Protein AF-A0A929Y9R9-F1 (afdb_monomer)

Secondary structure (DSSP, 8-state):
--TTS---SSTTS-S--HHHHHHHHHHHHHHHS--SS-PPPSSS----THHHHHHHHHHHHHHHHHHS-HHHHHHHHTTTHHHHHHHSTT--HHHHHHHHHHHHHHT-TT--PPTTTTTSEEE--BPPP-----S---PPPPPB--TTSEEE---EEEEEEEEETTS-S-SB-TT-EEEEEEEETTS-EEEEEEE--TTS-EEEEE-SEEEEEEEEEPPTTBPPP---EEEEEEEETTEEEEEETTT--EESEEEEEEPBPPEEEEEEEETTT--B-S--EEEEEEEETTSPBPPPEEEE-BTTB-EEEE--SEEEEEEEEEPPTTBPPPPPEEEEEEE-SSTT-EEEEEEPTTS-EEE-SSSEEEEEE-B-SSPPPP----------PPPPS--PPPP-----

Nearest PDB structures (foldseek):
  5hdl-assembly3_C  TM=4.959E-01  e=1.726E-08  Lacticaseibacillus rhamnosus GG
  5hts-assembly2_B  TM=5.046E-01  e=2.279E-08  Lacticaseibacillus rhamnosus GG
  2xid-assembly2_B  TM=3.913E-01  e=1.479E-06  Streptococcus pyogenes
  7rlk-assembly2_E  TM=5.314E-01  e=1.189E-01  Notamacropus eugenii
  7rlk-assembly1_B  TM=5.279E-01  e=2.075E-01  Notamacropus eugenii

Radius of gyration: 39.23 Å; Cα contacts (8 Å, |Δi|>4): 741; chains: 1; bounding box: 109×76×105 Å

pLDDT: mean 80.96, std 19.23, range [31.11, 98.62]

Solvent-accessible surface area (backbone atoms only — not comparable to full-atom values): 23591 Å² total; per-residue (Å²): 132,82,85,57,50,55,56,70,91,57,95,80,35,48,92,37,52,52,71,59,34,52,52,53,45,51,31,32,48,41,36,41,39,87,56,100,74,84,38,52,61,82,62,101,66,88,68,59,74,72,56,38,55,39,42,46,52,21,33,53,51,36,40,40,47,52,68,44,8,57,80,82,46,45,78,52,56,73,50,43,29,60,40,45,39,77,75,36,83,93,54,52,70,70,62,18,39,50,30,38,52,52,22,52,56,55,62,33,89,85,63,75,61,67,88,68,65,71,76,53,44,37,73,53,58,47,75,65,81,89,76,92,69,84,94,66,99,67,78,87,74,71,64,48,76,54,87,80,23,57,39,76,46,78,60,48,72,35,37,41,36,38,24,42,64,86,49,93,68,76,58,46,39,45,57,24,32,36,34,40,39,37,33,33,80,80,69,50,77,44,80,48,72,51,68,39,40,69,91,50,58,51,72,53,74,46,50,43,24,46,39,36,36,41,57,83,40,48,25,90,65,33,38,69,53,88,70,66,51,47,33,31,35,40,79,53,98,91,41,82,35,36,30,35,69,87,78,65,50,77,38,72,57,51,76,48,63,30,48,73,31,54,71,40,33,39,36,45,22,35,63,87,78,63,45,40,40,47,60,29,28,37,36,39,43,43,32,28,77,85,72,48,69,55,78,75,45,73,51,67,41,40,63,80,47,68,48,78,44,70,42,57,51,23,45,35,36,44,34,64,81,35,68,26,90,57,42,42,77,47,81,66,47,46,33,31,36,40,80,33,100,47,92,97,43,66,42,34,26,42,56,44,97,90,69,48,73,44,79,46,96,54,64,58,51,76,46,58,28,49,70,37,93,74,58,75,74,81,73,83,82,67,79,77,79,70,80,81,75,81,83,76,95,82,76,86,89,83,86,87,84,87,89,131

Sequence (404 aa):
MLDKYAGSPSNLTANWLGADLYQKVMTVLYYGYKGDGSAQILGNQSLSGQREELYRIATQFAIWHYTDGKTAFSDKISQKGAFFKDVVDNLKDEDANWAYDMYSALVRDGLTLPNGFYQNHELTIYVAPERKTGAAKYKPWQNMISVRSIRDRKGKEFDFSKVDVNGSGSKELPGAQLSVRGTDDRGNKVEESWTSESKGPHKFKLYPGSYTMTETQSPTGFQKTTETVDFVVKEVNGDLKIELKKDGSQVDKVVMKNQPSPMVVVSKQDLDSHAEIAGAQLQITGRSDNDEEIQTISWTSEAGKSHQVNLYFGVYTLTETGVPDGYLKADPITFKVVKGDKDGTFKIQIKQSDGSYKDLNDSKVVMLDKKNPNPTPPNSNSSSSKPNTPPNPNTPPNPNTPPT

Structure (mmCIF, N/CA/C/O backbone):
data_AF-A0A929Y9R9-F1
#
_entry.id   AF-A0A929Y9R9-F1
#
loop_
_atom_site.group_PDB
_atom_site.id
_atom_site.type_symbol
_atom_site.label_atom_id
_atom_site.label_alt_id
_atom_site.label_comp_id
_atom_site.label_asym_id
_atom_site.label_entity_id
_atom_site.label_seq_id
_atom_site.pdbx_PDB_ins_code
_atom_site.Cartn_x
_atom_site.Cartn_y
_atom_site.Cartn_z
_atom_site.occupancy
_atom_site.B_iso_or_equiv
_atom_site.auth_seq_id
_atom_site.auth_comp_id
_atom_site.auth_asym_id
_atom_site.auth_atom_id
_atom_site.pdbx_PDB_model_num
ATOM 1 N N . MET A 1 1 ? 18.398 -10.316 -13.142 1.00 34.12 1 MET A N 1
ATOM 2 C CA . MET A 1 1 ? 18.841 -10.307 -14.555 1.00 34.12 1 MET A CA 1
ATOM 3 C C . MET A 1 1 ? 19.320 -8.906 -14.955 1.00 34.12 1 MET A C 1
ATOM 5 O O . MET A 1 1 ? 18.869 -8.368 -15.955 1.00 34.12 1 MET A O 1
ATOM 9 N N . LEU A 1 2 ? 20.222 -8.310 -14.163 1.00 33.16 2 LEU A N 1
ATOM 10 C CA . LEU A 1 2 ? 20.687 -6.921 -14.327 1.00 33.16 2 LEU A CA 1
ATOM 11 C C . LEU A 1 2 ? 22.063 -6.814 -15.017 1.00 33.16 2 LEU A C 1
ATOM 13 O O . LEU A 1 2 ? 22.422 -5.734 -15.459 1.00 33.16 2 LEU A O 1
ATOM 17 N N . ASP A 1 3 ? 22.746 -7.941 -15.257 1.00 37.19 3 ASP A N 1
ATOM 18 C CA . ASP A 1 3 ? 23.947 -8.039 -16.113 1.00 37.19 3 ASP A CA 1
ATOM 19 C C . ASP A 1 3 ? 23.631 -8.006 -17.626 1.00 37.19 3 ASP A C 1
ATOM 21 O O . ASP A 1 3 ? 24.509 -8.189 -18.464 1.00 37.19 3 ASP A O 1
ATOM 25 N N . LYS A 1 4 ? 22.355 -7.842 -18.008 1.00 43.81 4 LYS A N 1
ATOM 26 C CA . LYS A 1 4 ? 21.863 -8.143 -19.366 1.00 43.81 4 LYS A CA 1
ATOM 27 C C . LYS A 1 4 ? 21.810 -6.953 -20.327 1.00 43.81 4 LYS A C 1
ATOM 29 O O . LYS A 1 4 ? 21.588 -7.158 -21.517 1.00 43.81 4 LYS A O 1
ATOM 34 N N . TYR A 1 5 ? 22.028 -5.733 -19.847 1.00 47.12 5 TYR A N 1
ATOM 35 C CA . TYR A 1 5 ? 22.090 -4.538 -20.693 1.00 47.12 5 TYR A CA 1
ATOM 36 C C . TYR A 1 5 ? 23.554 -4.174 -20.942 1.00 47.12 5 TYR A C 1
ATOM 38 O O . TYR A 1 5 ? 24.089 -3.254 -20.334 1.00 47.12 5 TYR A O 1
ATOM 46 N N . ALA A 1 6 ? 24.177 -5.008 -21.779 1.00 41.97 6 ALA A N 1
ATOM 47 C CA . ALA A 1 6 ? 25.507 -4.916 -22.379 1.00 41.97 6 ALA A CA 1
ATOM 48 C C . ALA A 1 6 ? 26.476 -3.869 -21.795 1.00 41.97 6 ALA A C 1
ATOM 50 O O . ALA A 1 6 ? 26.451 -2.700 -22.136 1.00 41.97 6 ALA A O 1
ATOM 51 N N . GLY A 1 7 ? 27.453 -4.341 -21.041 1.00 40.88 7 GLY A N 1
ATOM 52 C CA . GLY A 1 7 ? 28.845 -4.002 -21.298 1.00 40.88 7 GLY A CA 1
ATOM 53 C C . GLY A 1 7 ? 29.558 -5.338 -21.376 1.00 40.88 7 GLY A C 1
ATOM 54 O O . GLY A 1 7 ? 29.250 -6.227 -20.579 1.00 40.88 7 GLY A O 1
ATOM 55 N N . SER A 1 8 ? 30.455 -5.538 -22.338 1.00 40.69 8 SER A N 1
ATOM 56 C CA . SER A 1 8 ? 31.378 -6.660 -22.192 1.00 40.69 8 SER A CA 1
ATOM 57 C C . SER A 1 8 ? 32.063 -6.513 -20.822 1.00 40.69 8 SER A C 1
ATOM 59 O O . SER A 1 8 ? 32.504 -5.407 -20.504 1.00 40.69 8 SER A O 1
ATOM 61 N N . PRO A 1 9 ? 32.163 -7.564 -19.986 1.00 39.56 9 PRO A N 1
ATOM 62 C CA . PRO A 1 9 ? 32.925 -7.490 -18.739 1.00 39.56 9 PRO A CA 1
ATOM 63 C C . PRO A 1 9 ? 34.408 -7.162 -18.985 1.00 39.56 9 PRO A C 1
ATOM 65 O O . PRO A 1 9 ? 35.131 -6.841 -18.041 1.00 39.56 9 PRO A O 1
ATOM 68 N N . SER A 1 10 ? 34.869 -7.185 -20.243 1.00 44.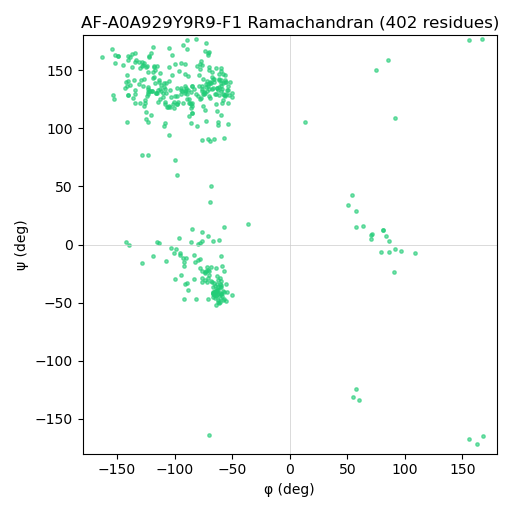25 10 SER A N 1
ATOM 69 C CA . SER A 1 10 ? 36.109 -6.529 -20.622 1.00 44.25 10 SER A CA 1
ATOM 70 C C . SER A 1 10 ? 35.945 -5.006 -20.630 1.00 44.25 10 SER A C 1
ATOM 72 O O . SER A 1 10 ? 35.396 -4.391 -21.542 1.00 44.25 10 SER A O 1
ATOM 74 N N . ASN A 1 11 ? 36.532 -4.409 -19.600 1.00 42.22 11 ASN A N 1
ATOM 75 C CA . ASN A 1 11 ? 37.075 -3.056 -19.428 1.00 42.22 11 ASN A CA 1
ATOM 76 C C . ASN A 1 11 ? 37.787 -2.394 -20.642 1.00 42.22 11 ASN A C 1
ATOM 78 O O . ASN A 1 11 ? 38.529 -1.431 -20.464 1.00 42.22 11 ASN A O 1
ATOM 82 N N . LEU A 1 12 ? 37.596 -2.883 -21.868 1.00 41.81 12 LEU A N 1
ATOM 83 C CA . LEU A 1 12 ? 38.307 -2.476 -23.076 1.00 41.81 12 LEU A CA 1
ATOM 84 C C . LEU A 1 12 ? 37.401 -1.878 -24.165 1.00 41.81 12 LEU A C 1
ATOM 86 O O . LEU A 1 12 ? 37.940 -1.362 -25.141 1.00 41.81 12 LEU A O 1
ATOM 90 N N . THR A 1 13 ? 36.064 -1.945 -24.049 1.00 47.94 13 THR A N 1
ATOM 91 C CA . THR A 1 13 ? 35.194 -1.694 -25.220 1.00 47.94 13 THR A CA 1
ATOM 92 C C . THR A 1 13 ? 33.885 -0.927 -24.995 1.00 47.94 13 THR A C 1
ATOM 94 O O . THR A 1 13 ? 33.196 -0.706 -25.968 1.00 47.94 13 THR A O 1
ATOM 97 N N . ALA A 1 14 ? 33.503 -0.432 -23.813 1.00 50.69 14 ALA A N 1
ATOM 98 C CA . ALA A 1 14 ? 32.368 0.509 -23.721 1.00 50.69 14 ALA A CA 1
ATOM 99 C C . ALA A 1 14 ? 32.485 1.428 -22.497 1.00 50.69 14 ALA A C 1
ATOM 101 O O . ALA A 1 14 ? 32.675 0.954 -21.382 1.00 50.69 14 ALA A O 1
ATOM 102 N N . ASN A 1 15 ? 32.358 2.746 -22.701 1.00 58.53 15 ASN A N 1
ATOM 103 C CA . ASN A 1 15 ? 32.352 3.737 -21.610 1.00 58.53 15 ASN A CA 1
ATOM 104 C C . ASN A 1 15 ? 30.972 3.883 -20.948 1.00 58.53 15 ASN A C 1
ATOM 106 O O . ASN A 1 15 ? 30.864 4.474 -19.878 1.00 58.53 15 ASN A O 1
ATOM 110 N N . TRP A 1 16 ? 29.924 3.380 -21.602 1.00 63.38 16 TRP A N 1
ATOM 111 C CA . TRP A 1 16 ? 28.536 3.502 -21.174 1.00 63.38 16 TRP A CA 1
ATOM 112 C C . TRP A 1 16 ? 28.030 2.155 -20.681 1.00 63.38 16 TRP A C 1
ATOM 114 O O . TRP A 1 16 ? 28.233 1.141 -21.343 1.00 63.38 16 TRP A O 1
ATOM 124 N N . LEU A 1 17 ? 27.352 2.152 -19.535 1.00 64.38 17 LEU A N 1
ATOM 125 C CA . LEU A 1 17 ? 26.815 0.946 -18.909 1.00 64.38 17 LEU A CA 1
ATOM 126 C C . LEU A 1 17 ? 25.401 1.205 -18.384 1.00 64.38 17 LEU A C 1
ATOM 128 O O . LEU A 1 17 ? 25.043 2.334 -18.037 1.00 64.38 17 LEU A O 1
ATOM 132 N N . GLY A 1 18 ? 24.597 0.145 -18.304 1.00 67.50 18 GLY A N 1
ATOM 133 C CA . GLY A 1 18 ? 23.284 0.181 -17.663 1.00 67.50 18 GLY A CA 1
ATOM 134 C C . GLY A 1 18 ? 22.338 1.224 -18.270 1.00 67.50 18 GLY A C 1
ATOM 135 O O . GLY A 1 18 ? 22.060 1.207 -19.469 1.00 67.50 18 GLY A O 1
ATOM 136 N N . ALA A 1 19 ? 21.818 2.122 -17.428 1.00 68.44 19 ALA A N 1
ATOM 137 C CA . ALA A 1 19 ? 20.785 3.085 -17.813 1.00 68.44 19 ALA A CA 1
ATOM 138 C C . ALA A 1 19 ? 21.249 4.104 -18.869 1.00 68.44 19 ALA A C 1
ATOM 140 O O . ALA A 1 19 ? 20.460 4.468 -19.740 1.00 68.44 19 ALA A O 1
ATOM 141 N N . ASP A 1 20 ? 22.511 4.536 -18.819 1.00 76.25 20 ASP A N 1
ATOM 142 C CA . ASP A 1 20 ? 23.042 5.548 -19.740 1.00 76.25 20 ASP A CA 1
ATOM 143 C C . ASP A 1 20 ? 23.202 4.971 -21.155 1.00 76.25 20 ASP A C 1
ATOM 145 O O . ASP A 1 20 ? 22.685 5.530 -22.122 1.00 76.25 20 ASP A O 1
ATOM 149 N N . LEU A 1 21 ? 23.785 3.769 -21.276 1.00 77.69 21 LEU A N 1
ATOM 150 C CA . LEU A 1 21 ? 23.862 3.063 -22.560 1.00 77.69 21 LEU A CA 1
ATOM 151 C C . LEU A 1 21 ? 22.471 2.839 -23.165 1.00 77.69 21 LEU A C 1
ATOM 153 O O . LEU A 1 21 ? 22.255 3.105 -24.348 1.00 77.69 21 LEU A O 1
ATOM 157 N N . TYR A 1 22 ? 21.524 2.368 -22.352 1.00 77.50 22 TYR A N 1
ATOM 158 C CA . TYR A 1 22 ? 20.154 2.127 -22.793 1.00 77.50 22 TYR A CA 1
ATOM 159 C C . TYR A 1 22 ? 19.503 3.401 -23.349 1.00 77.50 22 TYR A C 1
ATOM 161 O O . TYR A 1 22 ? 18.951 3.373 -24.449 1.00 77.50 22 TYR A O 1
ATOM 169 N N . GLN A 1 23 ? 19.610 4.530 -22.641 1.00 80.31 23 GLN A N 1
ATOM 170 C CA . GLN A 1 23 ? 19.059 5.807 -23.105 1.00 80.31 23 GLN A CA 1
ATOM 171 C C . GLN A 1 23 ? 19.715 6.283 -24.404 1.00 80.31 23 GLN A C 1
ATOM 173 O O . GLN A 1 23 ? 19.005 6.693 -25.326 1.00 80.31 23 GLN A O 1
ATOM 178 N N . LYS A 1 24 ? 21.045 6.191 -24.522 1.00 84.12 24 LYS A N 1
ATOM 179 C CA . LYS A 1 24 ? 21.773 6.592 -25.737 1.00 84.12 24 LYS A CA 1
ATOM 180 C C . LYS A 1 24 ? 21.370 5.752 -26.947 1.00 84.12 24 LYS A C 1
ATOM 182 O O . LYS A 1 24 ? 21.006 6.305 -27.983 1.00 84.12 24 LYS A O 1
ATOM 187 N N . VAL A 1 25 ? 21.332 4.429 -26.802 1.00 84.62 25 VAL A N 1
ATOM 188 C CA . VAL A 1 25 ? 20.942 3.530 -27.896 1.00 84.62 25 VAL A CA 1
ATOM 189 C C . VAL A 1 25 ? 19.467 3.707 -28.268 1.00 84.62 25 VAL A C 1
ATOM 191 O O . VAL A 1 25 ? 19.151 3.791 -29.452 1.00 84.62 25 VAL A O 1
ATOM 194 N N . MET A 1 26 ? 18.561 3.853 -27.295 1.00 82.69 26 MET A N 1
ATOM 195 C CA . MET A 1 26 ? 17.146 4.140 -27.577 1.00 82.69 26 MET A CA 1
ATOM 196 C C . MET A 1 26 ? 16.948 5.490 -28.277 1.00 82.69 26 MET A C 1
ATOM 198 O O . MET A 1 26 ? 16.079 5.599 -29.138 1.00 82.69 26 MET A O 1
ATOM 202 N N . THR A 1 27 ? 17.770 6.496 -27.960 1.00 86.62 27 THR A N 1
ATOM 203 C CA . THR A 1 27 ? 17.779 7.789 -28.665 1.00 86.62 27 THR A CA 1
ATOM 204 C C . THR A 1 27 ? 18.139 7.593 -30.137 1.00 86.62 27 THR A C 1
ATOM 206 O O . THR A 1 27 ? 17.397 8.034 -31.013 1.00 86.62 27 THR A O 1
ATOM 209 N N . VAL A 1 28 ? 19.225 6.868 -30.423 1.00 88.12 28 VAL A N 1
ATOM 210 C CA . VAL A 1 28 ? 19.633 6.556 -31.804 1.00 88.12 28 VAL A CA 1
ATOM 211 C C . VAL A 1 28 ? 18.547 5.776 -32.540 1.00 88.12 28 VAL A C 1
ATOM 213 O O . VAL A 1 28 ? 18.260 6.081 -33.691 1.00 88.12 28 VAL A O 1
ATOM 216 N N . LEU A 1 29 ? 17.913 4.798 -31.889 1.00 83.44 29 LEU A N 1
ATOM 217 C CA . LEU A 1 29 ? 16.856 3.989 -32.501 1.00 83.44 29 LEU A CA 1
ATOM 218 C C . LEU A 1 29 ? 15.606 4.815 -32.827 1.00 83.44 29 LEU A C 1
ATOM 220 O O . LEU A 1 29 ? 15.048 4.656 -33.910 1.00 83.44 29 LEU A O 1
ATOM 224 N N . TYR A 1 30 ? 15.202 5.716 -31.929 1.00 82.38 30 TYR A N 1
ATOM 225 C CA . TYR A 1 30 ? 14.048 6.597 -32.127 1.00 82.38 30 TYR A CA 1
ATOM 226 C C . TYR A 1 30 ? 14.224 7.550 -33.311 1.00 82.38 30 TYR A C 1
ATOM 228 O O . TYR A 1 30 ? 13.269 7.790 -34.046 1.00 82.38 30 TYR A O 1
ATOM 236 N N . TYR A 1 31 ? 15.431 8.091 -33.491 1.00 85.56 31 TYR A N 1
ATOM 237 C CA . TYR A 1 31 ? 15.699 9.038 -34.570 1.00 85.56 31 TYR A CA 1
ATOM 238 C C . TYR A 1 31 ? 16.154 8.369 -35.874 1.00 85.56 31 TYR A C 1
ATOM 240 O O . TYR A 1 31 ? 15.869 8.861 -36.960 1.00 85.56 31 TYR A O 1
ATOM 248 N N . GLY A 1 32 ? 16.875 7.253 -35.774 1.00 81.00 32 GLY A N 1
ATOM 249 C CA . GLY A 1 32 ? 17.585 6.624 -36.886 1.00 81.00 32 GLY A CA 1
ATOM 250 C C . GLY A 1 32 ? 16.805 5.549 -37.649 1.00 81.00 32 GLY A C 1
ATOM 251 O O . GLY A 1 32 ? 17.151 5.227 -38.787 1.00 81.00 32 GLY A O 1
ATOM 252 N N . TYR A 1 33 ? 15.733 4.998 -37.073 1.00 76.44 33 TYR A N 1
ATOM 253 C CA . TYR A 1 33 ? 14.873 4.032 -37.761 1.00 76.44 33 TYR A CA 1
ATOM 254 C C . TYR A 1 33 ? 13.491 4.611 -38.039 1.00 76.44 33 TYR A C 1
ATOM 256 O O . TYR A 1 33 ? 12.825 5.111 -37.143 1.00 76.44 33 TYR A O 1
ATOM 264 N N . LYS A 1 34 ? 13.007 4.452 -39.276 1.00 62.09 34 LYS A N 1
ATOM 265 C CA . LYS A 1 34 ? 11.583 4.603 -39.602 1.00 62.09 34 LYS A CA 1
ATOM 266 C C . LYS A 1 34 ? 10.824 3.415 -38.994 1.00 62.09 34 LYS A C 1
ATOM 268 O O . LYS A 1 34 ? 10.755 2.350 -39.602 1.00 62.09 34 LYS A O 1
ATOM 273 N N . GLY A 1 35 ? 10.347 3.565 -37.760 1.00 53.91 35 GLY A N 1
ATOM 274 C CA . GLY A 1 35 ? 9.450 2.605 -37.111 1.00 53.91 35 GLY A CA 1
ATOM 275 C C . GLY A 1 35 ? 8.043 2.592 -37.724 1.00 53.91 35 GLY A C 1
ATOM 276 O O . GLY A 1 35 ? 7.808 3.150 -38.793 1.00 53.91 35 GLY A O 1
ATOM 277 N N . ASP A 1 36 ? 7.097 2.001 -36.998 1.00 50.31 36 ASP A N 1
ATOM 278 C CA . ASP A 1 36 ? 5.642 1.899 -37.245 1.00 50.31 36 ASP A CA 1
ATOM 279 C C . ASP A 1 36 ? 4.869 3.235 -37.406 1.00 50.31 36 ASP A C 1
ATOM 281 O O . ASP A 1 36 ? 3.641 3.256 -37.358 1.00 50.31 36 ASP A O 1
ATOM 285 N N . GLY A 1 37 ? 5.569 4.351 -37.627 1.00 48.00 37 GLY A N 1
ATOM 286 C CA . GLY A 1 37 ? 5.000 5.684 -37.823 1.00 48.00 37 GLY A CA 1
ATOM 287 C C . GLY A 1 37 ? 5.214 6.660 -36.664 1.00 48.00 37 GLY A C 1
ATOM 288 O O . GLY A 1 37 ? 4.925 7.841 -36.839 1.00 48.00 37 GLY A O 1
ATOM 289 N N . SER A 1 38 ? 5.755 6.232 -35.514 1.00 52.59 38 SER A N 1
ATOM 290 C CA . SER A 1 38 ? 6.028 7.134 -34.376 1.00 52.59 38 SER A CA 1
ATOM 291 C C . SER A 1 38 ? 7.448 7.723 -34.342 1.00 52.59 38 SER A C 1
ATOM 293 O O . SER A 1 38 ? 7.726 8.609 -33.536 1.00 52.59 38 SER A O 1
ATOM 295 N N . ALA A 1 39 ? 8.367 7.208 -35.160 1.00 57.88 39 ALA A N 1
ATOM 296 C CA . ALA A 1 39 ? 9.771 7.613 -35.174 1.00 57.88 39 ALA A CA 1
ATOM 297 C C . ALA A 1 39 ? 9.991 8.879 -36.019 1.00 57.88 39 ALA A C 1
ATOM 299 O O . ALA A 1 39 ? 9.495 8.981 -37.143 1.00 57.88 39 ALA A O 1
ATOM 300 N N . GLN A 1 40 ? 10.751 9.843 -35.493 1.00 64.06 40 GLN A N 1
ATOM 301 C CA . GLN A 1 40 ? 11.081 11.080 -36.203 1.00 64.06 40 GLN A CA 1
ATOM 302 C C . GLN A 1 40 ? 12.454 10.966 -36.852 1.00 64.06 40 GLN A C 1
ATOM 304 O O . GLN A 1 40 ? 13.447 10.799 -36.159 1.00 64.06 40 GLN A O 1
ATOM 309 N N . ILE A 1 41 ? 12.535 11.141 -38.168 1.00 68.31 41 ILE A N 1
ATOM 310 C CA . ILE A 1 41 ? 13.830 11.298 -38.837 1.00 68.31 41 ILE A CA 1
ATOM 311 C C . ILE A 1 41 ? 14.425 12.647 -38.425 1.00 68.31 41 ILE A C 1
ATOM 313 O O . ILE A 1 41 ? 13.719 13.655 -38.344 1.00 68.31 41 ILE A O 1
ATOM 317 N N . LEU A 1 42 ? 15.732 12.675 -38.166 1.00 72.31 42 LEU A N 1
ATOM 318 C CA . LEU A 1 42 ? 16.436 13.924 -37.882 1.00 72.31 42 LEU A CA 1
ATOM 319 C C . LEU A 1 42 ? 16.408 14.869 -39.091 1.00 72.31 42 LEU A C 1
ATOM 321 O O . LEU A 1 42 ? 16.931 14.561 -40.161 1.00 72.31 42 LEU A O 1
ATOM 325 N N . GLY A 1 43 ? 15.835 16.057 -38.873 1.00 60.31 43 GLY A N 1
ATOM 326 C CA . GLY A 1 43 ? 15.559 17.038 -39.921 1.00 60.31 43 GLY A CA 1
ATOM 327 C C . GLY A 1 43 ? 14.352 16.623 -40.768 1.00 60.31 43 GLY A C 1
ATOM 328 O O . GLY A 1 43 ? 14.097 15.440 -40.947 1.00 60.31 43 GLY A O 1
ATOM 329 N N . ASN A 1 44 ? 13.603 17.588 -41.313 1.00 59.41 44 ASN A N 1
ATOM 330 C CA . ASN A 1 44 ? 12.467 17.352 -42.226 1.00 59.41 44 ASN A CA 1
ATOM 331 C C . ASN A 1 44 ? 12.924 16.781 -43.592 1.00 59.41 44 ASN A C 1
ATOM 333 O O . ASN A 1 44 ? 12.603 17.317 -44.652 1.00 59.41 44 ASN A O 1
ATOM 337 N N . GLN A 1 45 ? 13.740 15.731 -43.579 1.00 64.62 45 GLN A N 1
ATOM 338 C CA . GLN A 1 45 ? 14.364 15.118 -44.737 1.00 64.62 45 GLN A CA 1
ATOM 339 C C . GLN A 1 45 ? 13.419 14.070 -45.323 1.00 64.62 45 GLN A C 1
ATOM 341 O O . GLN A 1 45 ? 13.001 13.133 -44.642 1.00 64.62 45 GLN A O 1
ATOM 346 N N . SER A 1 46 ? 13.115 14.195 -46.614 1.00 66.19 46 SER A N 1
ATOM 347 C CA . SER A 1 46 ? 12.468 13.116 -47.356 1.00 66.19 46 SER A CA 1
ATOM 348 C C . SER A 1 46 ? 13.528 12.090 -47.754 1.00 66.19 46 SER A C 1
ATOM 350 O O . SER A 1 46 ? 14.328 12.321 -48.661 1.00 66.19 46 SER A O 1
ATOM 352 N N . LEU A 1 47 ? 13.581 10.973 -47.026 1.00 73.56 47 LEU A N 1
ATOM 353 C CA . LEU A 1 47 ? 14.503 9.873 -47.309 1.00 73.56 47 LEU A CA 1
ATOM 354 C C . LEU A 1 47 ? 13.892 8.932 -48.351 1.00 73.56 47 LEU A C 1
ATOM 356 O O . LEU A 1 47 ? 12.870 8.301 -48.071 1.00 73.56 47 LEU A O 1
ATOM 360 N N . SER A 1 48 ? 14.546 8.820 -49.509 1.00 75.06 48 SER A N 1
ATOM 361 C CA . SER A 1 48 ? 14.246 7.835 -50.553 1.00 75.06 48 SER A CA 1
ATOM 362 C C . SER A 1 48 ? 15.529 7.360 -51.248 1.00 75.06 48 SER A C 1
ATOM 364 O O . SER A 1 48 ? 16.544 8.066 -51.261 1.00 75.06 48 SER A O 1
ATOM 366 N N . GLY A 1 49 ? 15.496 6.152 -51.817 1.00 83.19 49 GLY A N 1
ATOM 367 C CA . GLY A 1 49 ? 16.605 5.595 -52.598 1.00 83.19 49 GLY A CA 1
ATOM 368 C C . GLY A 1 49 ? 17.906 5.463 -51.795 1.00 83.19 49 GLY A C 1
ATOM 369 O O . GLY A 1 49 ? 17.905 4.995 -50.660 1.00 83.19 49 GLY A O 1
ATOM 370 N N . GLN A 1 50 ? 19.032 5.890 -52.374 1.00 85.12 50 GLN A N 1
ATOM 371 C CA . GLN A 1 50 ? 20.368 5.725 -51.781 1.00 85.12 50 GLN A CA 1
ATOM 372 C C . GLN A 1 50 ? 20.525 6.416 -50.414 1.00 85.12 50 GLN A C 1
ATOM 374 O O . GLN A 1 50 ? 21.209 5.890 -49.539 1.00 85.12 50 GLN A O 1
ATOM 379 N N . ARG A 1 51 ? 19.865 7.562 -50.191 1.00 86.88 51 ARG A N 1
ATOM 380 C CA . ARG A 1 51 ? 19.951 8.289 -48.910 1.00 86.88 51 ARG A CA 1
ATOM 381 C C . ARG A 1 51 ? 19.240 7.581 -47.767 1.00 86.88 51 ARG A C 1
ATOM 383 O O . ARG A 1 51 ? 19.660 7.712 -46.624 1.00 86.88 51 ARG A O 1
ATOM 390 N N . GLU A 1 52 ? 18.194 6.814 -48.059 1.00 85.19 52 GLU A N 1
ATOM 391 C CA . GLU A 1 52 ? 17.547 5.979 -47.048 1.00 85.19 52 GLU A CA 1
ATOM 392 C C . GLU A 1 52 ? 18.491 4.876 -46.560 1.00 85.19 52 GLU A C 1
ATOM 394 O O . GLU A 1 52 ? 18.639 4.685 -45.354 1.00 85.19 52 GLU A O 1
ATOM 399 N N . GLU A 1 53 ? 19.206 4.220 -47.476 1.00 84.81 53 GLU A N 1
ATOM 400 C CA . GLU A 1 53 ? 20.187 3.198 -47.108 1.00 84.81 53 GLU A CA 1
ATOM 401 C C . GLU A 1 53 ? 21.383 3.794 -46.354 1.00 84.81 53 GLU A C 1
ATOM 403 O O . GLU A 1 53 ? 21.783 3.275 -45.313 1.00 84.81 53 GLU A O 1
ATOM 408 N N . LEU A 1 54 ? 21.896 4.945 -46.795 1.00 87.88 54 LEU A N 1
ATOM 409 C CA . LEU A 1 54 ? 22.954 5.665 -46.080 1.00 87.88 54 LEU A CA 1
ATOM 410 C C . LEU A 1 54 ? 22.529 6.085 -44.668 1.00 87.88 54 LEU A C 1
ATOM 412 O O . LEU A 1 54 ? 23.342 6.022 -43.747 1.00 87.88 54 LEU A O 1
ATOM 416 N N . TYR A 1 55 ? 21.262 6.463 -44.469 1.00 87.62 55 TYR A N 1
ATOM 417 C CA . TYR A 1 55 ? 20.739 6.787 -43.142 1.00 87.62 55 TYR A CA 1
ATOM 418 C C . TYR A 1 55 ? 20.685 5.562 -42.224 1.00 87.62 55 TYR A C 1
ATOM 420 O O . TYR A 1 55 ? 21.062 5.645 -41.053 1.00 87.62 55 TYR A O 1
ATOM 428 N N . ARG A 1 56 ? 20.279 4.400 -42.756 1.00 84.38 56 ARG A N 1
ATOM 429 C CA . ARG A 1 56 ? 20.304 3.124 -42.019 1.00 84.38 56 ARG A CA 1
ATOM 430 C C . ARG A 1 56 ? 21.729 2.736 -41.629 1.00 84.38 56 ARG A C 1
ATOM 432 O O . ARG A 1 56 ? 21.965 2.354 -40.484 1.00 84.38 56 ARG A O 1
ATOM 439 N N . ILE A 1 57 ? 22.683 2.899 -42.546 1.00 85.75 57 ILE A N 1
ATOM 440 C CA . ILE A 1 57 ? 24.109 2.655 -42.298 1.00 85.75 57 ILE A CA 1
ATOM 441 C C . ILE A 1 57 ? 24.636 3.604 -41.210 1.00 85.75 57 ILE A C 1
ATOM 443 O O . ILE A 1 57 ? 25.223 3.149 -40.229 1.00 85.75 57 ILE A O 1
ATOM 447 N N . ALA A 1 58 ? 24.375 4.911 -41.326 1.00 88.56 58 ALA A N 1
ATOM 448 C CA . ALA A 1 58 ? 24.764 5.908 -40.326 1.00 88.56 58 ALA A CA 1
ATOM 449 C C . ALA A 1 58 ? 24.171 5.604 -38.938 1.00 88.56 58 ALA A C 1
ATOM 451 O O . ALA A 1 58 ? 24.865 5.710 -37.926 1.00 88.56 58 ALA A O 1
ATOM 452 N N . THR A 1 59 ? 22.916 5.153 -38.894 1.00 88.00 59 THR A N 1
ATOM 453 C CA . THR A 1 59 ? 22.234 4.728 -37.665 1.00 88.00 59 THR A CA 1
ATOM 454 C C . THR A 1 59 ? 22.893 3.511 -37.032 1.00 88.00 59 THR A C 1
ATOM 456 O O . THR A 1 59 ? 23.124 3.496 -35.822 1.00 88.00 59 THR A O 1
ATOM 459 N N . GLN A 1 60 ? 23.258 2.506 -37.828 1.00 84.50 60 GLN A N 1
ATOM 460 C CA . GLN A 1 60 ? 23.970 1.335 -37.321 1.00 84.50 60 GLN A CA 1
ATOM 461 C C . GLN A 1 60 ? 25.339 1.712 -36.731 1.00 84.50 60 GLN A C 1
ATOM 463 O O . GLN A 1 60 ? 25.714 1.208 -35.671 1.00 84.50 60 GLN A O 1
ATOM 468 N N . PHE A 1 61 ? 26.057 2.649 -37.356 1.00 84.00 61 PHE A N 1
ATOM 469 C CA . PHE A 1 61 ? 27.307 3.175 -36.801 1.00 84.00 61 PHE A CA 1
ATOM 470 C C . PHE A 1 61 ? 27.103 3.973 -35.513 1.00 84.00 61 PHE A C 1
ATOM 472 O O . PHE A 1 61 ? 27.920 3.867 -34.599 1.00 84.00 61 PHE A O 1
ATOM 479 N N . ALA A 1 62 ? 26.011 4.728 -35.403 1.00 87.12 62 ALA A N 1
ATOM 480 C CA . ALA A 1 62 ? 25.661 5.432 -34.173 1.00 87.12 62 ALA A CA 1
ATOM 481 C C . ALA A 1 62 ? 25.315 4.462 -33.027 1.00 87.12 62 ALA A C 1
ATOM 483 O O . ALA A 1 62 ? 25.644 4.735 -31.877 1.00 87.12 62 ALA A O 1
ATOM 484 N N . ILE A 1 63 ? 24.728 3.298 -33.321 1.00 84.06 63 ILE A N 1
ATOM 485 C CA . ILE A 1 63 ? 24.548 2.225 -32.330 1.00 84.06 63 ILE A CA 1
ATOM 486 C C . ILE A 1 63 ? 25.910 1.704 -31.860 1.00 84.06 63 ILE A C 1
ATOM 488 O O . ILE A 1 63 ? 26.173 1.687 -30.657 1.00 84.06 63 ILE A O 1
ATOM 492 N N . TRP A 1 64 ? 26.791 1.340 -32.799 1.00 80.88 64 TRP A N 1
ATOM 493 C CA . TRP A 1 64 ? 28.120 0.807 -32.479 1.00 80.88 64 TRP A CA 1
ATOM 494 C C . TRP A 1 64 ? 29.001 1.794 -31.726 1.00 80.88 64 TRP A C 1
ATOM 496 O O . TRP A 1 64 ? 29.781 1.376 -30.874 1.00 80.88 64 TRP A O 1
ATOM 506 N N . HIS A 1 65 ? 28.832 3.097 -31.962 1.00 82.12 65 HIS A N 1
ATOM 507 C CA . HIS A 1 65 ? 29.484 4.134 -31.168 1.00 82.12 65 HIS A CA 1
ATOM 508 C C . HIS A 1 65 ? 29.280 3.916 -29.664 1.00 82.12 65 HIS A C 1
ATOM 510 O O . HIS A 1 65 ? 30.229 4.044 -28.891 1.00 82.12 65 HIS A O 1
ATOM 516 N N . TYR A 1 66 ? 28.054 3.577 -29.256 1.00 80.44 66 TYR A N 1
ATOM 517 C CA . TYR A 1 66 ? 27.703 3.389 -27.854 1.00 80.44 66 TYR A CA 1
ATOM 518 C C . TYR A 1 66 ? 27.951 1.960 -27.362 1.00 80.44 66 TYR A C 1
ATOM 520 O O . TYR A 1 66 ? 28.416 1.788 -26.237 1.00 80.44 66 TYR A O 1
ATOM 528 N N . THR A 1 67 ? 27.672 0.940 -28.181 1.00 76.12 67 THR A N 1
ATOM 529 C CA . THR A 1 67 ? 27.755 -0.467 -27.753 1.00 76.12 67 THR A CA 1
ATOM 530 C C . THR A 1 67 ? 29.162 -1.058 -27.820 1.00 76.12 67 THR A C 1
ATOM 532 O O . THR A 1 67 ? 29.473 -1.944 -27.030 1.00 76.12 67 THR A O 1
ATOM 535 N N . ASP A 1 68 ? 30.007 -0.589 -28.742 1.00 71.31 68 ASP A N 1
ATOM 536 C CA . ASP A 1 68 ? 31.320 -1.189 -29.056 1.00 71.31 68 ASP A CA 1
ATOM 537 C C . ASP A 1 68 ? 32.485 -0.256 -28.665 1.00 71.31 68 ASP A C 1
ATOM 539 O O . ASP A 1 68 ? 33.661 -0.591 -28.842 1.00 71.31 68 ASP A O 1
ATOM 543 N N . GLY A 1 69 ? 32.142 0.908 -28.097 1.00 63.72 69 GLY A N 1
ATOM 544 C CA . GLY A 1 69 ? 33.055 1.846 -27.453 1.00 63.72 69 GLY A CA 1
ATOM 545 C C . GLY A 1 69 ? 33.725 2.823 -28.403 1.00 63.72 69 GLY A C 1
ATOM 546 O O . GLY A 1 69 ? 33.860 2.598 -29.605 1.00 63.72 69 GLY A O 1
ATOM 547 N N . LYS A 1 70 ? 34.204 3.938 -27.833 1.00 55.22 70 LYS A N 1
ATOM 548 C CA . LYS A 1 70 ? 34.840 5.004 -28.617 1.00 55.22 70 LYS A CA 1
ATOM 549 C C . LYS A 1 70 ? 36.083 4.511 -29.361 1.00 55.22 70 LYS A C 1
ATOM 551 O O . LYS A 1 70 ? 36.230 4.856 -30.518 1.00 55.22 70 LYS A O 1
ATOM 556 N N . THR A 1 71 ? 36.949 3.700 -28.757 1.00 54.50 71 THR A N 1
ATOM 557 C CA . THR A 1 71 ? 38.293 3.397 -29.293 1.00 54.50 71 THR A CA 1
ATOM 558 C C . THR A 1 71 ? 38.318 2.409 -30.459 1.00 54.50 71 THR A C 1
ATOM 560 O O . THR A 1 71 ? 39.163 2.537 -31.338 1.00 54.50 71 THR A O 1
ATOM 563 N N . ALA A 1 72 ? 37.399 1.440 -30.518 1.00 59.81 72 ALA A N 1
ATOM 564 C CA . ALA A 1 72 ? 37.365 0.469 -31.616 1.00 59.81 72 ALA A CA 1
ATOM 565 C C . ALA A 1 72 ? 36.909 1.102 -32.945 1.00 59.81 72 ALA A C 1
ATOM 567 O O . ALA A 1 72 ? 37.203 0.573 -34.021 1.00 59.81 72 ALA A O 1
ATOM 568 N N . PHE A 1 73 ? 36.193 2.231 -32.869 1.00 63.34 73 PHE A N 1
ATOM 569 C CA . PHE A 1 73 ? 35.490 2.819 -34.007 1.00 63.34 73 PHE A CA 1
ATOM 570 C C . PHE A 1 73 ? 35.781 4.313 -34.255 1.00 63.34 73 PHE A C 1
ATOM 572 O O . PHE A 1 73 ? 35.547 4.802 -35.365 1.00 63.34 73 PHE A O 1
ATOM 579 N N . SER A 1 74 ? 36.354 5.038 -33.285 1.00 61.00 74 SER A N 1
ATOM 580 C CA . SER A 1 74 ? 36.696 6.467 -33.409 1.00 61.00 74 SER A CA 1
ATOM 581 C C . SER A 1 74 ? 37.624 6.751 -34.577 1.00 61.00 74 SER A C 1
ATOM 583 O O . SER A 1 74 ? 37.418 7.723 -35.298 1.00 61.00 74 SER A O 1
ATOM 585 N N . ASP A 1 75 ? 38.617 5.888 -34.784 1.00 67.00 75 ASP A N 1
ATOM 586 C CA . ASP A 1 75 ? 39.685 6.102 -35.766 1.00 67.00 75 ASP A CA 1
ATOM 587 C C . ASP A 1 75 ? 39.194 5.934 -37.206 1.00 67.00 75 ASP A C 1
ATOM 589 O O . ASP A 1 75 ? 39.781 6.462 -38.150 1.00 67.00 75 ASP A O 1
ATOM 593 N N . LYS A 1 76 ? 38.099 5.190 -37.384 1.00 68.94 76 LYS A N 1
ATOM 594 C CA . LYS A 1 76 ? 37.431 5.037 -38.677 1.00 68.94 76 LYS A CA 1
ATOM 595 C C . LYS A 1 76 ? 36.534 6.232 -38.955 1.00 68.94 76 LYS A C 1
ATOM 597 O O . LYS A 1 76 ? 36.611 6.825 -40.020 1.00 68.94 76 LYS A O 1
ATOM 602 N N . ILE A 1 77 ? 35.729 6.629 -37.977 1.00 72.19 77 ILE A N 1
ATOM 603 C CA . ILE A 1 77 ? 34.761 7.716 -38.141 1.00 72.19 77 ILE A CA 1
ATOM 604 C C . ILE A 1 77 ? 35.421 9.100 -38.183 1.00 72.19 77 ILE A C 1
ATOM 606 O O . ILE A 1 77 ? 34.886 10.009 -38.817 1.00 72.19 77 ILE A O 1
ATOM 610 N N . SER A 1 78 ? 36.612 9.272 -37.602 1.00 78.25 78 SER A N 1
ATOM 611 C CA . SER A 1 78 ? 37.402 10.508 -37.733 1.00 78.25 78 SER A CA 1
ATOM 612 C C . SER A 1 78 ? 37.741 10.859 -39.191 1.00 78.25 78 SER A C 1
ATOM 614 O O . SER A 1 78 ? 38.008 12.023 -39.492 1.00 78.25 78 SER A O 1
ATOM 616 N N . GLN A 1 79 ? 37.652 9.886 -40.107 1.00 83.94 79 GLN A N 1
ATOM 617 C CA . GLN A 1 79 ? 37.854 10.051 -41.551 1.00 83.94 79 GLN A CA 1
ATOM 618 C C . GLN A 1 79 ? 36.644 10.687 -42.267 1.00 83.94 79 GLN A C 1
ATOM 620 O O . GLN A 1 79 ? 36.682 10.907 -43.479 1.00 83.94 79 GLN A O 1
ATOM 625 N N . LYS A 1 80 ? 35.578 11.036 -41.533 1.00 89.44 80 LYS A N 1
ATOM 626 C CA . LYS A 1 80 ? 34.387 11.743 -42.032 1.00 89.44 80 LYS A CA 1
ATOM 627 C C . LYS A 1 80 ? 33.733 11.036 -43.227 1.00 89.44 80 LYS A C 1
ATOM 629 O O . LYS A 1 80 ? 33.504 9.833 -43.170 1.00 89.44 80 LYS A O 1
ATOM 634 N N . GLY A 1 81 ? 33.432 11.752 -44.315 1.00 87.19 81 GLY A N 1
ATOM 635 C CA . GLY A 1 81 ? 32.836 11.166 -45.516 1.00 87.19 81 GLY A CA 1
ATOM 636 C C . GLY A 1 81 ? 33.700 10.082 -46.173 1.00 87.19 81 GLY A C 1
ATOM 637 O O . GLY A 1 81 ? 33.151 9.141 -46.738 1.00 87.19 81 GLY A O 1
ATOM 638 N N . ALA A 1 82 ? 35.034 10.133 -46.046 1.00 87.12 82 ALA A N 1
ATOM 639 C CA . ALA A 1 82 ? 35.910 9.108 -46.628 1.00 87.12 82 ALA A CA 1
ATOM 640 C C . ALA A 1 82 ? 35.600 7.709 -46.073 1.00 87.12 82 ALA A C 1
ATOM 642 O O . ALA A 1 82 ? 35.576 6.738 -46.820 1.00 87.12 82 ALA A O 1
ATOM 643 N N . PHE A 1 83 ? 35.227 7.626 -44.795 1.00 85.81 83 PHE A N 1
ATOM 644 C CA . PHE A 1 83 ? 34.794 6.375 -44.186 1.00 85.81 83 PHE A CA 1
ATOM 645 C C . PHE A 1 83 ? 33.560 5.769 -44.872 1.00 85.81 83 PHE A C 1
ATOM 647 O O . PHE A 1 83 ? 33.513 4.568 -45.118 1.00 85.81 83 PHE A O 1
ATOM 654 N N . PHE A 1 84 ? 32.557 6.580 -45.213 1.00 86.56 84 PHE A N 1
ATOM 655 C CA . PHE A 1 84 ? 31.345 6.072 -45.864 1.00 86.56 84 PHE A CA 1
ATOM 656 C C . PHE A 1 84 ? 31.603 5.616 -47.303 1.00 86.56 84 PHE A C 1
ATOM 658 O O . PHE A 1 84 ? 30.917 4.712 -47.775 1.00 86.56 84 PHE A O 1
ATOM 665 N N . LYS A 1 85 ? 32.622 6.171 -47.970 1.00 87.94 85 LYS A N 1
ATOM 666 C CA . LYS A 1 85 ? 33.100 5.674 -49.269 1.00 87.94 85 LYS A CA 1
ATOM 667 C C . LYS A 1 85 ? 33.769 4.300 -49.170 1.00 87.94 85 LYS A C 1
ATOM 669 O O . LYS A 1 85 ? 33.654 3.520 -50.105 1.00 87.94 85 LYS A O 1
ATOM 674 N N . ASP A 1 86 ? 34.412 3.988 -48.044 1.00 84.06 86 ASP A N 1
ATOM 675 C CA . ASP A 1 86 ? 34.983 2.654 -47.793 1.00 84.06 86 ASP A CA 1
ATOM 676 C C . ASP A 1 86 ? 33.908 1.600 -47.483 1.00 84.06 86 ASP A C 1
ATOM 678 O O . ASP A 1 86 ? 34.146 0.398 -47.612 1.00 84.06 86 ASP A O 1
ATOM 682 N N . VAL A 1 87 ? 32.737 2.040 -47.012 1.00 82.50 87 VAL A N 1
ATOM 683 C CA . VAL A 1 87 ? 31.608 1.166 -46.658 1.00 82.50 87 VAL A CA 1
ATOM 684 C C . VAL A 1 87 ? 30.662 0.957 -47.842 1.00 82.50 87 VAL A C 1
ATOM 686 O O . VAL A 1 87 ? 30.078 -0.120 -47.964 1.00 82.50 87 VAL A O 1
ATOM 689 N N . VAL A 1 88 ? 30.495 1.968 -48.699 1.00 85.25 88 VAL A N 1
ATOM 690 C CA . VAL A 1 88 ? 29.569 1.950 -49.837 1.00 85.25 88 VAL A CA 1
ATOM 691 C C . VAL A 1 88 ? 30.322 2.255 -51.126 1.00 85.25 88 VAL A C 1
ATOM 693 O O . VAL A 1 88 ? 30.783 3.377 -51.346 1.00 85.25 88 VAL A O 1
ATOM 696 N N . ASP A 1 89 ? 30.383 1.260 -52.008 1.00 85.62 89 ASP A N 1
ATOM 697 C CA . ASP A 1 89 ? 31.068 1.373 -53.293 1.00 85.62 89 ASP A CA 1
ATOM 698 C C . ASP A 1 89 ? 30.481 2.496 -54.166 1.00 85.62 89 ASP A C 1
ATOM 700 O O . ASP A 1 89 ? 29.265 2.683 -54.256 1.00 85.62 89 ASP A O 1
ATOM 704 N N . ASN A 1 90 ? 31.360 3.214 -54.876 1.00 88.19 90 ASN A N 1
ATOM 705 C CA . ASN A 1 90 ? 31.013 4.280 -55.828 1.00 88.19 90 ASN A CA 1
ATOM 706 C C . ASN A 1 90 ? 30.182 5.442 -55.233 1.00 88.19 90 ASN A C 1
ATOM 708 O O . ASN A 1 90 ? 29.414 6.092 -55.948 1.00 88.19 90 ASN A O 1
ATOM 712 N N . LEU A 1 91 ? 30.335 5.729 -53.935 1.00 91.38 91 LEU A N 1
ATOM 713 C CA . LEU A 1 91 ? 29.622 6.818 -53.265 1.00 91.38 91 LEU A CA 1
ATOM 714 C C . LEU A 1 91 ? 30.210 8.206 -53.598 1.00 91.38 91 LEU A C 1
ATOM 716 O O . LEU A 1 91 ? 31.420 8.429 -53.512 1.00 91.38 91 LEU A O 1
ATOM 720 N N . LYS A 1 92 ? 29.345 9.169 -53.946 1.00 93.75 92 LYS A N 1
ATOM 721 C CA . LYS A 1 92 ? 29.727 10.571 -54.203 1.00 93.75 92 LYS A CA 1
ATOM 722 C C . LYS A 1 92 ? 30.136 11.283 -52.910 1.00 93.75 92 LYS A C 1
ATOM 724 O O . LYS A 1 92 ? 29.587 10.998 -51.851 1.00 93.75 92 LYS A O 1
ATOM 729 N N . ASP A 1 93 ? 31.042 12.262 -53.000 1.00 93.06 93 ASP A N 1
ATOM 730 C CA . ASP A 1 93 ? 31.486 13.065 -51.844 1.00 93.06 93 ASP A CA 1
ATOM 731 C C . ASP A 1 93 ? 30.333 13.730 -51.087 1.00 93.06 93 ASP A C 1
ATOM 733 O O . ASP A 1 93 ? 30.322 13.735 -49.859 1.00 93.06 93 ASP A O 1
ATOM 737 N N . GLU A 1 94 ? 29.348 14.259 -51.810 1.00 92.38 94 GLU A N 1
ATOM 738 C CA . GLU A 1 94 ? 28.183 14.925 -51.222 1.00 92.38 94 GLU A CA 1
ATOM 739 C C . GLU A 1 94 ? 27.378 13.979 -50.322 1.00 92.38 94 GLU A C 1
ATOM 741 O O . GLU A 1 94 ? 27.103 14.307 -49.169 1.00 92.38 94 GLU A O 1
ATOM 746 N N . ASP A 1 95 ? 27.049 12.784 -50.817 1.00 92.19 95 ASP A N 1
ATOM 747 C CA . ASP A 1 95 ? 26.261 11.802 -50.068 1.00 92.19 95 ASP A CA 1
ATOM 748 C C . ASP A 1 95 ? 27.082 11.134 -48.952 1.00 92.19 95 ASP A C 1
ATOM 750 O O . ASP A 1 95 ? 26.543 10.801 -47.896 1.00 92.19 95 ASP A O 1
ATOM 754 N N . ALA A 1 96 ? 28.398 10.997 -49.143 1.00 91.88 96 ALA A N 1
ATOM 755 C CA . ALA A 1 96 ? 29.313 10.500 -48.121 1.00 91.88 96 ALA A CA 1
ATOM 756 C C . ALA A 1 96 ? 29.441 11.465 -46.931 1.00 91.88 96 ALA A C 1
ATOM 758 O O . ALA A 1 96 ? 29.357 11.047 -45.773 1.00 91.88 96 ALA A O 1
ATOM 759 N N . ASN A 1 97 ? 29.600 12.763 -47.204 1.00 92.12 97 ASN A N 1
ATOM 760 C CA . ASN A 1 97 ? 29.610 13.796 -46.167 1.00 92.12 97 ASN A CA 1
ATOM 761 C C . ASN A 1 97 ? 28.243 13.908 -45.484 1.00 92.12 97 ASN A C 1
ATOM 763 O O . ASN A 1 97 ? 28.178 13.973 -44.259 1.00 92.12 97 ASN A O 1
ATOM 767 N N . TRP A 1 98 ? 27.153 13.824 -46.252 1.00 91.50 98 TRP A N 1
ATOM 768 C CA . TRP A 1 98 ? 25.798 13.809 -45.704 1.00 91.50 98 TRP A CA 1
ATOM 769 C C . TRP A 1 98 ? 25.569 12.640 -44.731 1.00 91.50 98 TRP A C 1
ATOM 771 O O . TRP A 1 98 ? 25.032 12.839 -43.642 1.00 91.50 98 TRP A O 1
ATOM 781 N N . ALA A 1 99 ? 26.014 11.426 -45.073 1.00 89.94 99 ALA A N 1
ATOM 782 C CA . ALA A 1 99 ? 25.891 10.262 -44.192 1.00 89.94 99 ALA A CA 1
ATOM 783 C C . ALA A 1 99 ? 26.680 10.444 -42.881 1.00 89.94 99 ALA A C 1
ATOM 785 O O . ALA A 1 99 ? 26.192 10.095 -41.801 1.00 89.94 99 ALA A O 1
ATOM 786 N N . TYR A 1 100 ? 27.866 11.058 -42.960 1.00 91.56 100 TYR A N 1
ATOM 787 C CA . TYR A 1 100 ? 28.653 11.420 -41.782 1.00 91.56 100 TYR A CA 1
ATOM 788 C C . TYR A 1 100 ? 27.960 12.469 -40.901 1.00 91.56 100 TYR A C 1
ATOM 790 O O . TYR A 1 100 ? 27.982 12.341 -39.673 1.00 91.56 100 TYR A O 1
ATOM 798 N N . ASP A 1 101 ? 27.312 13.472 -41.494 1.00 90.94 101 ASP A N 1
ATOM 799 C CA . ASP A 1 101 ? 26.550 14.480 -40.749 1.00 90.94 101 ASP A CA 1
ATOM 800 C C . ASP A 1 101 ? 25.359 13.851 -40.013 1.00 90.94 101 ASP A C 1
ATOM 802 O O . ASP A 1 101 ? 25.106 14.175 -38.851 1.00 90.94 101 ASP A O 1
ATOM 806 N N . MET A 1 102 ? 24.667 12.895 -40.645 1.00 90.62 102 MET A N 1
ATOM 807 C CA . MET A 1 102 ? 23.571 12.145 -40.016 1.00 90.62 102 MET A CA 1
ATOM 808 C C . MET A 1 102 ? 24.056 11.290 -38.845 1.00 90.62 102 MET A C 1
ATOM 810 O O . MET A 1 102 ? 23.472 11.351 -37.762 1.00 90.62 102 MET A O 1
ATOM 814 N N . TYR A 1 103 ? 25.155 10.552 -39.024 1.00 90.31 103 TYR A N 1
ATOM 815 C CA . TYR A 1 103 ? 25.807 9.837 -37.924 1.00 90.31 103 TYR A CA 1
ATOM 816 C C . TYR A 1 103 ? 26.169 10.800 -36.779 1.00 90.31 103 TYR A C 1
ATOM 818 O O . TYR A 1 103 ? 25.824 10.550 -35.625 1.00 90.31 103 TYR A O 1
ATOM 826 N N . SER A 1 104 ? 26.811 11.929 -37.099 1.00 89.75 104 SER A N 1
ATOM 827 C CA . SER A 1 104 ? 27.268 12.921 -36.116 1.00 89.75 104 SER A CA 1
ATOM 828 C C . SER A 1 104 ? 26.102 13.536 -35.342 1.00 89.75 104 SER A C 1
ATOM 830 O O . SER A 1 104 ? 26.218 13.791 -34.144 1.00 89.75 104 SER A O 1
ATOM 832 N N . ALA A 1 105 ? 24.964 13.745 -36.008 1.00 90.88 105 ALA A N 1
ATOM 833 C CA . ALA A 1 105 ? 23.739 14.216 -35.377 1.00 90.88 105 ALA A CA 1
ATOM 834 C C . ALA A 1 105 ? 23.164 13.182 -34.395 1.00 90.88 105 ALA A C 1
ATOM 836 O O . ALA A 1 105 ? 22.763 13.570 -33.298 1.00 90.88 105 ALA A O 1
ATOM 837 N N . LEU A 1 106 ? 23.167 11.893 -34.757 1.00 89.19 106 LEU A N 1
ATOM 838 C CA . LEU A 1 106 ? 22.655 10.792 -33.928 1.00 89.19 106 LEU A CA 1
ATOM 839 C C . LEU A 1 106 ? 23.488 10.547 -32.663 1.00 89.19 106 LEU A C 1
ATOM 841 O O . LEU A 1 106 ? 22.925 10.167 -31.639 1.00 89.19 106 LEU A O 1
ATOM 845 N N . VAL A 1 107 ? 24.804 10.778 -32.715 1.00 88.12 107 VAL A N 1
ATOM 846 C CA . VAL A 1 107 ? 25.701 10.598 -31.554 1.00 88.12 107 VAL A CA 1
ATOM 847 C C . VAL A 1 107 ? 25.980 11.889 -30.781 1.00 88.12 107 VAL A C 1
ATOM 849 O O . VAL A 1 107 ? 26.807 11.908 -29.868 1.00 88.12 107 VAL A O 1
ATOM 852 N N . ARG A 1 108 ? 25.323 12.994 -31.146 1.00 89.00 108 ARG A N 1
ATOM 853 C CA . ARG A 1 108 ? 25.524 14.297 -30.508 1.00 89.00 108 ARG A CA 1
ATOM 854 C C . ARG A 1 108 ? 25.088 14.244 -29.045 1.00 89.00 108 ARG A C 1
ATOM 856 O O . ARG A 1 108 ? 23.948 13.898 -28.755 1.00 89.00 108 ARG A O 1
ATOM 863 N N . ASP A 1 109 ? 25.947 14.702 -28.134 1.00 82.75 109 ASP A N 1
ATOM 864 C CA . ASP A 1 109 ? 25.705 14.607 -26.685 1.00 82.75 109 ASP A CA 1
ATOM 865 C C . ASP A 1 109 ? 24.382 15.240 -26.220 1.00 82.75 109 ASP A C 1
ATOM 867 O O . ASP A 1 109 ? 23.748 14.725 -25.301 1.00 82.75 109 ASP A O 1
ATOM 871 N N . GLY A 1 110 ? 23.952 16.326 -26.874 1.00 84.06 110 GLY A N 1
ATOM 872 C CA . GLY A 1 110 ? 22.697 17.026 -26.585 1.00 84.06 110 GLY A CA 1
ATOM 873 C C . GLY A 1 110 ? 21.454 16.470 -27.287 1.00 84.06 110 GLY A C 1
ATOM 874 O O . GLY A 1 110 ? 20.386 17.063 -27.155 1.00 84.06 110 GLY A O 1
ATOM 875 N N . LEU A 1 111 ? 21.562 15.390 -28.069 1.00 86.75 111 LEU A N 1
ATOM 876 C CA . LEU A 1 111 ? 20.388 14.723 -28.626 1.00 86.75 111 LEU A CA 1
ATOM 877 C C . LEU A 1 111 ? 19.707 13.918 -27.517 1.00 86.75 111 LEU A C 1
ATOM 879 O O . LEU A 1 111 ? 20.304 13.012 -26.937 1.00 86.75 111 LEU A O 1
ATOM 883 N N . THR A 1 112 ? 18.456 14.259 -27.224 1.00 81.88 112 THR A N 1
ATOM 884 C CA . THR A 1 112 ? 17.672 13.609 -26.177 1.00 81.88 112 THR A CA 1
ATOM 885 C C . THR A 1 112 ? 16.448 12.924 -26.761 1.00 81.88 112 THR A C 1
ATOM 887 O O . THR A 1 112 ? 15.824 13.380 -27.725 1.00 81.88 112 THR A O 1
ATOM 890 N N . LEU A 1 113 ? 16.119 11.784 -26.169 1.00 78.88 113 LEU A N 1
ATOM 891 C CA . LEU A 1 113 ? 14.911 11.045 -26.474 1.00 78.88 113 LEU A CA 1
ATOM 892 C C . LEU A 1 113 ? 13.693 11.745 -25.849 1.00 78.88 113 LEU A C 1
ATOM 894 O O . LEU A 1 113 ? 13.806 12.240 -24.723 1.00 78.88 113 LEU A O 1
ATOM 898 N N . PRO A 1 114 ? 12.523 11.769 -26.514 1.00 75.94 114 PRO A N 1
ATOM 899 C CA . PRO A 1 114 ? 11.312 12.290 -25.899 1.00 75.94 114 PRO A CA 1
ATOM 900 C C . PRO A 1 114 ? 10.992 11.578 -24.585 1.00 75.94 114 PRO A C 1
ATOM 902 O O . PRO A 1 114 ? 11.141 10.356 -24.456 1.00 75.94 114 PRO A O 1
ATOM 905 N N . ASN A 1 115 ? 10.516 12.354 -23.612 1.00 71.44 115 ASN A N 1
ATOM 906 C CA . ASN A 1 115 ? 10.107 11.827 -22.316 1.00 71.44 115 ASN A CA 1
ATOM 907 C C . ASN A 1 115 ? 9.078 10.700 -22.495 1.00 71.44 115 ASN A C 1
ATOM 909 O O . ASN A 1 115 ? 8.116 10.836 -23.246 1.00 71.44 115 ASN A O 1
ATOM 913 N N . GLY A 1 116 ? 9.287 9.582 -21.798 1.00 67.31 116 GLY A N 1
ATOM 914 C CA . GLY A 1 116 ? 8.374 8.437 -21.803 1.00 67.31 116 GLY A CA 1
ATOM 915 C C . GLY A 1 116 ? 8.651 7.368 -22.866 1.00 67.31 116 GLY A C 1
ATOM 916 O O . GLY A 1 116 ? 8.324 6.210 -22.616 1.00 67.31 116 GLY A O 1
ATOM 917 N N . PHE A 1 117 ? 9.322 7.676 -23.990 1.00 71.69 117 PHE A N 1
ATOM 918 C CA . PHE A 1 117 ? 9.527 6.679 -25.060 1.00 71.69 117 PHE A CA 1
ATOM 919 C C . PHE A 1 117 ? 10.314 5.454 -24.571 1.00 71.69 117 PHE A C 1
ATOM 921 O O . PHE A 1 117 ? 9.913 4.318 -24.786 1.00 71.69 117 PHE A O 1
ATOM 928 N N . TYR A 1 118 ? 11.407 5.647 -23.834 1.00 71.88 118 TYR A N 1
ATOM 929 C CA . TYR A 1 118 ? 12.239 4.533 -23.365 1.00 71.88 118 TYR A CA 1
ATOM 930 C C . TYR A 1 118 ? 11.665 3.780 -22.157 1.00 71.88 118 TYR A C 1
ATOM 932 O O . TYR A 1 118 ? 12.182 2.714 -21.821 1.00 71.88 118 TYR A O 1
ATOM 940 N N . GLN A 1 119 ? 10.641 4.302 -21.477 1.00 70.50 119 GLN A N 1
ATOM 941 C CA . GLN A 1 119 ? 10.183 3.745 -20.196 1.00 70.50 119 GLN A CA 1
ATOM 942 C C . GLN A 1 119 ? 9.464 2.398 -20.373 1.00 70.50 119 GLN A C 1
ATOM 944 O O . GLN A 1 119 ? 9.623 1.504 -19.538 1.00 70.50 119 GLN A O 1
ATOM 949 N N . ASN A 1 120 ? 8.773 2.223 -21.504 1.00 72.69 120 ASN A N 1
ATOM 950 C CA . ASN A 1 120 ? 7.919 1.064 -21.776 1.00 72.69 120 ASN A CA 1
ATOM 951 C C . ASN A 1 120 ? 8.529 0.020 -22.716 1.00 72.69 120 ASN A C 1
ATOM 953 O O . ASN A 1 120 ? 7.908 -1.012 -22.922 1.00 72.69 120 ASN A O 1
ATOM 957 N N . HIS A 1 121 ? 9.727 0.242 -23.254 1.00 76.00 121 HIS A N 1
ATOM 958 C CA . HIS A 1 121 ? 10.371 -0.695 -24.182 1.00 76.00 121 HIS A CA 1
ATOM 959 C C . HIS A 1 121 ? 11.490 -1.472 -23.500 1.00 76.00 121 HIS A C 1
ATOM 961 O O . HIS A 1 121 ? 12.091 -0.966 -22.579 1.00 76.00 121 HIS A O 1
ATOM 967 N N . GLU A 1 122 ? 11.835 -2.675 -23.914 1.00 75.38 122 GLU A N 1
ATOM 968 C CA . GLU A 1 122 ? 13.022 -3.418 -23.504 1.00 75.38 122 GLU A CA 1
ATOM 969 C C . GLU A 1 122 ? 13.955 -3.539 -24.701 1.00 75.38 122 GLU A C 1
ATOM 971 O O . GLU A 1 122 ? 13.504 -3.870 -25.794 1.00 75.38 122 GLU A O 1
ATOM 976 N N . LEU A 1 123 ? 15.245 -3.279 -24.480 1.00 77.06 123 LEU A N 1
ATOM 977 C CA . LEU A 1 123 ? 16.277 -3.419 -25.496 1.00 77.06 123 LEU A CA 1
ATOM 978 C C . LEU A 1 123 ? 17.155 -4.630 -25.187 1.00 77.06 123 LEU A C 1
ATOM 980 O O . LEU A 1 123 ? 17.814 -4.672 -24.151 1.00 77.06 123 LEU A O 1
ATOM 984 N N . THR A 1 124 ? 17.213 -5.582 -26.113 1.00 73.50 124 THR A N 1
ATOM 985 C CA . THR A 1 124 ? 18.184 -6.683 -26.067 1.00 73.50 124 THR A CA 1
ATOM 986 C C . THR A 1 124 ? 19.349 -6.396 -27.008 1.00 73.50 124 THR A C 1
ATOM 988 O O . THR A 1 124 ? 19.167 -6.334 -28.226 1.00 73.50 124 THR A O 1
ATOM 991 N N . ILE A 1 125 ? 20.551 -6.267 -26.443 1.00 73.06 125 ILE A N 1
ATOM 992 C CA . ILE A 1 125 ? 21.804 -6.133 -27.194 1.00 73.06 125 ILE A CA 1
ATOM 993 C C . ILE A 1 125 ? 22.492 -7.496 -27.211 1.00 73.06 125 ILE A C 1
ATOM 995 O O . ILE A 1 125 ? 22.769 -8.075 -26.158 1.00 73.06 125 ILE A O 1
ATOM 999 N N . TYR A 1 126 ? 22.763 -8.015 -28.406 1.00 69.25 126 TYR A N 1
ATOM 1000 C CA . TYR A 1 126 ? 23.500 -9.263 -28.562 1.00 69.25 126 TYR A CA 1
ATOM 1001 C C . TYR A 1 126 ? 24.995 -8.966 -28.591 1.00 69.25 126 TYR A C 1
ATOM 1003 O O . TYR A 1 126 ? 25.491 -8.382 -29.556 1.00 69.25 126 TYR A O 1
ATOM 1011 N N . VAL A 1 127 ? 25.688 -9.382 -27.529 1.00 64.38 127 VAL A N 1
ATOM 1012 C CA . VAL A 1 127 ? 27.144 -9.261 -27.413 1.00 64.38 127 VAL A CA 1
ATOM 1013 C C . VAL A 1 127 ? 27.815 -10.463 -28.069 1.00 64.38 127 VAL A C 1
ATOM 1015 O O . VAL A 1 127 ? 27.434 -11.611 -27.820 1.00 64.38 127 VAL A O 1
ATOM 1018 N N . ALA A 1 128 ? 28.808 -10.209 -28.919 1.00 58.03 128 ALA A N 1
ATOM 1019 C CA . ALA A 1 128 ? 29.577 -11.273 -29.553 1.00 58.03 128 ALA A CA 1
ATOM 1020 C C . ALA A 1 128 ? 30.458 -12.012 -28.517 1.00 58.03 128 ALA A C 1
ATOM 1022 O O . ALA A 1 128 ? 3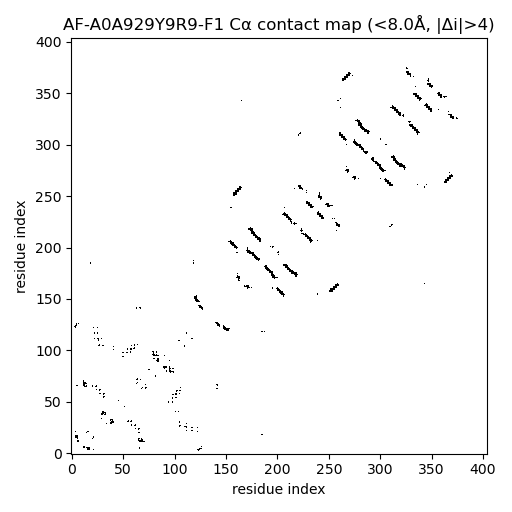1.045 -11.374 -27.644 1.00 58.03 128 ALA A O 1
ATOM 1023 N N . PRO A 1 129 ? 30.586 -13.351 -28.586 1.00 55.00 129 PRO A N 1
ATOM 1024 C CA . PRO A 1 129 ? 31.408 -14.099 -27.639 1.00 55.00 129 PRO A CA 1
ATOM 1025 C C . PRO A 1 129 ? 32.905 -13.790 -27.806 1.00 55.00 129 PRO A C 1
ATOM 1027 O O . PRO A 1 129 ? 33.439 -13.859 -28.915 1.00 55.00 129 PRO A O 1
ATOM 1030 N N . GLU A 1 130 ? 33.612 -13.552 -26.696 1.00 51.66 130 GLU A N 1
ATOM 1031 C CA . GLU A 1 130 ? 35.079 -13.473 -26.664 1.00 51.66 130 GLU A CA 1
ATOM 1032 C C . GLU A 1 130 ? 35.691 -14.864 -26.920 1.00 51.66 130 GLU A C 1
ATOM 1034 O O . GLU A 1 130 ? 35.941 -15.638 -25.995 1.00 51.66 130 GLU A O 1
ATOM 1039 N N . ARG A 1 131 ? 35.941 -15.244 -28.178 1.00 50.19 131 ARG A N 1
ATOM 1040 C CA . ARG A 1 131 ? 36.726 -16.459 -28.454 1.00 50.19 131 ARG A CA 1
ATOM 1041 C C . ARG A 1 131 ? 38.222 -16.155 -28.432 1.00 50.19 131 ARG A C 1
ATOM 1043 O O . ARG A 1 131 ? 38.750 -15.524 -29.343 1.00 50.19 131 ARG A O 1
ATOM 1050 N N . LYS A 1 132 ? 38.932 -16.717 -27.448 1.00 53.38 132 LYS A N 1
ATOM 1051 C CA . LYS A 1 132 ? 40.375 -16.985 -27.549 1.00 53.38 132 LYS A CA 1
ATOM 1052 C C . LYS A 1 132 ? 40.593 -18.220 -28.428 1.00 53.38 132 LYS A C 1
ATOM 1054 O O . LYS A 1 132 ? 40.640 -19.332 -27.915 1.00 53.38 132 LYS A O 1
ATOM 1059 N N . THR A 1 133 ? 40.745 -18.047 -29.736 1.00 41.28 133 THR A N 1
ATOM 1060 C CA . THR A 1 133 ? 41.284 -19.108 -30.606 1.00 41.28 133 THR A CA 1
ATOM 1061 C C . THR A 1 133 ? 42.211 -18.509 -31.651 1.00 41.28 133 THR A C 1
ATOM 1063 O O . THR A 1 133 ? 41.867 -17.529 -32.306 1.00 41.28 133 THR A O 1
ATOM 1066 N N . GLY A 1 134 ? 43.411 -19.083 -31.740 1.00 45.66 134 GLY A N 1
ATOM 1067 C CA . GLY A 1 134 ? 44.543 -18.547 -32.479 1.00 45.66 134 GLY A CA 1
ATOM 1068 C C . GLY A 1 134 ? 44.310 -18.340 -33.976 1.00 45.66 134 GLY A C 1
ATOM 1069 O O . GLY A 1 134 ? 43.589 -19.080 -34.635 1.00 45.66 134 GLY A O 1
ATOM 1070 N N . ALA A 1 135 ? 45.011 -17.325 -34.480 1.00 44.53 135 ALA A N 1
ATOM 1071 C CA . ALA A 1 135 ? 45.521 -17.208 -35.843 1.00 44.53 135 ALA A CA 1
ATOM 1072 C C . ALA A 1 135 ? 44.528 -17.357 -37.011 1.00 44.53 135 ALA A C 1
ATOM 1074 O O . ALA A 1 135 ? 44.880 -17.903 -38.054 1.00 44.53 135 ALA A O 1
ATOM 1075 N N . ALA A 1 136 ? 43.344 -16.755 -36.914 1.00 39.47 136 ALA A N 1
ATOM 1076 C CA . ALA A 1 136 ? 42.610 -16.365 -38.110 1.00 39.47 136 ALA A CA 1
ATOM 1077 C C . ALA A 1 136 ? 42.252 -14.876 -38.038 1.00 39.47 136 ALA A C 1
ATOM 1079 O O . ALA A 1 136 ? 41.626 -14.421 -37.083 1.00 39.47 136 ALA A O 1
ATOM 1080 N N . LYS A 1 137 ? 42.718 -14.113 -39.038 1.00 43.94 137 LYS A N 1
ATOM 1081 C CA . LYS A 1 137 ? 42.420 -12.689 -39.246 1.00 43.94 137 LYS A CA 1
ATOM 1082 C C . LYS A 1 137 ? 40.904 -12.502 -39.360 1.00 43.94 137 LYS A C 1
ATOM 1084 O O . LYS A 1 137 ? 40.362 -12.580 -40.457 1.00 43.94 137 LYS A O 1
ATOM 1089 N N . TYR A 1 138 ? 40.225 -12.233 -38.255 1.00 43.72 138 TYR A N 1
ATOM 1090 C CA . TYR A 1 138 ? 38.817 -11.857 -38.274 1.00 43.72 138 TYR A CA 1
ATOM 1091 C C . TYR A 1 138 ? 38.646 -10.484 -37.634 1.00 43.72 138 TYR A C 1
ATOM 1093 O O . TYR A 1 138 ? 39.216 -10.194 -36.583 1.00 43.72 138 TYR A O 1
ATOM 1101 N N . LYS A 1 139 ? 37.901 -9.623 -38.336 1.00 49.59 139 LYS A N 1
ATOM 1102 C CA . LYS A 1 139 ? 37.523 -8.275 -37.900 1.00 49.59 139 LYS A CA 1
ATOM 1103 C C . LYS A 1 139 ? 36.804 -8.369 -36.537 1.00 49.59 139 LYS A C 1
ATOM 1105 O O . LYS A 1 139 ? 36.113 -9.366 -36.321 1.00 49.59 139 LYS A O 1
ATOM 1110 N N . PRO A 1 140 ? 36.952 -7.387 -35.627 1.00 51.62 140 PRO A N 1
ATOM 1111 C CA . PRO A 1 140 ? 36.190 -7.365 -34.379 1.00 51.62 140 PRO A CA 1
ATOM 1112 C C . PRO A 1 140 ? 34.695 -7.495 -34.693 1.00 51.62 140 PRO A C 1
ATOM 1114 O O . PRO A 1 140 ? 34.181 -6.821 -35.585 1.00 51.62 140 PRO A O 1
ATOM 1117 N N . TRP A 1 141 ? 34.038 -8.441 -34.027 1.00 57.03 141 TRP A N 1
ATOM 1118 C CA . TRP A 1 141 ? 32.626 -8.746 -34.231 1.00 57.03 141 TRP A CA 1
ATOM 1119 C C . TRP A 1 141 ? 31.807 -7.664 -33.535 1.00 57.03 141 TRP A C 1
ATOM 1121 O O . TRP A 1 141 ? 32.034 -7.393 -32.359 1.00 57.03 141 TRP A O 1
ATOM 1131 N N . GLN A 1 142 ? 30.897 -7.036 -34.272 1.00 65.12 142 GLN A N 1
ATOM 1132 C CA . GLN A 1 142 ? 30.162 -5.861 -33.810 1.00 65.12 142 GLN A CA 1
ATOM 1133 C C . GLN A 1 142 ? 28.887 -6.274 -33.071 1.00 65.12 142 GLN A C 1
ATOM 1135 O O . GLN A 1 142 ? 28.252 -7.266 -33.452 1.00 65.12 142 GLN A O 1
ATOM 1140 N N . ASN A 1 143 ? 28.489 -5.525 -32.039 1.00 68.31 143 ASN A N 1
ATOM 1141 C CA . ASN A 1 143 ? 27.250 -5.837 -31.324 1.00 68.31 143 ASN A CA 1
ATOM 1142 C C . ASN A 1 143 ? 26.043 -5.634 -32.243 1.00 68.31 143 ASN A C 1
ATOM 1144 O O . ASN A 1 143 ? 25.975 -4.676 -33.014 1.00 68.31 143 ASN A O 1
ATOM 1148 N N . MET A 1 144 ? 25.066 -6.535 -32.170 1.00 66.50 14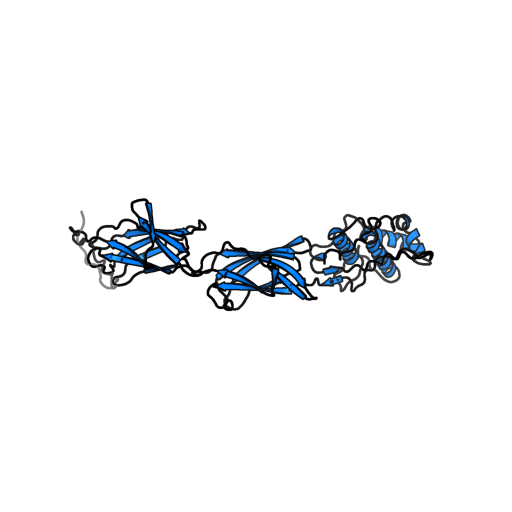4 MET A N 1
ATOM 1149 C CA . MET A 1 144 ? 23.918 -6.506 -33.076 1.00 66.50 144 MET A CA 1
ATOM 1150 C C . MET A 1 144 ? 22.641 -6.081 -32.355 1.00 66.50 144 MET A C 1
ATOM 1152 O O . MET A 1 144 ? 22.303 -6.593 -31.283 1.00 66.50 144 MET A O 1
ATOM 1156 N N . ILE A 1 145 ? 21.900 -5.185 -33.008 1.00 69.62 145 ILE A N 1
ATOM 1157 C CA . ILE A 1 145 ? 20.533 -4.798 -32.661 1.00 69.62 145 ILE A CA 1
ATOM 1158 C C . ILE A 1 145 ? 19.669 -5.057 -33.894 1.00 69.62 145 ILE A C 1
ATOM 1160 O O . ILE A 1 145 ? 20.051 -4.722 -35.011 1.00 69.62 145 ILE A O 1
ATOM 1164 N N . SER A 1 146 ? 18.514 -5.686 -33.703 1.00 64.06 146 SER A N 1
ATOM 1165 C CA . SER A 1 146 ? 17.542 -5.948 -34.767 1.00 64.06 146 SER A CA 1
ATOM 1166 C C . SER A 1 146 ? 16.217 -5.257 -34.460 1.00 64.06 146 SER A C 1
ATOM 1168 O O . SER A 1 146 ? 15.977 -4.839 -33.331 1.00 64.06 146 SER A O 1
ATOM 1170 N N . VAL A 1 147 ? 15.293 -5.224 -35.421 1.00 57.88 147 VAL A N 1
ATOM 1171 C CA . VAL A 1 147 ? 13.914 -4.761 -35.172 1.00 57.88 147 VAL A CA 1
ATOM 1172 C C . VAL A 1 147 ? 13.198 -5.550 -34.063 1.00 57.88 147 VAL A C 1
ATOM 1174 O O . VAL A 1 147 ? 12.294 -5.023 -33.433 1.00 57.88 147 VAL A O 1
ATOM 1177 N N . ARG A 1 148 ? 13.623 -6.790 -33.769 1.00 61.91 148 ARG A N 1
ATOM 1178 C CA . ARG A 1 148 ? 13.103 -7.603 -32.649 1.00 61.91 148 ARG A CA 1
ATOM 1179 C C . ARG A 1 148 ? 13.764 -7.283 -31.306 1.00 61.91 148 ARG A C 1
ATOM 1181 O O . ARG A 1 148 ? 13.351 -7.820 -30.282 1.00 61.91 148 ARG A O 1
ATOM 1188 N N . SER A 1 149 ? 14.824 -6.479 -31.314 1.00 70.62 149 SER A N 1
ATOM 1189 C CA . SER A 1 149 ? 15.576 -6.131 -30.112 1.00 70.62 149 SER A CA 1
ATOM 1190 C C . SER A 1 149 ? 14.856 -5.104 -29.254 1.00 70.62 149 SER A C 1
ATOM 1192 O O . SER A 1 149 ? 15.149 -5.070 -28.066 1.00 70.62 149 SER A O 1
ATOM 1194 N N . ILE A 1 150 ? 13.945 -4.308 -29.827 1.00 72.06 150 ILE A N 1
ATOM 1195 C CA . ILE A 1 150 ? 13.032 -3.437 -29.084 1.00 72.06 150 ILE A CA 1
ATOM 1196 C C . ILE A 1 150 ? 11.698 -4.165 -28.969 1.00 72.06 150 ILE A C 1
ATOM 1198 O O . ILE A 1 150 ? 11.087 -4.527 -29.972 1.00 72.06 150 ILE A O 1
ATOM 1202 N N . ARG A 1 151 ? 11.254 -4.400 -27.744 1.00 73.12 151 ARG A N 1
ATOM 1203 C CA . ARG A 1 151 ? 9.972 -5.046 -27.445 1.00 73.12 151 ARG A CA 1
ATOM 1204 C C . ARG A 1 151 ? 9.288 -4.311 -26.309 1.00 73.12 151 ARG A C 1
ATOM 1206 O O . ARG A 1 151 ? 9.957 -3.571 -25.600 1.00 73.12 151 ARG A O 1
ATOM 1213 N N . ASP A 1 152 ? 7.997 -4.516 -26.098 1.00 75.75 152 ASP A N 1
ATOM 1214 C CA . ASP A 1 152 ? 7.367 -3.975 -24.898 1.00 75.75 152 ASP A CA 1
ATOM 1215 C C . ASP A 1 152 ? 8.008 -4.584 -23.658 1.00 75.75 152 ASP A C 1
ATOM 1217 O O . ASP A 1 152 ? 8.248 -5.793 -23.562 1.00 75.75 152 ASP A O 1
ATOM 1221 N N . ARG A 1 153 ? 8.294 -3.724 -22.688 1.00 81.62 153 ARG A N 1
ATOM 1222 C CA . ARG A 1 153 ? 8.800 -4.147 -21.399 1.00 81.62 153 ARG A CA 1
ATOM 1223 C C . ARG A 1 153 ? 7.748 -5.030 -20.754 1.00 81.62 153 ARG A C 1
ATOM 1225 O O . ARG A 1 153 ? 6.579 -4.657 -20.611 1.00 81.62 153 ARG A O 1
ATOM 1232 N N . LYS A 1 154 ? 8.192 -6.202 -20.318 1.00 84.94 154 LYS A N 1
ATOM 1233 C CA . LYS A 1 154 ? 7.344 -7.128 -19.585 1.00 84.94 154 LYS A CA 1
ATOM 1234 C C . LYS A 1 154 ? 6.915 -6.476 -18.273 1.00 84.94 154 LYS A C 1
ATOM 1236 O O . LYS A 1 154 ? 7.740 -6.200 -17.406 1.00 84.94 154 LYS A O 1
ATOM 1241 N N . GLY A 1 155 ? 5.622 -6.224 -18.153 1.00 90.81 155 GLY A N 1
ATOM 1242 C CA . GLY A 1 155 ? 4.962 -5.857 -16.909 1.00 90.81 155 GLY A CA 1
ATOM 1243 C C . GLY A 1 155 ? 3.728 -6.727 -16.744 1.00 90.81 155 GLY A C 1
ATOM 1244 O O . GLY A 1 155 ? 3.220 -7.270 -17.728 1.00 90.81 155 GLY A O 1
ATOM 1245 N N . LYS A 1 156 ? 3.269 -6.878 -15.511 1.00 94.69 156 LYS A N 1
ATOM 1246 C CA . LYS A 1 156 ? 2.150 -7.755 -15.165 1.00 94.69 156 LYS A CA 1
ATOM 1247 C C . LYS A 1 156 ? 1.221 -7.024 -14.211 1.00 94.69 156 LYS A C 1
ATOM 1249 O O . LYS A 1 156 ? 1.683 -6.256 -13.370 1.00 94.69 156 LYS A O 1
ATOM 1254 N N . GLU A 1 157 ? -0.078 -7.230 -14.382 1.00 96.94 157 GLU A N 1
ATOM 1255 C CA . GLU A 1 157 ? -1.070 -6.788 -13.407 1.00 96.94 157 GLU A CA 1
ATOM 1256 C C . GLU A 1 157 ? -1.027 -7.706 -12.190 1.00 96.94 157 GLU A C 1
ATOM 1258 O O . GLU A 1 157 ? -1.056 -8.931 -12.328 1.00 96.94 157 GLU A O 1
ATOM 1263 N N . PHE A 1 158 ? -0.930 -7.106 -11.008 1.00 97.81 158 PHE A N 1
ATOM 1264 C CA . PHE A 1 158 ? -0.943 -7.823 -9.738 1.00 97.81 158 PHE A CA 1
ATOM 1265 C C . PHE A 1 158 ? -2.140 -7.407 -8.899 1.00 97.81 158 PHE A C 1
ATOM 1267 O O . PHE A 1 158 ? -2.632 -6.284 -9.022 1.00 97.81 158 PHE A O 1
ATOM 1274 N N . ASP A 1 159 ? -2.562 -8.318 -8.027 1.00 97.44 159 ASP A N 1
ATOM 1275 C CA . ASP A 1 159 ? -3.698 -8.117 -7.141 1.00 97.44 159 ASP A CA 1
ATOM 1276 C C . ASP A 1 159 ? -3.224 -7.589 -5.780 1.00 97.44 159 ASP A C 1
ATOM 1278 O O . ASP A 1 159 ? -2.283 -8.114 -5.178 1.00 97.44 159 ASP A O 1
ATOM 1282 N N . PHE A 1 160 ? -3.916 -6.577 -5.268 1.00 97.56 160 PHE A N 1
ATOM 1283 C CA . PHE A 1 160 ? -3.668 -5.963 -3.969 1.00 97.56 160 PHE A CA 1
ATOM 1284 C C . PHE A 1 160 ? -4.953 -6.005 -3.150 1.00 97.56 160 PHE A C 1
ATOM 1286 O O . PHE A 1 160 ? -5.917 -5.290 -3.428 1.00 97.56 160 PHE A O 1
ATOM 1293 N N . SER A 1 161 ? -4.964 -6.871 -2.142 1.00 96.00 161 SER A N 1
ATOM 1294 C CA . SER A 1 161 ? -6.119 -7.108 -1.281 1.00 96.00 161 SER A CA 1
ATOM 1295 C C . SER A 1 161 ? -5.974 -6.414 0.060 1.00 96.00 161 SER A C 1
ATOM 1297 O O . SER A 1 161 ? -4.896 -6.393 0.671 1.00 96.00 161 SER A O 1
ATOM 1299 N N . LYS A 1 162 ? -7.113 -5.966 0.577 1.00 95.94 162 LYS A N 1
ATOM 1300 C CA . LYS A 1 162 ? -7.259 -5.527 1.958 1.00 95.94 162 LYS A CA 1
ATOM 1301 C C . LYS A 1 162 ? -8.199 -6.481 2.661 1.00 95.94 162 LYS A C 1
ATOM 1303 O O . LYS A 1 162 ? -9.331 -6.648 2.235 1.00 95.94 162 LYS A O 1
ATOM 1308 N N . VAL A 1 163 ? -7.761 -7.100 3.750 1.00 94.31 163 VAL A N 1
ATOM 1309 C CA . VAL A 1 163 ? -8.592 -8.084 4.462 1.00 94.31 163 VAL A CA 1
ATOM 1310 C C . VAL A 1 163 ? -8.582 -7.862 5.972 1.00 94.31 163 VAL A C 1
ATOM 1312 O O . VAL A 1 163 ? -7.743 -7.135 6.513 1.00 94.31 163 VAL A O 1
ATOM 1315 N N . ASP A 1 164 ? -9.535 -8.497 6.644 1.00 90.50 164 ASP A N 1
ATOM 1316 C CA . ASP A 1 164 ? -9.553 -8.681 8.096 1.00 90.50 164 ASP A CA 1
ATOM 1317 C C . ASP A 1 164 ? -8.551 -9.783 8.492 1.00 90.50 164 ASP A C 1
ATOM 1319 O O . ASP A 1 164 ? -8.495 -10.835 7.848 1.00 90.50 164 ASP A O 1
ATOM 1323 N N . VAL A 1 165 ? -7.772 -9.557 9.552 1.00 86.88 165 VAL A N 1
ATOM 1324 C CA . VAL A 1 165 ? -6.866 -10.559 10.136 1.00 86.88 165 VAL A CA 1
ATOM 1325 C C . VAL A 1 165 ? -7.596 -11.816 10.624 1.00 86.88 165 VAL A C 1
ATOM 1327 O O . VAL A 1 165 ? -7.033 -12.906 10.534 1.00 86.88 165 VAL A O 1
ATOM 1330 N N . ASN A 1 166 ? -8.843 -11.667 11.078 1.00 78.44 166 ASN A N 1
ATOM 1331 C CA . ASN A 1 166 ? -9.697 -12.740 11.591 1.00 78.44 166 ASN A CA 1
ATOM 1332 C C . ASN A 1 166 ? -10.544 -13.407 10.496 1.00 78.44 166 ASN A C 1
ATOM 1334 O O . ASN A 1 166 ? -11.177 -14.435 10.734 1.00 78.44 166 ASN A O 1
ATOM 1338 N N . GLY A 1 167 ? -10.595 -12.819 9.299 1.00 68.56 167 GLY A N 1
ATOM 1339 C CA . GLY A 1 167 ? -11.302 -13.405 8.168 1.00 68.56 167 GLY A CA 1
ATOM 1340 C C . GLY A 1 167 ? -10.550 -14.606 7.591 1.00 68.56 167 GLY A C 1
ATOM 1341 O O . GLY A 1 167 ? -9.350 -14.773 7.795 1.00 68.56 167 GLY A O 1
ATOM 1342 N N . SER A 1 168 ? -11.217 -15.393 6.743 1.00 59.97 168 SER A N 1
ATOM 1343 C CA . SER A 1 168 ? -10.585 -16.463 5.945 1.00 59.97 168 SER A CA 1
ATOM 1344 C C . SER A 1 168 ? -9.514 -15.962 4.955 1.00 59.97 168 SER A C 1
ATOM 1346 O O . SER A 1 168 ? -9.016 -16.735 4.142 1.00 59.97 168 SER A O 1
ATOM 1348 N N . GLY A 1 169 ? -9.191 -14.662 4.956 1.00 64.00 169 GLY A N 1
ATOM 1349 C CA . GLY A 1 169 ? -8.290 -14.017 3.999 1.00 64.00 169 GLY A CA 1
ATOM 1350 C C . GLY A 1 169 ? -8.860 -13.882 2.582 1.00 64.00 169 GLY A C 1
ATOM 1351 O O . GLY A 1 169 ? -8.143 -13.442 1.685 1.00 64.00 169 GLY A O 1
ATOM 1352 N N . SER A 1 170 ? -10.127 -14.261 2.365 1.00 67.62 170 SER A N 1
ATOM 1353 C CA . SER A 1 170 ? -10.778 -14.256 1.047 1.00 67.62 170 SER A CA 1
ATOM 1354 C C . SER A 1 170 ? -11.819 -13.152 0.858 1.00 67.62 170 SER A C 1
ATOM 1356 O O . SER A 1 170 ? -12.228 -12.907 -0.271 1.00 67.62 170 SER A O 1
ATOM 1358 N N . LYS A 1 171 ? -12.267 -12.498 1.937 1.00 87.12 171 LYS A N 1
ATOM 1359 C CA . LYS A 1 171 ? -13.235 -11.398 1.867 1.00 87.12 171 LYS A CA 1
ATOM 1360 C C . LYS A 1 171 ? -12.502 -10.061 1.914 1.00 87.12 171 LYS A C 1
ATOM 1362 O O . LYS A 1 171 ? -11.810 -9.785 2.893 1.00 87.12 171 LYS A O 1
ATOM 1367 N N . GLU A 1 172 ? -12.684 -9.253 0.874 1.00 94.19 172 GLU A N 1
ATOM 1368 C CA . GLU A 1 172 ? -12.147 -7.894 0.825 1.00 94.19 172 GLU A CA 1
ATOM 1369 C C . GLU A 1 172 ? -12.821 -6.996 1.868 1.00 94.19 172 GLU A C 1
ATOM 1371 O O . GLU A 1 172 ? -14.024 -7.098 2.142 1.00 94.19 172 GLU A O 1
ATOM 1376 N N . LEU A 1 173 ? -12.015 -6.117 2.447 1.00 94.50 173 LEU A N 1
ATOM 1377 C CA . LEU A 1 173 ? -12.384 -5.177 3.485 1.00 94.50 173 LEU A CA 1
ATOM 1378 C C . LEU A 1 173 ? -12.410 -3.763 2.886 1.00 94.50 173 LEU A C 1
ATOM 1380 O O . LEU A 1 173 ? -11.338 -3.208 2.651 1.00 94.50 173 LEU A O 1
ATOM 1384 N N . PRO A 1 174 ? -13.599 -3.183 2.632 1.00 96.38 174 PRO A N 1
ATOM 1385 C CA . PRO A 1 174 ? -13.717 -1.881 1.987 1.00 96.38 174 PRO A CA 1
ATOM 1386 C C . PRO A 1 174 ? -13.405 -0.709 2.927 1.00 96.38 174 PRO A C 1
ATOM 1388 O O . PRO A 1 174 ? -13.640 -0.788 4.132 1.00 96.38 174 PRO A O 1
ATOM 1391 N N . GLY A 1 175 ? -12.973 0.415 2.354 1.00 95.94 175 GLY A N 1
ATOM 1392 C CA . GLY A 1 175 ? -12.848 1.706 3.043 1.00 95.94 175 GLY A CA 1
ATOM 1393 C C . GLY A 1 175 ? -11.454 2.060 3.572 1.00 95.94 175 GLY A C 1
ATOM 1394 O O . GLY A 1 175 ? -11.267 3.185 4.022 1.00 95.94 175 GLY A O 1
ATOM 1395 N N . ALA A 1 176 ? -10.463 1.165 3.489 1.00 97.00 176 ALA A N 1
ATOM 1396 C CA . ALA A 1 176 ? -9.059 1.523 3.731 1.00 97.00 176 ALA A CA 1
ATOM 1397 C C . ALA A 1 176 ? -8.523 2.394 2.591 1.00 97.00 176 ALA A C 1
ATOM 1399 O O . ALA A 1 176 ? -8.753 2.051 1.426 1.00 97.00 176 ALA A O 1
ATOM 1400 N N . GLN A 1 177 ? -7.748 3.432 2.910 1.00 97.75 177 GLN A N 1
ATOM 1401 C CA . GLN A 1 177 ? -6.929 4.151 1.930 1.00 97.75 177 GLN A CA 1
ATOM 1402 C C . GLN A 1 177 ? -5.525 3.554 1.882 1.00 97.75 177 GLN A C 1
ATOM 1404 O O . GLN A 1 177 ? -4.809 3.528 2.888 1.00 97.75 177 GLN A O 1
ATOM 1409 N N . LEU A 1 178 ? -5.124 3.095 0.702 1.00 98.19 178 LEU A N 1
ATOM 1410 C CA . LEU A 1 178 ? -3.890 2.351 0.479 1.00 98.19 178 LEU A CA 1
ATOM 1411 C C . LEU A 1 178 ? -3.038 3.034 -0.578 1.00 98.19 178 LEU A C 1
ATOM 1413 O O . LEU A 1 178 ? -3.555 3.722 -1.458 1.00 98.19 178 LEU A O 1
ATOM 1417 N N . SER A 1 179 ? -1.731 2.813 -0.501 1.00 97.94 179 SER A N 1
ATOM 1418 C CA . SER A 1 179 ? -0.794 3.259 -1.520 1.00 97.94 179 SER A CA 1
ATOM 1419 C C . SER A 1 179 ? 0.287 2.220 -1.760 1.00 97.94 179 SER A C 1
ATOM 1421 O O . SER A 1 179 ? 0.730 1.553 -0.828 1.00 97.94 179 SER A O 1
ATOM 1423 N N . VAL A 1 180 ? 0.736 2.108 -3.007 1.00 98.50 180 VAL A N 1
ATOM 1424 C CA . VAL A 1 180 ? 1.993 1.449 -3.355 1.00 98.50 180 VAL A CA 1
ATOM 1425 C C . VAL A 1 180 ? 2.957 2.502 -3.872 1.00 98.50 180 VAL A C 1
ATOM 1427 O O . VAL A 1 180 ? 2.655 3.223 -4.823 1.00 98.50 180 VAL A O 1
ATOM 1430 N N . ARG A 1 181 ? 4.138 2.561 -3.259 1.00 98.44 181 ARG A N 1
ATOM 1431 C CA . ARG A 1 181 ? 5.240 3.434 -3.667 1.00 98.44 181 ARG A CA 1
ATOM 1432 C C . ARG A 1 181 ? 6.487 2.617 -3.937 1.00 98.44 181 ARG A C 1
ATOM 1434 O O . ARG A 1 181 ? 6.724 1.605 -3.286 1.00 98.44 181 ARG A O 1
ATOM 1441 N N . GLY A 1 182 ? 7.316 3.064 -4.864 1.00 97.75 182 GLY A N 1
ATOM 1442 C CA . GLY A 1 182 ? 8.610 2.438 -5.090 1.00 97.75 182 GLY A CA 1
ATOM 1443 C C . GLY A 1 182 ? 9.273 2.897 -6.367 1.00 97.75 182 GLY A C 1
ATOM 1444 O O . GLY A 1 182 ? 8.880 3.895 -6.973 1.00 97.75 182 GLY A O 1
ATOM 1445 N N . THR A 1 183 ? 10.274 2.131 -6.769 1.00 94.25 183 THR A N 1
ATOM 1446 C CA . THR A 1 183 ? 11.050 2.405 -7.968 1.00 94.25 183 THR A CA 1
ATOM 1447 C C . THR A 1 183 ? 11.214 1.117 -8.749 1.00 94.25 183 THR A C 1
ATOM 1449 O O . THR A 1 183 ? 11.548 0.066 -8.192 1.00 94.25 183 THR A O 1
ATOM 1452 N N . ASP A 1 184 ? 10.964 1.195 -10.048 1.00 90.81 184 ASP A N 1
ATOM 1453 C CA . ASP A 1 184 ? 11.218 0.081 -10.945 1.00 90.81 184 ASP A CA 1
ATOM 1454 C C . ASP A 1 184 ? 12.728 -0.135 -11.196 1.00 90.81 184 ASP A C 1
ATOM 1456 O O . ASP A 1 184 ? 13.572 0.662 -10.781 1.00 90.81 184 ASP A O 1
ATOM 1460 N N . ASP A 1 185 ? 13.095 -1.211 -11.893 1.00 82.88 185 ASP A N 1
ATOM 1461 C CA . ASP A 1 185 ? 14.490 -1.562 -12.206 1.00 82.88 185 ASP A CA 1
ATOM 1462 C C . ASP A 1 185 ? 15.193 -0.584 -13.170 1.00 82.88 185 ASP A C 1
ATOM 1464 O O . ASP A 1 185 ? 16.362 -0.775 -13.508 1.00 82.88 185 ASP A O 1
ATOM 1468 N N . ARG A 1 186 ? 14.508 0.492 -13.578 1.00 77.75 186 ARG A N 1
ATOM 1469 C CA . ARG A 1 186 ? 15.021 1.578 -14.423 1.00 77.75 186 ARG A CA 1
ATOM 1470 C C . ARG A 1 186 ? 15.065 2.925 -13.721 1.00 77.75 186 ARG A C 1
ATOM 1472 O O . ARG A 1 186 ? 15.431 3.916 -14.352 1.00 77.75 186 ARG A O 1
ATOM 1479 N N . GLY A 1 187 ? 14.700 2.984 -12.445 1.00 80.25 187 GLY A N 1
ATOM 1480 C CA . GLY A 1 187 ? 14.676 4.236 -11.700 1.00 80.25 187 GLY A CA 1
ATOM 1481 C C . GLY A 1 187 ? 13.372 5.028 -11.831 1.00 80.25 187 GLY A C 1
ATOM 1482 O O . GLY A 1 187 ? 13.287 6.119 -11.265 1.00 80.25 187 GLY A O 1
ATOM 1483 N N . ASN A 1 188 ? 12.351 4.523 -12.536 1.00 83.62 188 ASN A N 1
ATOM 1484 C CA . ASN A 1 188 ? 11.067 5.217 -12.623 1.00 83.62 188 ASN A CA 1
ATOM 1485 C C . ASN A 1 188 ? 10.307 5.050 -11.309 1.00 83.62 188 ASN A C 1
ATOM 1487 O O . ASN A 1 188 ? 10.134 3.934 -10.809 1.00 83.62 188 ASN A O 1
ATOM 1491 N N . LYS A 1 189 ? 9.832 6.171 -10.766 1.00 93.06 189 LYS A N 1
ATOM 1492 C CA . LYS A 1 189 ? 8.992 6.177 -9.571 1.00 93.06 189 LYS A CA 1
ATOM 1493 C C . LYS A 1 189 ? 7.601 5.656 -9.907 1.00 93.06 189 LYS A C 1
ATOM 1495 O O . LYS A 1 189 ? 7.019 6.043 -10.918 1.00 93.06 189 LYS A O 1
ATOM 1500 N N . VAL A 1 190 ? 7.071 4.827 -9.020 1.00 96.25 190 VAL A N 1
ATOM 1501 C CA . VAL A 1 190 ? 5.679 4.381 -9.027 1.00 96.25 190 VAL A CA 1
ATOM 1502 C C . VAL A 1 190 ? 5.025 4.893 -7.756 1.00 96.25 190 VAL A C 1
ATOM 1504 O O . VAL A 1 190 ? 5.575 4.724 -6.667 1.00 96.25 190 VAL A O 1
ATOM 1507 N N . GLU A 1 191 ? 3.866 5.521 -7.910 1.00 97.38 191 GLU A N 1
ATOM 1508 C CA . GLU A 1 191 ? 3.002 5.969 -6.825 1.00 97.38 191 GLU A CA 1
ATOM 1509 C C . GLU A 1 191 ? 1.558 5.731 -7.257 1.00 97.38 191 GLU A C 1
ATOM 1511 O O . GLU A 1 191 ? 1.036 6.429 -8.120 1.00 97.38 191 GLU A O 1
ATOM 1516 N N . GLU A 1 192 ? 0.948 4.705 -6.678 1.00 98.06 192 GLU A N 1
ATOM 1517 C CA . GLU A 1 192 ? -0.445 4.323 -6.899 1.00 98.06 192 GLU A CA 1
ATOM 1518 C C . GLU A 1 192 ? -1.182 4.465 -5.569 1.00 98.06 192 GLU A C 1
ATOM 1520 O O . GLU A 1 192 ? -0.620 4.135 -4.519 1.00 98.06 192 GLU A O 1
ATOM 1525 N N . SER A 1 193 ? -2.411 4.981 -5.576 1.00 98.12 193 SER A N 1
ATOM 1526 C CA . SER A 1 193 ? -3.239 5.097 -4.369 1.00 98.12 193 SER A CA 1
ATOM 1527 C C . SER A 1 193 ? -4.698 4.808 -4.682 1.00 98.12 193 SER A C 1
ATOM 1529 O O . SER A 1 193 ? -5.209 5.245 -5.710 1.00 98.12 193 SER A O 1
ATOM 1531 N N . TRP A 1 194 ? -5.372 4.089 -3.789 1.00 98.31 194 TRP A N 1
ATOM 1532 C CA . TRP A 1 194 ? -6.764 3.687 -3.982 1.00 98.31 194 TRP A CA 1
ATOM 1533 C C . TRP A 1 194 ? -7.498 3.513 -2.650 1.00 98.31 194 TRP A C 1
ATOM 1535 O O . TRP A 1 194 ? -6.892 3.373 -1.584 1.00 98.31 194 TRP A O 1
ATOM 1545 N N . THR A 1 195 ? -8.828 3.490 -2.720 1.00 98.19 195 THR A N 1
ATOM 1546 C CA . THR A 1 195 ? -9.687 3.052 -1.617 1.00 98.19 195 THR A CA 1
ATOM 1547 C C . THR A 1 195 ? -10.094 1.605 -1.854 1.00 98.19 195 THR A C 1
ATOM 1549 O O . THR A 1 195 ? -10.576 1.260 -2.928 1.00 98.19 195 THR A O 1
ATOM 1552 N N . SER A 1 196 ? -9.887 0.742 -0.863 1.00 97.50 196 SER A N 1
ATOM 1553 C CA . SER A 1 196 ? -10.300 -0.666 -0.940 1.00 97.50 196 SER A CA 1
ATOM 1554 C C . SER A 1 196 ? -11.818 -0.811 -1.100 1.00 97.50 196 SER A C 1
ATOM 1556 O O . SER A 1 196 ? -12.600 -0.086 -0.478 1.00 97.50 196 SER A O 1
ATOM 1558 N N . GLU A 1 197 ? -12.237 -1.781 -1.911 1.00 96.75 197 GLU A N 1
ATOM 1559 C CA . GLU A 1 197 ? -13.638 -2.064 -2.228 1.00 96.75 197 GLU A CA 1
ATOM 1560 C C . GLU A 1 197 ? -14.014 -3.503 -1.863 1.00 96.75 197 GLU A C 1
ATOM 1562 O O . GLU A 1 197 ? -13.168 -4.379 -1.733 1.00 96.75 197 GLU A O 1
ATOM 1567 N N . SER A 1 198 ? -15.313 -3.782 -1.750 1.00 94.44 198 SER A N 1
ATOM 1568 C CA . SER A 1 198 ? -15.821 -5.134 -1.488 1.00 94.44 198 SER A CA 1
ATOM 1569 C C . SER A 1 198 ? -15.869 -6.034 -2.730 1.00 94.44 198 SER A C 1
ATOM 1571 O O . SER A 1 198 ? -16.079 -7.239 -2.599 1.00 94.44 198 SER A O 1
ATOM 1573 N N . LYS A 1 199 ? -15.719 -5.464 -3.934 1.00 92.00 199 LYS A N 1
ATOM 1574 C CA . LYS A 1 199 ? -15.914 -6.164 -5.217 1.00 92.00 199 LYS A CA 1
ATOM 1575 C C . LYS A 1 199 ? -14.742 -7.062 -5.615 1.00 92.00 199 LYS A C 1
ATOM 1577 O O . LYS A 1 199 ? -14.923 -7.941 -6.454 1.00 92.00 199 LYS A O 1
ATOM 1582 N N . GLY A 1 200 ? -13.561 -6.840 -5.049 1.00 92.69 200 GLY A N 1
ATOM 1583 C CA . GLY A 1 200 ? -12.350 -7.575 -5.393 1.00 92.69 200 GLY A CA 1
ATOM 1584 C C . GLY A 1 200 ? -11.080 -6.781 -5.083 1.00 92.69 200 GLY A C 1
ATOM 1585 O O . GLY A 1 200 ? -11.173 -5.628 -4.656 1.00 92.69 200 GLY A O 1
ATOM 1586 N N . PRO A 1 201 ? -9.903 -7.397 -5.287 1.00 96.19 201 PRO A N 1
ATOM 1587 C CA . PRO A 1 201 ? -8.625 -6.72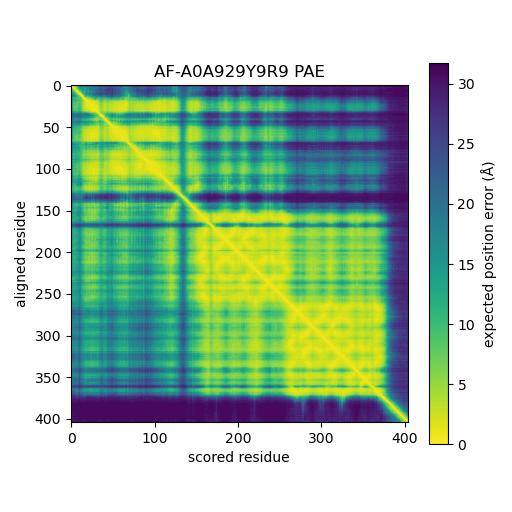7 -5.092 1.00 96.19 201 PRO A CA 1
ATOM 1588 C C . PRO A 1 201 ? -8.456 -5.568 -6.075 1.00 96.19 201 PRO A C 1
ATOM 1590 O O . PRO A 1 201 ? -8.952 -5.621 -7.205 1.00 96.19 201 PRO A O 1
ATOM 1593 N N . HIS A 1 202 ? -7.682 -4.563 -5.671 1.00 97.75 202 HIS A N 1
ATOM 1594 C CA . HIS A 1 202 ? -7.182 -3.560 -6.607 1.00 97.75 202 HIS A CA 1
ATOM 1595 C C . HIS A 1 202 ? -6.171 -4.206 -7.546 1.00 97.75 202 HIS A C 1
ATOM 1597 O O . HIS A 1 202 ? -5.357 -5.023 -7.110 1.00 97.75 202 HIS A O 1
ATOM 1603 N N . LYS A 1 203 ? -6.222 -3.852 -8.828 1.00 97.62 203 LYS A N 1
ATOM 1604 C CA . LYS A 1 203 ? -5.343 -4.407 -9.856 1.00 97.62 203 LYS A CA 1
ATOM 1605 C C . LYS A 1 203 ? -4.626 -3.275 -10.549 1.00 97.62 203 LYS A C 1
ATOM 1607 O O . LYS A 1 203 ? -5.271 -2.360 -11.051 1.00 97.62 203 LYS A O 1
ATOM 1612 N N . PHE A 1 204 ? -3.305 -3.358 -10.616 1.00 96.31 204 PHE A N 1
ATOM 1613 C CA . PHE A 1 204 ? -2.545 -2.460 -11.472 1.00 96.31 204 PHE A CA 1
ATOM 1614 C C . PHE A 1 204 ? -1.241 -3.098 -11.939 1.00 96.31 204 PHE A C 1
ATOM 1616 O O . PHE A 1 204 ? -0.711 -4.039 -11.336 1.00 96.31 204 PHE A O 1
ATOM 1623 N N . LYS A 1 205 ? -0.749 -2.598 -13.073 1.00 95.25 205 LYS A N 1
ATOM 1624 C CA . LYS A 1 205 ? 0.440 -3.118 -13.743 1.00 95.25 205 LYS A CA 1
ATOM 1625 C C . LYS A 1 205 ? 1.704 -2.636 -13.041 1.00 95.25 205 LYS A C 1
ATOM 1627 O O . LYS A 1 205 ? 1.942 -1.435 -12.939 1.00 95.25 205 LYS A O 1
ATOM 1632 N N . LEU A 1 206 ? 2.559 -3.579 -12.659 1.00 95.94 206 LEU A N 1
ATOM 1633 C CA . LEU A 1 206 ? 3.916 -3.307 -12.198 1.00 95.94 206 LEU A CA 1
ATOM 1634 C C . LEU A 1 206 ? 4.953 -3.903 -13.145 1.00 95.94 206 LEU A C 1
ATOM 1636 O O . LEU A 1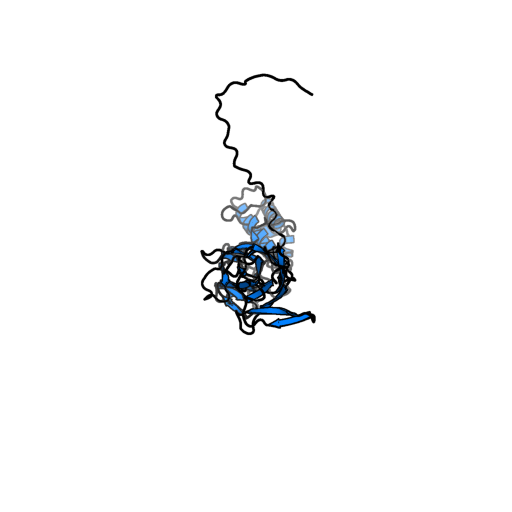 206 ? 4.730 -4.906 -13.832 1.00 95.94 206 LEU A O 1
ATOM 1640 N N . TYR A 1 207 ? 6.118 -3.273 -13.140 1.00 93.25 207 TYR A N 1
ATOM 1641 C CA . TYR A 1 207 ? 7.324 -3.761 -13.790 1.00 93.25 207 TYR A CA 1
ATOM 1642 C C . TYR A 1 207 ? 8.292 -4.312 -12.735 1.00 93.25 207 TYR A C 1
ATOM 1644 O O . TYR A 1 207 ? 8.057 -4.113 -11.543 1.00 93.25 207 TYR A O 1
ATOM 1652 N N . PRO A 1 208 ? 9.374 -5.011 -13.125 1.00 92.94 208 PRO A N 1
ATOM 1653 C CA . PRO A 1 208 ? 10.398 -5.402 -12.168 1.00 92.94 208 PRO A CA 1
ATOM 1654 C C . PRO A 1 208 ? 10.912 -4.195 -11.381 1.00 92.94 208 PRO A C 1
ATOM 1656 O O . PRO A 1 208 ? 11.125 -3.132 -11.961 1.00 92.94 208 PRO A O 1
ATOM 1659 N N . GLY A 1 209 ? 11.080 -4.342 -10.069 1.00 95.31 209 GLY A N 1
ATOM 1660 C CA . GLY A 1 209 ? 11.305 -3.208 -9.174 1.00 95.31 209 GLY A CA 1
ATOM 1661 C C . GLY A 1 209 ? 11.151 -3.550 -7.699 1.00 95.31 209 GLY A C 1
ATOM 1662 O O . GLY A 1 209 ? 10.782 -4.671 -7.355 1.00 95.31 209 GLY A O 1
ATOM 1663 N N . SER A 1 210 ? 11.412 -2.573 -6.830 1.00 98.00 210 SER A N 1
ATOM 1664 C CA . SER A 1 210 ? 11.182 -2.674 -5.384 1.00 98.00 210 SER A CA 1
ATOM 1665 C C . SER A 1 210 ? 10.107 -1.682 -4.963 1.00 98.00 210 SER A C 1
ATOM 1667 O O . SER A 1 210 ? 10.212 -0.488 -5.249 1.00 98.00 210 SER A O 1
ATOM 1669 N N . TYR A 1 211 ? 9.123 -2.172 -4.218 1.00 98.56 211 TYR A N 1
ATOM 1670 C CA . TYR A 1 211 ? 7.925 -1.431 -3.847 1.00 98.56 211 TYR A CA 1
ATOM 1671 C C . TYR A 1 211 ? 7.541 -1.680 -2.388 1.00 98.56 211 TYR A C 1
ATOM 1673 O O . TYR A 1 211 ? 7.948 -2.670 -1.778 1.00 98.56 211 TYR A O 1
ATOM 1681 N N . THR A 1 212 ? 6.726 -0.779 -1.859 1.00 98.56 212 THR A N 1
ATOM 1682 C CA . THR A 1 212 ? 6.169 -0.823 -0.514 1.00 98.56 212 THR A CA 1
ATOM 1683 C C . THR A 1 212 ? 4.698 -0.448 -0.587 1.00 98.56 212 THR A C 1
ATOM 1685 O O . THR A 1 212 ? 4.353 0.608 -1.121 1.00 98.56 212 THR A O 1
ATOM 1688 N N . MET A 1 213 ? 3.839 -1.306 -0.043 1.00 98.38 213 MET A N 1
ATOM 1689 C CA . MET A 1 213 ? 2.424 -1.023 0.180 1.00 98.38 213 MET A CA 1
ATOM 1690 C C . MET A 1 213 ? 2.220 -0.481 1.599 1.00 98.38 213 MET A C 1
ATOM 1692 O O . MET A 1 213 ? 2.715 -1.074 2.562 1.00 98.38 213 MET A O 1
ATOM 1696 N N . THR A 1 214 ? 1.475 0.614 1.736 1.00 97.62 214 THR A N 1
ATOM 1697 C CA . THR A 1 214 ? 1.152 1.264 3.014 1.00 97.62 214 THR A CA 1
ATOM 1698 C C . THR A 1 214 ? -0.347 1.537 3.150 1.00 97.62 214 THR A C 1
ATOM 1700 O O . THR A 1 214 ? -1.046 1.731 2.154 1.00 97.62 214 THR A O 1
ATOM 1703 N N . GLU A 1 215 ? -0.836 1.573 4.393 1.00 96.75 215 GLU A N 1
ATOM 1704 C CA . GLU A 1 215 ? -2.164 2.086 4.744 1.00 96.75 215 GLU A CA 1
ATOM 1705 C C . GLU A 1 215 ? -2.037 3.509 5.288 1.00 96.75 215 GLU A C 1
ATOM 1707 O O . GLU A 1 215 ? -1.261 3.779 6.203 1.00 96.75 215 GLU A O 1
ATOM 1712 N N . THR A 1 216 ? -2.805 4.432 4.719 1.00 92.50 216 THR A N 1
ATOM 1713 C CA . THR A 1 216 ? -2.843 5.833 5.168 1.00 92.50 216 THR A CA 1
ATOM 1714 C C . THR A 1 216 ? -4.053 6.109 6.056 1.00 92.50 216 THR A C 1
ATOM 1716 O O . THR A 1 216 ? -3.958 6.910 6.988 1.00 92.50 216 THR A O 1
ATOM 1719 N N . GLN A 1 217 ? -5.154 5.385 5.836 1.00 92.06 217 GLN A N 1
ATOM 1720 C CA . GLN A 1 217 ? -6.366 5.438 6.648 1.00 92.06 217 GLN A CA 1
ATOM 1721 C C . GLN A 1 217 ? -6.984 4.044 6.768 1.00 92.06 217 GLN A C 1
ATOM 1723 O O . GLN A 1 217 ? -7.133 3.347 5.762 1.00 92.06 217 GLN A O 1
ATOM 1728 N N . SER A 1 218 ? -7.377 3.664 7.984 1.00 91.69 218 SER A N 1
ATOM 1729 C CA . SER A 1 218 ? -8.035 2.386 8.238 1.00 91.69 218 SER A CA 1
ATOM 1730 C C . SER A 1 218 ? -9.515 2.390 7.841 1.00 91.69 218 SER A C 1
ATOM 1732 O O . SER A 1 218 ? -10.168 3.438 7.854 1.00 91.69 218 SER A O 1
ATOM 1734 N N . PRO A 1 219 ? -10.085 1.212 7.537 1.00 92.56 219 PRO A N 1
ATOM 1735 C CA . PRO A 1 219 ? -11.526 1.032 7.439 1.00 92.56 219 PRO A CA 1
ATOM 1736 C C . PRO A 1 219 ? -12.243 1.371 8.747 1.00 92.56 219 PRO A C 1
ATOM 1738 O O . PRO A 1 219 ? -11.722 1.153 9.844 1.00 92.56 219 PRO A O 1
ATOM 1741 N N . THR A 1 220 ? -13.497 1.807 8.644 1.00 88.88 220 THR A N 1
ATOM 1742 C CA . THR A 1 220 ? -14.363 2.003 9.811 1.00 88.88 220 THR A CA 1
ATOM 1743 C C . THR A 1 220 ? -14.480 0.719 10.634 1.00 88.88 220 THR A C 1
ATOM 1745 O O . THR A 1 220 ? -14.823 -0.337 10.107 1.00 88.88 220 THR A O 1
ATOM 1748 N N . GLY A 1 221 ? -14.233 0.823 11.943 1.00 87.75 221 GLY A N 1
ATOM 1749 C CA . GLY A 1 221 ? -14.310 -0.312 12.867 1.00 87.75 221 GLY A CA 1
ATOM 1750 C C . GLY A 1 221 ? -13.072 -1.212 12.877 1.00 87.75 221 GLY A C 1
ATOM 1751 O O . GLY A 1 221 ? -13.139 -2.293 13.453 1.00 87.75 221 GLY A O 1
ATOM 1752 N N . PHE A 1 222 ? -11.958 -0.789 12.272 1.00 90.06 222 PHE A N 1
ATOM 1753 C CA . PHE A 1 222 ? -10.688 -1.518 12.266 1.00 90.06 222 PHE A CA 1
ATOM 1754 C C . PHE A 1 222 ? -9.535 -0.643 12.752 1.00 90.06 222 PHE A C 1
ATOM 1756 O O . PHE A 1 222 ? -9.450 0.529 12.388 1.00 90.06 222 PHE A O 1
ATOM 1763 N N . GLN A 1 223 ? -8.608 -1.237 13.509 1.00 89.19 223 GLN A N 1
ATOM 1764 C CA . GLN A 1 223 ? -7.347 -0.609 13.903 1.00 89.19 223 GLN A CA 1
ATOM 1765 C C . GLN A 1 223 ? -6.551 -0.202 12.667 1.00 89.19 223 GLN A C 1
ATOM 1767 O O . GLN A 1 223 ? -6.466 -0.981 11.716 1.00 89.19 223 GLN A O 1
ATOM 1772 N N . LYS A 1 224 ? -5.931 0.979 12.701 1.00 88.31 224 LYS A N 1
ATOM 1773 C CA . LYS A 1 224 ? -4.948 1.390 11.697 1.00 88.31 224 LYS A CA 1
ATOM 1774 C C . LYS A 1 224 ? -3.675 0.577 11.842 1.00 88.31 224 LYS A C 1
ATOM 1776 O O . LYS A 1 224 ? -3.120 0.493 12.938 1.00 88.31 224 LYS A O 1
ATOM 1781 N N . THR A 1 225 ? -3.223 -0.015 10.741 1.00 87.31 225 THR A N 1
ATOM 1782 C CA . THR A 1 225 ? -1.940 -0.714 10.732 1.00 87.31 225 THR A CA 1
ATOM 1783 C C . THR A 1 225 ? -0.799 0.267 10.477 1.00 87.31 225 THR A C 1
ATOM 1785 O O . THR A 1 225 ? -0.891 1.140 9.616 1.00 87.31 225 THR A O 1
ATOM 1788 N N . THR A 1 226 ? 0.287 0.127 11.235 1.00 87.38 226 THR A N 1
ATOM 1789 C CA . THR A 1 226 ? 1.572 0.788 10.959 1.00 87.38 226 THR A CA 1
ATOM 1790 C C . THR A 1 226 ? 2.520 -0.126 10.185 1.00 87.38 226 THR A C 1
ATOM 1792 O O . THR A 1 226 ? 3.580 0.315 9.742 1.00 87.38 226 THR A O 1
ATOM 1795 N N . GLU A 1 227 ? 2.144 -1.396 9.999 1.00 89.94 227 GLU A N 1
ATOM 1796 C CA . GLU A 1 227 ? 2.921 -2.342 9.212 1.00 89.94 227 GLU A CA 1
ATOM 1797 C C . GLU A 1 227 ? 2.856 -1.982 7.727 1.00 89.94 227 GLU A C 1
ATOM 1799 O O . GLU A 1 227 ? 1.786 -1.754 7.157 1.00 89.94 227 GLU A O 1
ATOM 1804 N N . THR A 1 228 ? 4.016 -1.990 7.082 1.00 96.25 228 THR A N 1
ATOM 1805 C CA . THR A 1 228 ? 4.131 -1.892 5.630 1.00 96.25 228 THR A CA 1
ATOM 1806 C C . THR A 1 228 ? 4.348 -3.276 5.032 1.00 96.25 228 THR A C 1
ATOM 1808 O O . THR A 1 228 ? 4.851 -4.193 5.687 1.00 96.25 228 THR A O 1
ATOM 1811 N N . VAL A 1 229 ? 3.976 -3.442 3.763 1.00 97.88 229 VAL A N 1
ATOM 1812 C CA . VAL A 1 229 ? 4.312 -4.653 3.007 1.00 97.88 229 VAL A CA 1
ATOM 1813 C C . VAL A 1 229 ? 5.350 -4.292 1.960 1.00 97.88 229 VAL A C 1
ATOM 1815 O O . VAL A 1 229 ? 5.023 -3.719 0.923 1.00 97.88 229 VAL A O 1
ATOM 1818 N N . ASP A 1 230 ? 6.604 -4.630 2.240 1.00 98.38 230 ASP A N 1
ATOM 1819 C CA . ASP A 1 230 ? 7.707 -4.438 1.304 1.00 98.38 230 ASP A CA 1
ATOM 1820 C C . ASP A 1 230 ? 7.858 -5.652 0.387 1.00 98.38 230 ASP A C 1
ATOM 1822 O O . ASP A 1 230 ? 7.904 -6.800 0.845 1.00 98.38 230 ASP A O 1
ATOM 1826 N N . PHE A 1 231 ? 7.987 -5.409 -0.916 1.00 98.56 231 PHE A N 1
ATOM 1827 C CA . PHE A 1 231 ? 8.073 -6.470 -1.911 1.00 98.56 231 PHE A CA 1
ATOM 1828 C C . PHE A 1 231 ? 8.917 -6.093 -3.132 1.00 98.56 231 PHE A C 1
ATOM 1830 O O . PHE A 1 231 ? 9.221 -4.927 -3.391 1.00 98.56 231 PHE A O 1
ATOM 1837 N N . VAL A 1 232 ? 9.329 -7.110 -3.884 1.00 98.06 232 VAL A N 1
ATOM 1838 C CA . VAL A 1 232 ? 10.088 -6.982 -5.131 1.00 98.06 232 VAL A CA 1
ATOM 1839 C C . VAL A 1 232 ? 9.322 -7.679 -6.243 1.00 98.06 232 VAL A C 1
ATOM 1841 O O . VAL A 1 232 ? 8.950 -8.840 -6.104 1.00 98.06 232 VAL A O 1
ATOM 1844 N N . VAL A 1 233 ? 9.114 -7.001 -7.367 1.00 97.56 233 VAL A N 1
ATOM 1845 C CA . VAL A 1 233 ? 8.643 -7.649 -8.596 1.00 97.56 233 VAL A CA 1
ATOM 1846 C C . VAL A 1 233 ? 9.866 -8.117 -9.368 1.00 97.56 233 VAL A C 1
ATOM 1848 O O . VAL A 1 233 ? 10.766 -7.325 -9.657 1.00 97.56 233 VAL A O 1
ATOM 1851 N N . LYS A 1 234 ? 9.920 -9.404 -9.712 1.00 93.06 234 LYS A N 1
ATOM 1852 C CA . LYS A 1 234 ? 11.012 -9.968 -10.514 1.00 93.06 234 LYS A CA 1
ATOM 1853 C C . LYS A 1 234 ? 10.547 -11.136 -11.367 1.00 93.06 234 LYS A C 1
ATOM 1855 O O . LYS A 1 234 ? 9.502 -11.732 -11.125 1.00 93.06 234 LYS A O 1
ATOM 1860 N N . GLU A 1 235 ? 11.344 -11.462 -12.375 1.00 90.38 235 GLU A N 1
ATOM 1861 C CA . GLU A 1 235 ? 11.089 -12.620 -13.223 1.00 90.38 235 GLU A CA 1
ATOM 1862 C C . GLU A 1 235 ? 11.553 -13.915 -12.549 1.00 90.38 235 GLU A C 1
ATOM 1864 O O . GLU A 1 235 ? 12.706 -14.034 -12.132 1.00 90.38 235 GLU A O 1
ATOM 1869 N N . VAL A 1 236 ? 10.648 -14.888 -12.477 1.00 87.94 236 VAL A N 1
ATOM 1870 C CA . VAL A 1 236 ? 10.867 -16.242 -11.970 1.00 87.94 236 VAL A CA 1
ATOM 1871 C C . VAL A 1 236 ? 10.324 -17.219 -13.006 1.00 87.94 236 VAL A C 1
ATOM 1873 O O . VAL A 1 236 ? 9.151 -17.161 -13.363 1.00 87.94 236 VAL A O 1
ATOM 1876 N N . ASN A 1 237 ? 11.178 -18.113 -13.513 1.00 87.88 237 ASN A N 1
ATOM 1877 C CA . ASN A 1 237 ? 10.810 -19.133 -14.508 1.00 87.88 237 ASN A CA 1
ATOM 1878 C C . ASN A 1 237 ? 10.069 -18.580 -15.742 1.00 87.88 237 ASN A C 1
ATOM 1880 O O . ASN A 1 237 ? 9.197 -19.241 -16.297 1.00 87.88 237 ASN A O 1
ATOM 1884 N N . GLY A 1 238 ? 10.406 -17.363 -16.178 1.00 84.00 238 GLY A N 1
ATOM 1885 C CA . GLY A 1 238 ? 9.771 -16.757 -17.345 1.00 84.00 238 GLY A CA 1
ATOM 1886 C C . GLY A 1 238 ? 8.407 -16.114 -17.076 1.00 84.00 238 GLY A C 1
ATOM 1887 O O . GLY A 1 238 ? 7.727 -15.764 -18.036 1.00 84.00 238 GLY A O 1
ATOM 1888 N N . ASP A 1 239 ? 7.997 -15.906 -15.822 1.00 89.62 239 ASP A N 1
ATOM 1889 C CA . ASP A 1 239 ? 6.835 -15.089 -15.439 1.00 89.62 239 ASP A CA 1
ATOM 1890 C C . ASP A 1 239 ? 7.231 -14.052 -14.376 1.00 89.62 239 ASP A C 1
ATOM 1892 O O . ASP A 1 239 ? 8.198 -14.244 -13.642 1.00 89.62 239 ASP A O 1
ATOM 1896 N N . LEU A 1 240 ? 6.514 -12.932 -14.295 1.00 94.25 240 LEU A N 1
ATOM 1897 C CA . LEU A 1 240 ? 6.723 -11.962 -13.222 1.00 94.25 240 LEU A CA 1
ATOM 1898 C C . LEU A 1 240 ? 5.984 -12.408 -11.959 1.00 94.25 240 LEU A C 1
ATOM 1900 O O . LEU A 1 240 ? 4.788 -12.709 -11.990 1.00 94.25 240 LEU A O 1
ATOM 1904 N N . LYS A 1 241 ? 6.703 -12.415 -10.839 1.00 96.62 241 LYS A N 1
ATOM 1905 C CA . LYS A 1 241 ? 6.189 -12.737 -9.507 1.00 96.62 241 LYS A CA 1
ATOM 1906 C C . LYS A 1 241 ? 6.538 -11.630 -8.527 1.00 96.62 241 LYS A C 1
ATOM 1908 O O . LYS A 1 241 ? 7.527 -10.914 -8.709 1.00 96.62 241 LYS A O 1
ATOM 1913 N N . ILE A 1 242 ? 5.726 -11.524 -7.483 1.00 98.12 242 ILE A N 1
ATOM 1914 C CA . ILE A 1 242 ? 6.032 -10.714 -6.312 1.00 98.12 242 ILE A CA 1
ATOM 1915 C C . ILE A 1 242 ? 6.787 -11.591 -5.326 1.00 98.12 242 ILE A C 1
ATOM 1917 O O . ILE A 1 242 ? 6.328 -12.678 -5.000 1.00 98.12 242 ILE A O 1
ATOM 1921 N N . GLU A 1 243 ? 7.921 -11.109 -4.839 1.00 98.06 243 GLU A N 1
ATOM 1922 C CA . GLU A 1 243 ? 8.627 -11.668 -3.694 1.00 98.06 243 GLU A CA 1
ATOM 1923 C C . GLU A 1 243 ? 8.454 -10.741 -2.491 1.00 98.06 243 GLU A C 1
ATOM 1925 O O . GLU A 1 243 ? 8.860 -9.575 -2.540 1.00 98.06 243 GLU A O 1
ATOM 1930 N N . LEU A 1 244 ? 7.843 -11.238 -1.416 1.00 97.94 244 LEU A N 1
ATOM 1931 C CA . LEU A 1 244 ? 7.695 -10.478 -0.176 1.00 97.94 244 LEU A CA 1
ATOM 1932 C C . LEU A 1 244 ? 9.038 -10.420 0.556 1.00 97.94 244 LEU A C 1
ATOM 1934 O O . LEU A 1 244 ? 9.671 -11.449 0.786 1.00 97.94 244 LEU A O 1
ATOM 1938 N N . LYS A 1 245 ? 9.473 -9.230 0.987 1.00 97.00 245 LYS A N 1
ATOM 1939 C CA . LYS A 1 245 ? 10.764 -9.087 1.688 1.00 97.00 245 LYS A CA 1
ATOM 1940 C C . LYS A 1 245 ? 10.760 -9.696 3.090 1.00 97.00 245 LYS A C 1
ATOM 1942 O O . LYS A 1 245 ? 11.823 -10.014 3.609 1.00 97.00 245 LYS A O 1
ATOM 1947 N N . LYS A 1 246 ? 9.579 -9.849 3.697 1.00 94.31 246 LYS A N 1
ATOM 1948 C CA . LYS A 1 246 ? 9.419 -10.372 5.061 1.00 94.31 246 LYS A CA 1
ATOM 1949 C C . LYS A 1 246 ? 9.886 -11.825 5.194 1.00 94.31 246 LYS A C 1
ATOM 1951 O O . LYS A 1 246 ? 10.490 -12.167 6.203 1.00 94.31 246 LYS A O 1
ATOM 1956 N N . ASP A 1 247 ? 9.590 -12.664 4.204 1.00 94.38 247 ASP A N 1
ATOM 1957 C CA . ASP A 1 247 ? 9.817 -14.114 4.265 1.00 94.38 247 ASP A CA 1
ATOM 1958 C C . ASP A 1 247 ? 10.342 -14.732 2.954 1.00 94.38 247 ASP A C 1
ATOM 1960 O O . ASP A 1 247 ? 10.590 -15.935 2.901 1.00 94.38 247 ASP A O 1
ATOM 1964 N N . GLY A 1 248 ? 10.529 -13.936 1.896 1.00 94.00 248 GLY A N 1
ATOM 1965 C CA . GLY A 1 248 ? 10.975 -14.411 0.583 1.00 94.00 248 GLY A CA 1
ATOM 1966 C C . GLY A 1 248 ? 9.918 -15.211 -0.184 1.00 94.00 248 GLY A C 1
ATOM 1967 O O . GLY A 1 248 ? 10.237 -15.816 -1.210 1.00 94.00 248 GLY A O 1
ATOM 1968 N N . SER A 1 249 ? 8.668 -15.244 0.290 1.00 95.00 249 SER A N 1
ATOM 1969 C CA . SER A 1 249 ? 7.587 -15.962 -0.382 1.00 95.00 249 SER A CA 1
ATOM 1970 C C . SER A 1 249 ? 7.260 -15.337 -1.737 1.00 95.00 249 SER A C 1
ATOM 1972 O O . SER A 1 249 ? 7.276 -14.116 -1.908 1.00 95.00 249 SER A O 1
ATOM 1974 N N . GLN A 1 250 ? 6.954 -16.196 -2.712 1.00 96.25 250 GLN A N 1
ATOM 1975 C CA . GLN A 1 250 ? 6.567 -15.784 -4.056 1.00 96.25 250 GLN A CA 1
ATOM 1976 C C . GLN A 1 250 ? 5.056 -15.879 -4.223 1.00 96.25 250 GLN A C 1
ATOM 1978 O O . GLN A 1 250 ? 4.472 -16.954 -4.085 1.00 96.25 250 GLN A O 1
ATOM 1983 N N . VAL A 1 251 ? 4.429 -14.751 -4.537 1.00 95.00 251 VAL A N 1
ATOM 1984 C CA . VAL A 1 251 ? 2.975 -14.602 -4.618 1.00 95.00 251 VAL A CA 1
ATOM 1985 C C . VAL A 1 251 ? 2.572 -13.871 -5.900 1.00 95.00 251 VAL A C 1
ATOM 1987 O O . VAL A 1 251 ? 3.365 -13.156 -6.513 1.00 95.00 251 VAL A O 1
ATOM 1990 N N . ASP A 1 252 ? 1.317 -14.044 -6.315 1.00 93.38 252 ASP A N 1
ATOM 1991 C CA . ASP A 1 252 ? 0.683 -13.227 -7.366 1.00 93.38 252 ASP A CA 1
ATOM 1992 C C . ASP A 1 252 ? -0.204 -12.113 -6.778 1.00 93.38 252 ASP A C 1
ATOM 1994 O O . ASP A 1 252 ? -0.746 -11.291 -7.515 1.00 93.38 252 ASP A O 1
ATOM 1998 N N . LYS A 1 253 ? -0.353 -12.086 -5.447 1.00 94.88 253 LYS A N 1
ATOM 1999 C CA . LYS A 1 253 ? -1.246 -11.187 -4.721 1.00 94.88 253 LYS A CA 1
ATOM 2000 C C . LYS A 1 253 ? -0.597 -10.678 -3.440 1.00 94.88 253 LYS A C 1
ATOM 2002 O O . LYS A 1 253 ? -0.160 -11.483 -2.618 1.00 94.88 253 LYS A O 1
ATOM 2007 N N . VAL A 1 254 ? -0.599 -9.364 -3.243 1.00 96.44 254 VAL A N 1
ATOM 2008 C CA . VAL A 1 254 ? -0.196 -8.721 -1.985 1.00 96.44 254 VAL A CA 1
ATOM 2009 C C . VAL A 1 254 ? -1.422 -8.568 -1.098 1.00 96.44 254 VAL A C 1
ATOM 2011 O O . VAL A 1 254 ? -2.486 -8.167 -1.562 1.00 96.44 254 VAL A O 1
ATOM 2014 N N . VAL A 1 255 ? -1.289 -8.900 0.184 1.00 94.62 255 VAL A N 1
ATOM 2015 C CA . VAL A 1 255 ? -2.396 -8.834 1.142 1.00 94.62 255 VAL A CA 1
ATOM 2016 C C . VAL A 1 255 ? -1.984 -7.991 2.336 1.00 94.62 255 VAL A C 1
ATOM 2018 O O . VAL A 1 255 ? -1.015 -8.319 3.018 1.00 94.62 255 VAL A O 1
ATOM 2021 N N . MET A 1 256 ? -2.768 -6.956 2.627 1.00 94.69 256 MET A N 1
ATOM 2022 C CA . MET A 1 256 ? -2.635 -6.161 3.843 1.00 94.69 256 MET A CA 1
ATOM 2023 C C . MET A 1 256 ? -3.811 -6.417 4.787 1.00 94.69 256 MET A C 1
ATOM 2025 O O . MET A 1 256 ? -4.985 -6.345 4.404 1.00 94.69 256 MET A O 1
ATOM 2029 N N . LYS A 1 257 ? -3.506 -6.702 6.052 1.00 92.69 257 LYS A N 1
ATOM 2030 C CA . LYS A 1 257 ? -4.489 -7.107 7.063 1.00 92.69 257 LYS A CA 1
ATOM 2031 C C . LYS A 1 257 ? -4.696 -6.007 8.095 1.00 92.69 257 LYS A C 1
ATOM 2033 O O . LYS A 1 257 ? -3.720 -5.411 8.526 1.00 92.69 257 LYS A O 1
ATOM 2038 N N . ASN A 1 258 ? -5.946 -5.776 8.503 1.00 91.50 258 ASN A N 1
ATOM 2039 C CA . ASN A 1 258 ? -6.245 -4.967 9.690 1.00 91.50 258 ASN A CA 1
ATOM 2040 C C . ASN A 1 258 ? -6.949 -5.820 10.728 1.00 91.50 258 ASN A C 1
ATOM 2042 O O . ASN A 1 258 ? -7.684 -6.751 10.395 1.00 91.50 258 ASN A O 1
ATOM 2046 N N . GLN A 1 259 ? -6.736 -5.455 11.984 1.00 88.50 259 GLN A N 1
ATOM 2047 C CA . GLN A 1 259 ? -7.436 -6.049 13.105 1.00 88.50 259 GLN A CA 1
ATOM 2048 C C . GLN A 1 259 ? -8.717 -5.257 13.407 1.00 88.50 259 GLN A C 1
ATOM 2050 O O . GLN A 1 259 ? -8.663 -4.026 13.397 1.00 88.50 259 GLN A O 1
ATOM 2055 N N . PRO A 1 260 ? -9.861 -5.912 13.673 1.00 88.88 260 PRO A N 1
ATOM 2056 C CA . PRO A 1 260 ? -11.073 -5.225 14.101 1.00 88.88 260 PRO A CA 1
ATOM 2057 C C . PRO A 1 260 ? -10.841 -4.421 15.378 1.00 88.88 260 PRO A C 1
ATOM 2059 O O . PRO A 1 260 ? -10.058 -4.819 16.246 1.00 88.88 260 PRO A O 1
ATOM 2062 N N . SER A 1 261 ? -11.537 -3.298 15.504 1.00 90.75 261 SER A N 1
ATOM 2063 C CA . SER A 1 261 ? -11.503 -2.495 16.714 1.00 90.75 261 SER A CA 1
ATOM 2064 C C . SER A 1 261 ? -12.267 -3.158 17.854 1.00 90.75 261 SER A C 1
ATOM 2066 O O . SER A 1 261 ? -13.378 -3.638 17.628 1.00 90.75 261 SER A O 1
ATOM 2068 N N . PRO A 1 262 ? -11.704 -3.176 19.077 1.00 91.38 262 PRO A N 1
ATOM 2069 C CA . PRO A 1 262 ? -12.425 -3.591 20.269 1.00 91.38 262 PRO A CA 1
ATOM 2070 C C . PRO A 1 262 ? -13.774 -2.892 20.429 1.00 91.38 262 PRO A C 1
ATOM 2072 O O . PRO A 1 262 ? -13.845 -1.662 20.458 1.00 91.38 262 PRO A O 1
ATOM 2075 N N . MET A 1 263 ? -14.831 -3.686 20.598 1.00 92.44 263 MET A N 1
ATOM 2076 C CA . MET A 1 263 ? -16.152 -3.189 20.963 1.00 92.44 263 MET A CA 1
ATOM 2077 C C . MET A 1 263 ? -16.235 -3.073 22.485 1.00 92.44 263 MET A C 1
ATOM 2079 O O . MET A 1 263 ? -16.348 -4.073 23.195 1.00 92.44 263 MET A O 1
ATOM 2083 N N . VAL A 1 264 ? -16.166 -1.846 22.984 1.00 94.19 264 VAL A N 1
ATOM 2084 C CA . VAL A 1 264 ? -16.264 -1.520 24.404 1.00 94.19 264 VAL A CA 1
ATOM 2085 C C . VAL A 1 264 ? -17.719 -1.257 24.768 1.00 94.19 264 VAL A C 1
ATOM 2087 O O . VAL A 1 264 ? -18.419 -0.503 24.088 1.00 94.19 264 VAL A O 1
ATOM 2090 N N . VAL A 1 265 ? -18.176 -1.880 25.853 1.00 96.00 265 VAL A N 1
ATOM 2091 C CA . VAL A 1 265 ? -19.502 -1.629 26.420 1.00 96.00 265 VAL A CA 1
ATOM 2092 C C . VAL A 1 265 ? -19.369 -0.585 27.522 1.00 96.00 265 VAL A C 1
ATOM 2094 O O . VAL A 1 265 ? -18.498 -0.693 28.380 1.00 96.00 265 VAL A O 1
ATOM 2097 N N . VAL A 1 266 ? -20.240 0.415 27.521 1.00 97.69 266 VAL A N 1
ATOM 2098 C CA . VAL A 1 266 ? -20.292 1.465 28.540 1.00 97.69 266 VAL A CA 1
ATOM 2099 C C . VAL A 1 266 ? -21.666 1.471 29.181 1.00 97.69 266 VAL A C 1
ATOM 2101 O O . VAL A 1 266 ? -22.682 1.440 28.494 1.00 97.69 266 VAL A O 1
ATOM 2104 N N . SER A 1 267 ? -21.705 1.505 30.503 1.00 97.25 267 SER A N 1
ATOM 2105 C CA . SER A 1 267 ? -22.923 1.375 31.294 1.00 97.25 267 SER A CA 1
ATOM 2106 C C . SER A 1 267 ? -22.990 2.478 32.326 1.00 97.25 267 SER A C 1
ATOM 2108 O O . SER A 1 267 ? -21.976 2.825 32.936 1.00 97.25 267 SER A O 1
ATOM 2110 N N . LYS A 1 268 ? -24.180 3.047 32.486 1.00 97.75 268 LYS A N 1
ATOM 2111 C CA . LYS A 1 268 ? -24.419 4.193 33.350 1.00 97.75 268 LYS A CA 1
ATOM 2112 C C . LYS A 1 268 ? -25.480 3.789 34.346 1.00 97.75 268 LYS A C 1
ATOM 2114 O O . LYS A 1 268 ? -26.643 3.654 33.982 1.00 97.75 268 LYS A O 1
ATOM 2119 N N . GLN A 1 269 ? -25.073 3.550 35.582 1.00 97.56 269 GLN A N 1
ATOM 2120 C CA . GLN A 1 269 ? -25.914 2.876 36.560 1.00 97.56 269 GLN A CA 1
ATOM 2121 C C . GLN A 1 269 ? -26.091 3.699 37.829 1.00 97.56 269 GLN A C 1
ATOM 2123 O O . GLN A 1 269 ? -25.230 4.488 38.211 1.00 97.56 269 GLN A O 1
ATOM 2128 N N . ASP A 1 270 ? -27.210 3.474 38.503 1.00 97.00 270 ASP A N 1
ATOM 2129 C CA . ASP A 1 270 ? -27.412 3.916 39.878 1.00 97.00 270 ASP A CA 1
ATOM 2130 C C . ASP A 1 270 ? -26.463 3.149 40.814 1.00 97.00 270 ASP A C 1
ATOM 2132 O O . ASP A 1 270 ? -26.319 1.928 40.703 1.00 97.00 270 ASP A O 1
ATOM 2136 N N . LEU A 1 271 ? -25.818 3.870 41.733 1.00 95.88 271 LEU A N 1
ATOM 2137 C CA . LEU A 1 271 ? -24.816 3.331 42.656 1.00 95.88 271 LEU A CA 1
ATOM 2138 C C . LEU A 1 271 ? -25.373 2.217 43.554 1.00 95.88 271 LEU A C 1
ATOM 2140 O O . LEU A 1 271 ? -24.649 1.267 43.840 1.00 95.88 271 LEU A O 1
ATOM 2144 N N . ASP A 1 272 ? -26.634 2.329 43.982 1.00 94.25 272 ASP A N 1
ATOM 2145 C CA . ASP A 1 272 ? -27.227 1.427 44.975 1.00 94.25 272 ASP A CA 1
ATOM 2146 C C . ASP A 1 272 ? -27.938 0.227 44.328 1.00 94.25 272 ASP A C 1
ATOM 2148 O O . ASP A 1 272 ? -27.772 -0.916 44.749 1.00 94.25 272 ASP A O 1
ATOM 2152 N N . SER A 1 273 ? -28.763 0.477 43.310 1.00 95.38 273 SER A N 1
ATOM 2153 C CA . SER A 1 273 ? -29.592 -0.540 42.648 1.00 95.38 273 SER A CA 1
ATOM 2154 C C . SER A 1 273 ? -28.923 -1.200 41.446 1.00 95.38 273 SER A C 1
ATOM 2156 O O . SER A 1 273 ? -29.423 -2.219 40.969 1.00 95.38 273 SER A O 1
ATOM 2158 N N . HIS A 1 274 ? -27.835 -0.619 40.930 1.00 95.06 274 HIS A N 1
ATOM 2159 C CA . HIS A 1 274 ? -27.158 -1.032 39.694 1.00 95.06 274 HIS A CA 1
ATOM 2160 C C . HIS A 1 274 ? -28.050 -1.022 38.437 1.00 95.06 274 HIS A C 1
ATOM 2162 O O . HIS A 1 274 ? -27.685 -1.581 37.399 1.00 95.06 274 HIS A O 1
ATOM 2168 N N . ALA A 1 275 ? -29.219 -0.377 38.500 1.00 96.00 275 ALA A N 1
ATOM 2169 C CA . ALA A 1 275 ? -30.092 -0.194 37.350 1.00 96.00 275 ALA A CA 1
ATOM 2170 C C . ALA A 1 275 ? -29.492 0.831 36.376 1.00 96.00 275 ALA A C 1
ATOM 2172 O O . ALA A 1 275 ? -28.954 1.847 36.807 1.00 96.00 275 ALA A O 1
ATOM 2173 N N . GLU A 1 276 ? -29.605 0.583 35.067 1.00 97.75 276 GLU A N 1
ATOM 2174 C CA . GLU A 1 276 ? -29.207 1.552 34.032 1.00 97.75 276 GLU A CA 1
ATOM 2175 C C . GLU A 1 276 ? -30.098 2.802 34.102 1.00 97.75 276 GLU A C 1
ATOM 2177 O O . GLU A 1 276 ? -31.330 2.689 34.086 1.00 97.75 276 GLU A O 1
ATOM 2182 N N . ILE A 1 277 ? -29.480 3.982 34.145 1.00 96.94 277 ILE A N 1
ATOM 2183 C CA . ILE A 1 277 ? -30.160 5.272 34.308 1.00 96.94 277 ILE A CA 1
ATOM 2184 C C . ILE A 1 277 ? -30.208 6.053 32.993 1.00 96.94 277 ILE A C 1
ATOM 2186 O O . ILE A 1 277 ? -29.246 6.083 32.225 1.00 96.94 277 ILE A O 1
ATOM 2190 N N . ALA A 1 278 ? -31.335 6.719 32.738 1.00 97.50 278 ALA A N 1
ATOM 2191 C CA . ALA A 1 278 ? -31.534 7.560 31.560 1.00 97.50 278 ALA A CA 1
ATOM 2192 C C . ALA A 1 278 ? -31.139 9.023 31.813 1.00 97.50 278 ALA A C 1
ATOM 2194 O O . ALA A 1 278 ? -31.235 9.509 32.938 1.00 97.50 278 ALA A O 1
ATOM 2195 N N . GLY A 1 279 ? -30.794 9.742 30.744 1.00 97.00 279 GLY A N 1
ATOM 2196 C CA . GLY A 1 279 ? -30.688 11.205 30.750 1.00 97.00 279 GLY A CA 1
ATOM 2197 C C . GLY A 1 279 ? -29.305 11.775 31.073 1.00 97.00 279 GLY A C 1
ATOM 2198 O O . GLY A 1 279 ? -29.129 12.986 30.965 1.00 97.00 279 GLY A O 1
ATOM 2199 N N . ALA A 1 280 ? -28.311 10.944 31.397 1.00 98.00 280 ALA A N 1
ATOM 2200 C CA . ALA A 1 280 ? -26.939 11.414 31.563 1.00 98.00 280 ALA A CA 1
ATOM 2201 C C . ALA A 1 280 ? -26.334 11.725 30.190 1.00 98.00 280 ALA A C 1
ATOM 2203 O O . ALA A 1 280 ? -26.387 10.885 29.290 1.00 98.00 280 ALA A O 1
ATOM 2204 N N . GLN A 1 281 ? -25.736 12.902 30.014 1.00 98.38 281 GLN A N 1
ATOM 2205 C CA . GLN A 1 281 ? -24.941 13.198 28.820 1.00 98.38 281 GLN A CA 1
ATOM 2206 C C . GLN A 1 281 ? -23.511 12.724 29.062 1.00 98.38 281 GLN A C 1
ATOM 2208 O O . GLN A 1 281 ? -22.862 13.142 30.023 1.00 98.38 281 GLN A O 1
ATOM 2213 N N . LEU A 1 282 ? -23.040 11.831 28.199 1.00 98.62 282 LEU A N 1
ATOM 2214 C CA . LEU A 1 282 ? -21.760 11.151 28.325 1.00 98.62 282 LEU A CA 1
ATOM 2215 C C . LEU A 1 282 ? -20.865 11.475 27.137 1.00 98.62 282 LEU A C 1
ATOM 2217 O O . LEU A 1 282 ? -21.333 11.674 26.014 1.00 98.62 282 LEU A O 1
ATOM 2221 N N . GLN A 1 283 ? -19.564 11.506 27.400 1.00 98.31 283 GLN A N 1
ATOM 2222 C CA . GLN A 1 283 ? -18.535 11.755 26.407 1.00 98.31 283 GLN A CA 1
ATOM 2223 C C . GLN A 1 283 ? -17.341 10.826 26.618 1.00 98.31 283 GLN A C 1
ATOM 2225 O O . GLN A 1 283 ? -16.876 10.673 27.745 1.00 98.31 283 GLN A O 1
ATOM 2230 N N . ILE A 1 284 ? -16.799 10.269 25.535 1.00 98.50 284 ILE A N 1
ATOM 2231 C CA . ILE A 1 284 ? -15.470 9.656 25.518 1.00 98.50 284 ILE A CA 1
ATOM 2232 C C . ILE A 1 284 ? -14.528 10.533 24.698 1.00 98.50 284 ILE A C 1
ATOM 2234 O O . ILE A 1 284 ? -14.796 10.851 23.536 1.00 98.50 284 ILE A O 1
ATOM 2238 N N . THR A 1 285 ? -13.406 10.887 25.314 1.00 98.12 285 THR A N 1
ATOM 2239 C CA . THR A 1 285 ? -12.237 11.489 24.665 1.00 98.12 285 THR A CA 1
ATOM 2240 C C . THR A 1 285 ? -11.014 10.624 24.918 1.00 98.12 285 THR A C 1
ATOM 2242 O O . THR A 1 285 ? -11.011 9.781 25.818 1.00 98.12 285 THR A O 1
ATOM 2245 N N . GLY A 1 286 ? -9.967 10.798 24.119 1.00 96.56 286 GLY A N 1
ATOM 2246 C CA . GLY A 1 286 ? -8.722 10.078 24.330 1.00 96.56 286 GLY A CA 1
ATOM 2247 C C . GLY A 1 286 ? -7.892 9.937 23.073 1.00 96.56 286 GLY A C 1
ATOM 2248 O O . GLY A 1 286 ? -8.144 10.576 22.048 1.00 96.56 286 GLY A O 1
ATOM 2249 N N . ARG A 1 287 ? -6.892 9.072 23.170 1.00 93.94 287 ARG A N 1
ATOM 2250 C CA . ARG A 1 287 ? -5.887 8.885 22.135 1.00 93.94 287 ARG A CA 1
ATOM 2251 C C . ARG A 1 287 ? -5.552 7.411 21.984 1.00 93.94 287 ARG A C 1
ATOM 2253 O O . ARG A 1 287 ? -5.482 6.686 22.976 1.00 93.94 287 ARG A O 1
ATOM 2260 N N . SER A 1 288 ? -5.370 6.979 20.742 1.00 91.56 288 SER A N 1
ATOM 2261 C CA . SER A 1 288 ? -4.878 5.638 20.436 1.00 91.56 288 SER A CA 1
ATOM 2262 C C . SER A 1 288 ? -3.399 5.467 20.819 1.00 91.56 288 SER A C 1
ATOM 2264 O O . SER A 1 288 ? -2.682 6.448 21.011 1.00 91.56 288 SER A O 1
ATOM 2266 N N . ASP A 1 289 ? -2.916 4.226 20.870 1.00 89.75 289 ASP A N 1
ATOM 2267 C CA . ASP A 1 289 ? -1.503 3.890 21.099 1.00 89.75 289 ASP A CA 1
ATOM 2268 C C . ASP A 1 289 ? -0.584 4.390 19.966 1.00 89.75 289 ASP A C 1
ATOM 2270 O O . ASP A 1 289 ? 0.612 4.576 20.174 1.00 89.75 289 ASP A O 1
ATOM 2274 N N . ASN A 1 290 ? -1.148 4.668 18.784 1.00 84.00 290 ASN A N 1
ATOM 2275 C CA . ASN A 1 290 ? -0.449 5.291 17.652 1.00 84.00 290 ASN A CA 1
ATOM 2276 C C . ASN A 1 290 ? -0.420 6.831 17.740 1.00 84.00 290 ASN A C 1
ATOM 2278 O O . ASN A 1 290 ? -0.126 7.501 16.753 1.00 84.00 290 ASN A O 1
ATOM 2282 N N . ASP A 1 291 ? -0.759 7.392 18.901 1.00 84.94 291 ASP A N 1
ATOM 2283 C CA . ASP A 1 291 ? -0.834 8.829 19.180 1.00 84.94 291 ASP A CA 1
ATOM 2284 C C . ASP A 1 291 ? -1.907 9.595 18.368 1.00 84.94 291 ASP A C 1
ATOM 2286 O O . ASP A 1 291 ? -1.924 10.824 18.337 1.00 84.94 291 ASP A O 1
ATOM 2290 N N . GLU A 1 292 ? -2.864 8.891 17.752 1.00 85.44 292 GLU A N 1
ATOM 2291 C CA . GLU A 1 292 ? -3.992 9.519 17.049 1.00 85.44 292 GLU A CA 1
ATOM 2292 C C . GLU A 1 292 ? -5.136 9.837 18.023 1.00 85.44 292 GLU A C 1
ATOM 2294 O O . GLU A 1 292 ? -5.663 8.939 18.689 1.00 85.44 292 GLU A O 1
ATOM 2299 N N . GLU A 1 293 ? -5.519 11.113 18.116 1.00 91.81 293 GLU A N 1
ATOM 2300 C CA . GLU A 1 293 ? -6.663 11.568 18.912 1.00 91.81 293 GLU A CA 1
ATOM 2301 C C . GLU A 1 293 ? -7.976 11.141 18.251 1.00 91.81 293 GLU A C 1
ATOM 2303 O O . GLU A 1 293 ? -8.164 11.305 17.042 1.00 91.81 293 GLU A O 1
ATOM 2308 N N . ILE A 1 294 ? -8.891 10.569 19.036 1.00 90.50 294 ILE A N 1
ATOM 2309 C CA . ILE A 1 294 ? -10.194 10.173 18.500 1.00 90.50 294 ILE A CA 1
ATOM 2310 C C . ILE A 1 294 ? -11.099 11.392 18.348 1.00 90.50 294 ILE A C 1
ATOM 2312 O O . ILE A 1 294 ? -11.039 12.341 19.131 1.00 90.50 294 ILE A O 1
ATOM 2316 N N . GLN A 1 295 ? -12.016 11.335 17.383 1.00 91.19 295 GLN A N 1
ATOM 2317 C CA . GLN A 1 295 ? -13.159 12.238 17.427 1.00 91.19 295 GLN A CA 1
ATOM 2318 C C . GLN A 1 295 ? -13.942 11.988 18.716 1.00 91.19 295 GLN A C 1
ATOM 2320 O O . GLN A 1 295 ? -14.130 10.844 19.128 1.00 91.19 295 GLN A O 1
ATOM 2325 N N . THR A 1 296 ? -14.387 13.073 19.346 1.00 96.31 296 THR A N 1
ATOM 2326 C CA . THR A 1 296 ? -15.215 13.007 20.547 1.00 96.31 296 THR A CA 1
ATOM 2327 C C . THR A 1 296 ? -16.474 12.186 20.277 1.00 96.31 296 THR A C 1
ATOM 2329 O O . THR A 1 296 ? -17.216 12.472 19.337 1.00 96.31 296 THR A O 1
ATOM 2332 N N . ILE A 1 297 ? -16.731 11.196 21.131 1.00 96.81 297 ILE A N 1
ATOM 2333 C CA . ILE A 1 297 ? -17.921 10.346 21.055 1.00 96.81 297 ILE A CA 1
ATOM 2334 C C . ILE A 1 297 ? -18.869 10.781 22.163 1.00 96.81 297 ILE A C 1
ATOM 2336 O O . ILE A 1 297 ? -18.502 10.702 23.333 1.00 96.81 297 ILE A O 1
ATOM 2340 N N . SER A 1 298 ? -20.074 11.228 21.811 1.00 98.06 298 SER A N 1
ATOM 2341 C CA . SER A 1 298 ? -21.066 11.728 22.768 1.00 98.06 298 SER A CA 1
ATOM 2342 C C . SER A 1 298 ? -22.420 11.062 22.580 1.00 98.06 298 SER A C 1
ATOM 2344 O O . SER A 1 298 ? -22.855 10.841 21.451 1.00 98.06 298 SER A O 1
ATOM 2346 N N . TRP A 1 299 ? -23.100 10.769 23.687 1.00 98.38 299 TRP A N 1
ATOM 2347 C CA . TRP A 1 299 ? -24.453 10.213 23.681 1.00 98.38 299 TRP A CA 1
ATOM 2348 C C . TRP A 1 299 ? -25.204 10.551 24.973 1.00 98.38 299 TRP A C 1
ATOM 2350 O O . TRP A 1 299 ? -24.615 11.005 25.954 1.00 98.38 299 TRP A O 1
ATOM 2360 N N . THR A 1 300 ? -26.515 10.313 24.977 1.00 98.38 300 THR A N 1
ATOM 2361 C CA . THR A 1 300 ? -27.357 10.376 26.179 1.00 98.38 300 THR A CA 1
ATOM 2362 C C . THR A 1 300 ? -27.679 8.960 26.644 1.00 98.38 300 THR A C 1
ATOM 2364 O O . THR A 1 300 ? -28.034 8.116 25.823 1.00 98.38 300 THR A O 1
ATOM 2367 N N . SER A 1 301 ? -27.540 8.680 27.941 1.00 98.12 301 SER A N 1
ATOM 2368 C CA . SER A 1 301 ? -27.831 7.359 28.500 1.00 98.12 301 SER A CA 1
ATOM 2369 C C . SER A 1 301 ? -29.325 7.025 28.435 1.00 98.12 301 SER A C 1
ATOM 2371 O O . SER A 1 301 ? -30.189 7.902 28.536 1.00 98.12 301 SER A O 1
ATOM 2373 N N . GLU A 1 302 ? -29.633 5.737 28.291 1.00 97.62 302 GLU A N 1
ATOM 2374 C CA . GLU A 1 302 ? -30.995 5.211 28.201 1.00 97.62 302 GLU A CA 1
ATOM 2375 C C . GLU A 1 302 ? -31.270 4.239 29.352 1.00 97.62 302 GLU A C 1
ATOM 2377 O O . GLU A 1 302 ? -30.417 3.437 29.732 1.00 97.62 302 GLU A O 1
ATOM 2382 N N . ALA A 1 303 ? -32.497 4.257 29.874 1.00 95.44 303 ALA A N 1
ATOM 2383 C CA . ALA A 1 303 ? -32.910 3.298 30.890 1.00 95.44 303 ALA A CA 1
ATOM 2384 C C . ALA A 1 303 ? -32.870 1.872 30.320 1.00 95.44 303 ALA A C 1
ATOM 2386 O O . ALA A 1 303 ? -33.349 1.604 29.216 1.00 95.44 303 ALA A O 1
ATOM 2387 N N . GLY A 1 304 ? -32.309 0.947 31.095 1.00 95.06 304 GLY A N 1
ATOM 2388 C CA . GLY A 1 304 ? -32.208 -0.471 30.742 1.00 95.06 304 GLY A CA 1
ATOM 2389 C C . GLY A 1 304 ? -31.227 -0.817 29.613 1.00 95.06 304 GLY A C 1
ATOM 2390 O O . GLY A 1 304 ? -31.228 -1.972 29.185 1.00 95.06 304 GLY A O 1
ATOM 2391 N N . LYS A 1 305 ? -30.405 0.121 29.111 1.00 96.38 305 LYS A N 1
ATOM 2392 C CA . LYS A 1 305 ? -29.493 -0.138 27.982 1.00 96.38 305 LYS A CA 1
ATOM 2393 C C . LYS A 1 305 ? -28.083 0.407 28.209 1.00 96.38 305 LYS A C 1
ATOM 2395 O O . LYS A 1 305 ? -27.898 1.591 28.461 1.00 96.38 305 LYS A O 1
ATOM 2400 N N . SER A 1 306 ? -27.086 -0.452 27.999 1.00 96.75 306 SER A N 1
ATOM 2401 C CA . SER A 1 306 ? -25.686 -0.039 27.866 1.00 96.75 306 SER A CA 1
ATOM 2402 C C . SER A 1 306 ? -25.396 0.491 26.451 1.00 96.75 306 SER A C 1
ATOM 2404 O O . SER A 1 306 ? -26.028 0.080 25.477 1.00 96.75 306 SER A O 1
ATOM 2406 N N . HIS A 1 307 ? -24.399 1.362 26.326 1.00 96.81 307 HIS A N 1
ATOM 2407 C CA . HIS A 1 307 ? -23.884 1.872 25.058 1.00 96.81 307 HIS A CA 1
ATOM 2408 C C . HIS A 1 307 ? -22.736 0.996 24.535 1.00 96.81 307 HIS A C 1
ATOM 2410 O O . HIS A 1 307 ? -21.960 0.454 25.321 1.00 96.81 307 HIS A O 1
ATOM 2416 N N . GLN A 1 308 ? -22.613 0.853 23.216 1.00 95.31 308 GLN A N 1
ATOM 2417 C CA . GLN A 1 308 ? -21.523 0.115 22.574 1.00 95.31 308 GLN A CA 1
ATOM 2418 C C . GLN A 1 308 ? -20.739 1.044 21.659 1.00 95.31 308 GLN A C 1
ATOM 2420 O O . GLN A 1 308 ? -21.323 1.756 20.844 1.00 95.31 308 GLN A O 1
ATOM 2425 N N . VAL A 1 309 ? -19.416 1.002 21.774 1.00 93.81 309 VAL A N 1
ATOM 2426 C CA . VAL A 1 309 ? -18.517 1.858 21.004 1.00 93.81 309 VAL A CA 1
ATOM 2427 C C . VAL A 1 309 ? -17.280 1.082 20.572 1.00 93.81 309 VAL A C 1
ATOM 2429 O O . VAL A 1 309 ? -16.695 0.341 21.356 1.00 93.81 309 VAL A O 1
ATOM 2432 N N . ASN A 1 310 ? -16.865 1.253 19.319 1.00 92.75 310 ASN A N 1
ATOM 2433 C CA . ASN A 1 310 ? -15.605 0.697 18.838 1.00 92.75 310 ASN A CA 1
ATOM 2434 C C . ASN A 1 310 ? -14.476 1.684 19.124 1.00 92.75 310 ASN A C 1
ATOM 2436 O O . ASN A 1 310 ? -14.523 2.819 18.651 1.00 92.75 310 ASN A O 1
ATOM 2440 N N . LEU A 1 311 ? -13.465 1.250 19.871 1.00 93.12 311 LEU A N 1
ATOM 2441 C CA . LEU A 1 311 ? -12.318 2.084 20.229 1.00 93.12 311 LEU A CA 1
ATOM 2442 C C . LEU A 1 311 ? -11.022 1.500 19.676 1.00 93.12 311 LEU A C 1
ATOM 2444 O O . LEU A 1 311 ? -10.897 0.295 19.460 1.00 93.12 311 LEU A O 1
ATOM 2448 N N . TYR A 1 312 ? -10.048 2.372 19.430 1.00 92.75 312 TYR A N 1
ATOM 2449 C CA . TYR A 1 312 ? -8.683 1.932 19.172 1.00 92.75 312 TYR A CA 1
ATOM 2450 C C . TYR A 1 312 ? -8.041 1.388 20.451 1.00 92.75 312 TYR A C 1
ATOM 2452 O O . TYR A 1 312 ? -8.547 1.614 21.552 1.00 92.75 312 TYR A O 1
ATOM 2460 N N . PHE A 1 313 ? -6.944 0.642 20.328 1.00 93.25 313 PHE A N 1
ATOM 2461 C CA . PHE A 1 313 ? -6.072 0.461 21.487 1.00 93.25 313 PHE A CA 1
ATOM 2462 C C . PHE A 1 313 ? -5.521 1.824 21.886 1.00 93.25 313 PHE A C 1
ATOM 2464 O O . PHE A 1 313 ? -5.151 2.601 21.006 1.00 93.25 313 PHE A O 1
ATOM 2471 N N . GLY A 1 314 ? -5.557 2.148 23.174 1.00 95.25 314 GLY A N 1
ATOM 2472 C CA . GLY A 1 314 ? -5.291 3.505 23.632 1.00 95.25 314 GLY A CA 1
ATOM 2473 C C . GLY A 1 314 ? -5.767 3.806 25.043 1.00 95.25 314 GLY A C 1
ATOM 2474 O O . GLY A 1 314 ? -6.216 2.925 25.785 1.00 95.25 314 GLY A O 1
ATOM 2475 N N . VAL A 1 315 ? -5.683 5.088 25.399 1.00 97.50 315 VAL A N 1
ATOM 2476 C CA . VAL A 1 315 ? -6.092 5.639 26.696 1.00 97.50 315 VAL A CA 1
ATOM 2477 C C . VAL A 1 315 ? -7.242 6.617 26.496 1.00 97.50 315 VAL A C 1
ATOM 2479 O O . VAL A 1 315 ? -7.156 7.540 25.683 1.00 97.50 315 VAL A O 1
ATOM 2482 N N . TYR A 1 316 ? -8.301 6.437 27.276 1.00 98.06 316 TYR A N 1
ATOM 2483 C CA . TYR A 1 316 ? -9.556 7.162 27.141 1.00 98.06 316 TYR A CA 1
ATOM 2484 C C . TYR A 1 316 ? -10.071 7.663 28.484 1.00 98.06 316 TYR A C 1
ATOM 2486 O O . TYR A 1 316 ? -9.764 7.107 29.542 1.00 98.06 316 TYR A O 1
ATOM 2494 N N . THR A 1 317 ? -10.909 8.691 28.429 1.00 98.38 317 THR A N 1
ATOM 2495 C CA . THR A 1 317 ? -11.646 9.216 29.574 1.00 98.38 317 THR A CA 1
ATOM 2496 C C . THR A 1 317 ? -13.129 9.270 29.238 1.00 98.38 317 THR A C 1
ATOM 2498 O O . THR A 1 317 ? -13.540 9.970 28.314 1.00 98.38 317 THR A O 1
ATOM 2501 N N . LEU A 1 318 ? -13.932 8.538 30.009 1.00 98.62 318 LEU A N 1
ATOM 2502 C CA . LEU A 1 318 ? -15.383 8.661 30.033 1.00 98.62 318 LEU A CA 1
ATOM 2503 C C . LEU A 1 318 ? -15.760 9.782 31.003 1.00 98.62 318 LEU A C 1
ATOM 2505 O O . LEU A 1 318 ? -15.425 9.718 32.186 1.00 98.62 318 LEU A O 1
ATOM 2509 N N . THR A 1 319 ? -16.467 10.790 30.510 1.00 98.56 319 THR A N 1
ATOM 2510 C CA . THR A 1 319 ? -16.884 11.966 31.275 1.00 98.56 319 THR A CA 1
ATOM 2511 C C . THR A 1 319 ? -18.394 12.118 31.224 1.00 98.56 319 THR A C 1
ATOM 2513 O O . THR A 1 319 ? -18.990 12.040 30.152 1.00 98.56 319 THR A O 1
ATOM 2516 N N . GLU A 1 320 ? -19.002 12.404 32.371 1.00 98.31 320 GLU A N 1
ATOM 2517 C CA . GLU A 1 320 ? -20.368 12.909 32.433 1.00 98.31 320 GLU A CA 1
ATOM 2518 C C . GLU A 1 320 ? -20.373 14.430 32.252 1.00 98.31 320 GLU A C 1
ATOM 2520 O O . GLU A 1 320 ? -19.846 15.196 33.068 1.00 98.31 320 GLU A O 1
ATOM 2525 N N . THR A 1 321 ? -20.943 14.882 31.142 1.00 97.75 321 THR A N 1
ATOM 2526 C CA . THR A 1 321 ? -21.034 16.301 30.785 1.00 97.75 321 THR A CA 1
ATOM 2527 C C . THR A 1 321 ? -22.360 16.916 31.218 1.00 97.75 321 THR A C 1
ATOM 2529 O O . THR A 1 321 ? -22.403 18.108 31.517 1.00 97.75 321 THR A O 1
ATOM 2532 N N . GLY A 1 322 ? -23.412 16.104 31.331 1.00 96.62 322 GLY A N 1
ATOM 2533 C CA . GLY A 1 322 ? -24.736 16.503 31.798 1.00 96.62 322 GLY A CA 1
ATOM 2534 C C . GLY A 1 322 ? -25.267 15.489 32.801 1.00 96.62 322 GLY A C 1
ATOM 2535 O O . GLY A 1 322 ? -25.383 14.310 32.480 1.00 96.62 322 GLY A O 1
ATOM 2536 N N . VAL A 1 323 ? -25.567 15.965 34.005 1.00 96.19 323 VAL A N 1
ATOM 2537 C CA . VAL A 1 323 ? -26.022 15.138 35.128 1.00 96.19 323 VAL A CA 1
ATOM 2538 C C . VAL A 1 323 ? -27.493 14.757 34.917 1.00 96.19 323 VAL A C 1
ATOM 2540 O O . VAL A 1 323 ? -28.282 15.647 34.589 1.00 96.19 323 VAL A O 1
ATOM 2543 N N . PRO A 1 324 ? -27.887 13.485 35.098 1.00 95.75 324 PRO A N 1
ATOM 2544 C CA . PRO A 1 324 ? -29.284 13.080 35.015 1.00 95.75 324 PRO A CA 1
ATOM 2545 C C . PRO A 1 324 ? -30.103 13.610 36.201 1.00 95.75 324 PRO A C 1
ATOM 2547 O O . PRO A 1 324 ? -29.595 13.811 37.308 1.00 95.75 324 PRO A O 1
ATOM 2550 N N . ASP A 1 325 ? -31.405 13.801 35.982 1.00 93.44 325 ASP A N 1
ATOM 2551 C CA . ASP A 1 325 ? -32.320 14.308 37.005 1.00 93.44 325 ASP A CA 1
ATOM 2552 C C . ASP A 1 325 ? -32.321 13.423 38.261 1.00 93.44 325 ASP A C 1
ATOM 2554 O O . ASP A 1 325 ? -32.519 12.209 38.198 1.00 93.44 325 ASP A O 1
ATOM 2558 N N . GLY A 1 326 ? -32.140 14.050 39.426 1.00 93.56 326 GLY A N 1
ATOM 2559 C CA . GLY A 1 326 ? -32.159 13.362 40.719 1.00 93.56 326 GLY A CA 1
ATOM 2560 C C . GLY A 1 326 ? -30.837 12.710 41.135 1.00 93.56 326 GLY A C 1
ATOM 2561 O O . GLY A 1 326 ? -30.813 12.045 42.171 1.00 93.56 326 GLY A O 1
ATOM 2562 N N . TYR A 1 327 ? -29.742 12.930 40.403 1.00 95.75 327 TYR A N 1
ATOM 2563 C CA . TYR A 1 327 ? -28.414 12.390 40.715 1.00 95.75 327 TYR A CA 1
ATOM 2564 C C . TYR A 1 327 ? -27.364 13.487 40.929 1.00 95.75 327 TYR A C 1
ATOM 2566 O O . TYR A 1 327 ? -27.581 14.665 40.641 1.00 95.75 327 TYR A O 1
ATOM 2574 N N . LEU A 1 328 ? -26.232 13.095 41.508 1.00 95.19 328 LEU A N 1
ATOM 2575 C CA . LEU A 1 328 ? -25.021 13.904 41.608 1.00 95.19 328 LEU A CA 1
ATOM 2576 C C . LEU A 1 328 ? -24.069 13.542 40.469 1.00 95.19 328 LEU A C 1
ATOM 2578 O O . LEU A 1 328 ? -24.019 12.386 40.060 1.00 95.19 328 LEU A O 1
ATOM 2582 N N . LYS A 1 329 ? -23.274 14.522 40.026 1.00 94.25 329 LYS A N 1
ATOM 2583 C CA . LYS A 1 329 ? -22.282 14.334 38.966 1.00 94.25 329 LYS A CA 1
ATOM 2584 C C . LYS A 1 329 ? -21.272 13.240 39.327 1.00 94.25 329 LYS A C 1
ATOM 2586 O O . LYS A 1 329 ? -20.660 13.325 40.394 1.00 94.25 329 LYS A O 1
ATOM 2591 N N . ALA A 1 330 ? -21.054 12.283 38.428 1.00 96.25 330 ALA A N 1
ATOM 2592 C CA . ALA A 1 330 ? -20.004 11.278 38.578 1.00 96.25 330 ALA A CA 1
ATOM 2593 C C . ALA A 1 330 ? -18.615 11.818 38.207 1.00 96.25 330 ALA A C 1
ATOM 2595 O O . ALA A 1 330 ? -18.451 12.620 37.279 1.00 96.25 330 ALA A O 1
ATOM 2596 N N . ASP A 1 331 ? -17.594 11.324 38.910 1.00 96.12 331 ASP A N 1
ATOM 2597 C CA . ASP A 1 331 ? -16.202 11.586 38.558 1.00 96.12 331 ASP A CA 1
ATOM 2598 C C . ASP A 1 331 ? -15.836 10.902 37.225 1.00 96.12 331 ASP A C 1
ATOM 2600 O O . ASP A 1 331 ? -16.298 9.789 36.946 1.00 96.12 331 ASP A O 1
ATOM 2604 N N . PRO A 1 332 ? -14.985 11.525 36.386 1.00 98.00 332 PRO A N 1
ATOM 2605 C CA . PRO A 1 332 ? -14.549 10.918 35.136 1.00 98.00 332 PRO A CA 1
ATOM 2606 C C . PRO A 1 332 ? -13.788 9.605 35.351 1.00 98.00 332 PRO A C 1
ATOM 2608 O O . PRO A 1 332 ? -12.943 9.488 36.240 1.00 98.00 332 PRO A O 1
ATOM 2611 N N . ILE A 1 333 ? -14.007 8.640 34.460 1.00 98.12 333 ILE A N 1
ATOM 2612 C CA . ILE A 1 333 ? -13.323 7.345 34.485 1.00 98.12 333 ILE A CA 1
ATOM 2613 C C . ILE A 1 333 ? -12.253 7.333 33.405 1.00 98.12 333 ILE A C 1
ATOM 2615 O O . ILE A 1 333 ? -12.558 7.412 32.218 1.00 98.12 333 ILE A O 1
ATOM 2619 N N . THR A 1 334 ? -10.992 7.187 33.807 1.00 98.25 334 THR A N 1
ATOM 2620 C CA . THR A 1 334 ? -9.897 6.938 32.862 1.00 98.25 334 THR A CA 1
ATOM 2621 C C . THR A 1 334 ? -9.691 5.440 32.684 1.00 98.25 334 THR A C 1
ATOM 2623 O O . THR A 1 334 ? -9.553 4.710 33.668 1.00 98.25 334 THR A O 1
ATOM 2626 N N . PHE A 1 335 ? -9.635 4.979 31.438 1.00 97.69 335 PHE A N 1
ATOM 2627 C CA . PHE A 1 335 ? -9.458 3.571 31.104 1.00 97.69 335 PHE A CA 1
ATOM 2628 C C . PHE A 1 335 ? -8.537 3.377 29.902 1.00 97.69 335 PHE A C 1
ATOM 2630 O O . PHE A 1 335 ? -8.337 4.282 29.095 1.00 97.69 335 PHE A O 1
ATOM 2637 N N . LYS A 1 336 ? -7.964 2.183 29.790 1.00 97.12 336 LYS A N 1
ATOM 2638 C CA . LYS A 1 336 ? -7.187 1.736 28.639 1.00 97.12 336 LYS A CA 1
ATOM 2639 C 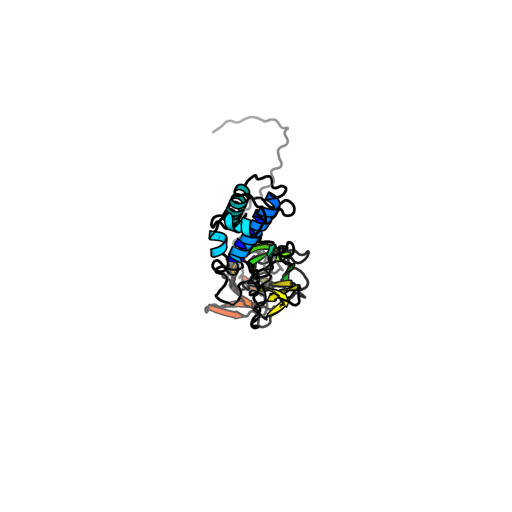C . LYS A 1 336 ? -7.892 0.606 27.929 1.00 97.12 336 LYS A C 1
ATOM 2641 O O . LYS A 1 336 ? -8.431 -0.284 28.583 1.00 97.12 336 LYS A O 1
ATOM 2646 N N . VAL A 1 337 ? -7.818 0.615 26.609 1.00 95.56 337 VAL A N 1
ATOM 2647 C CA . VAL A 1 337 ? -8.149 -0.534 25.768 1.00 95.56 337 VAL A CA 1
ATOM 2648 C C . VAL A 1 337 ? -6.822 -1.092 25.277 1.00 95.56 337 VAL A C 1
ATOM 2650 O O . VAL A 1 337 ? -6.073 -0.381 24.615 1.00 95.56 337 VAL A O 1
ATOM 2653 N N . VAL A 1 338 ? -6.503 -2.335 25.626 1.00 93.44 338 VAL A N 1
ATOM 2654 C CA . VAL A 1 338 ? -5.197 -2.948 25.329 1.00 93.44 338 VAL A CA 1
ATOM 2655 C C . VAL A 1 338 ? -5.364 -4.279 24.611 1.00 93.44 338 VAL A C 1
ATOM 2657 O O . VAL A 1 338 ? -6.400 -4.941 24.740 1.00 93.44 338 VAL A O 1
ATOM 2660 N N . LYS A 1 339 ? -4.334 -4.700 23.869 1.00 90.31 339 LYS A N 1
ATOM 2661 C CA . LYS A 1 339 ? -4.295 -6.038 23.269 1.00 90.31 339 LYS A CA 1
ATOM 2662 C C . LYS A 1 339 ? -4.371 -7.100 24.375 1.00 90.31 339 LYS A C 1
ATOM 2664 O O . LYS A 1 339 ? -3.746 -6.965 25.424 1.00 90.31 339 LYS A O 1
ATOM 2669 N N . GLY A 1 340 ? -5.175 -8.134 24.149 1.00 88.12 340 GLY A N 1
ATOM 2670 C CA . GLY A 1 340 ? -5.323 -9.255 25.071 1.00 88.12 340 GLY A CA 1
ATOM 2671 C C . GLY A 1 340 ? -4.198 -10.277 24.920 1.00 88.12 340 GLY A C 1
ATOM 2672 O O . GLY A 1 340 ? -3.346 -10.168 24.040 1.00 88.12 340 GLY A O 1
ATOM 2673 N N . ASP A 1 341 ? -4.223 -11.306 25.767 1.00 86.88 341 ASP A N 1
ATOM 2674 C CA . ASP A 1 341 ? -3.147 -12.308 25.830 1.00 86.88 341 ASP A CA 1
ATOM 2675 C C . ASP A 1 341 ? -3.127 -13.245 24.610 1.00 86.88 341 ASP A C 1
ATOM 2677 O O . ASP A 1 341 ? -2.123 -13.898 24.335 1.00 86.88 341 ASP A O 1
ATOM 2681 N N . LYS A 1 342 ? -4.245 -13.335 23.880 1.00 82.56 342 LYS A N 1
ATOM 2682 C CA . LYS A 1 342 ? -4.380 -14.128 22.652 1.00 82.56 342 LYS A CA 1
ATOM 2683 C C . LYS A 1 342 ? -4.566 -13.203 21.457 1.00 82.56 342 LYS A C 1
ATOM 2685 O O . LYS A 1 342 ? -5.220 -12.162 21.569 1.00 82.56 342 LYS A O 1
ATOM 2690 N N . ASP A 1 343 ? -4.058 -13.606 20.298 1.00 74.19 343 ASP A N 1
ATOM 2691 C CA . ASP A 1 343 ? -4.292 -12.860 19.063 1.00 74.19 343 ASP A CA 1
ATOM 2692 C C . ASP A 1 343 ? -5.790 -12.697 18.784 1.00 74.19 343 ASP A C 1
ATOM 2694 O O . ASP A 1 343 ? -6.599 -13.586 19.053 1.00 74.19 343 ASP A O 1
ATOM 2698 N N . GLY A 1 344 ? -6.167 -11.512 18.307 1.00 76.38 344 GLY A N 1
ATOM 2699 C CA . GLY A 1 344 ? -7.567 -11.147 18.095 1.00 76.38 344 GLY A CA 1
ATOM 2700 C C . GLY A 1 344 ? -8.340 -10.727 19.355 1.00 76.38 344 GLY A C 1
ATOM 2701 O O . GLY A 1 344 ? -9.468 -10.263 19.216 1.00 76.38 344 GLY A O 1
ATOM 2702 N N . THR A 1 345 ? -7.774 -10.838 20.565 1.00 85.88 345 THR A N 1
ATOM 2703 C CA . THR A 1 345 ? -8.463 -10.471 21.824 1.00 85.88 345 THR A CA 1
ATOM 2704 C C . THR A 1 345 ? -8.020 -9.115 22.379 1.00 85.88 345 THR A C 1
ATOM 2706 O O . THR A 1 345 ? -6.978 -8.582 21.989 1.00 85.88 345 THR A O 1
ATOM 2709 N N . PHE A 1 346 ? -8.807 -8.549 23.300 1.00 91.19 346 PHE A N 1
ATOM 2710 C CA . PHE A 1 346 ? -8.508 -7.295 23.996 1.00 91.19 346 PHE A CA 1
ATOM 2711 C C . PHE A 1 346 ? -8.903 -7.353 25.475 1.00 91.19 346 PHE A C 1
ATOM 2713 O O . PHE A 1 346 ? -9.705 -8.198 25.876 1.00 91.19 346 PHE A O 1
ATOM 2720 N N . LYS A 1 347 ? -8.349 -6.436 26.271 1.00 93.75 347 LYS A N 1
ATOM 2721 C CA . LYS A 1 347 ? -8.710 -6.195 27.674 1.00 93.75 347 LYS A CA 1
ATOM 2722 C C . LYS A 1 347 ? -9.007 -4.715 27.885 1.00 93.75 347 LYS A C 1
ATOM 2724 O O . LYS A 1 347 ? -8.521 -3.865 27.135 1.00 93.75 347 LYS A O 1
ATOM 2729 N N . ILE A 1 348 ? -9.781 -4.412 28.921 1.00 96.31 348 ILE A N 1
ATOM 2730 C CA . ILE A 1 348 ? -9.975 -3.042 29.398 1.00 96.31 348 ILE A CA 1
ATOM 2731 C C . ILE A 1 348 ? -9.321 -2.921 30.766 1.00 96.31 348 ILE A C 1
ATOM 2733 O O . ILE A 1 348 ? -9.470 -3.816 31.593 1.00 96.31 348 ILE A O 1
ATOM 2737 N N . GLN A 1 349 ? -8.611 -1.824 31.012 1.00 96.44 349 GLN A N 1
ATOM 2738 C CA . GLN A 1 349 ? -8.004 -1.544 32.310 1.00 96.44 349 GLN A CA 1
ATOM 2739 C C . GLN A 1 349 ? -8.491 -0.202 32.845 1.00 96.44 349 GLN A C 1
ATOM 2741 O O . GLN A 1 349 ? -8.432 0.793 32.129 1.00 96.44 349 GLN A O 1
ATOM 2746 N N . ILE A 1 350 ? -8.931 -0.140 34.098 1.00 96.69 350 ILE A N 1
ATOM 2747 C CA . ILE A 1 350 ? -9.402 1.100 34.734 1.00 96.69 350 ILE A CA 1
ATOM 2748 C C . ILE A 1 350 ? -8.281 1.698 35.574 1.00 96.69 350 ILE A C 1
ATOM 2750 O O . ILE A 1 350 ? -7.628 0.983 36.343 1.00 96.69 350 ILE A O 1
ATOM 2754 N N . LYS A 1 351 ? -8.077 3.011 35.450 1.00 96.88 351 LYS A N 1
ATOM 2755 C CA . LYS A 1 351 ? -7.127 3.753 36.276 1.00 96.88 351 LYS A CA 1
ATOM 2756 C C . LYS A 1 351 ? -7.638 3.834 37.715 1.00 96.88 351 LYS A C 1
ATOM 2758 O O . LYS A 1 351 ? -8.758 4.275 37.954 1.00 96.88 351 LYS A O 1
ATOM 2763 N N . GLN A 1 352 ? -6.809 3.416 38.660 1.00 95.88 352 GLN A N 1
ATOM 2764 C CA . GLN A 1 352 ? -7.078 3.460 40.093 1.00 95.88 352 GLN A CA 1
ATOM 2765 C C . GLN A 1 352 ? -6.607 4.795 40.696 1.00 95.88 352 GLN A C 1
ATOM 2767 O O . GLN A 1 352 ? -5.875 5.563 40.064 1.00 95.88 352 GLN A O 1
ATOM 2772 N N . SER A 1 35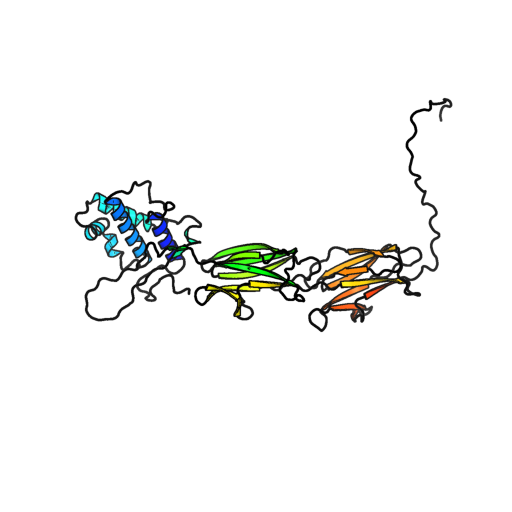3 ? -7.002 5.073 41.940 1.00 92.12 353 SER A N 1
ATOM 2773 C CA . SER A 1 353 ? -6.647 6.311 42.653 1.00 92.12 353 SER A CA 1
ATOM 2774 C C . SER A 1 353 ? -5.144 6.475 42.904 1.00 92.12 353 SER A C 1
ATOM 2776 O O . SER A 1 353 ? -4.660 7.599 42.988 1.00 92.12 353 SER A O 1
ATOM 2778 N N . ASP A 1 354 ? -4.398 5.371 43.000 1.00 92.88 354 ASP A N 1
ATOM 2779 C CA . ASP A 1 354 ? -2.931 5.364 43.116 1.00 92.88 354 ASP A CA 1
ATOM 2780 C C . ASP A 1 354 ? -2.214 5.566 41.762 1.00 92.88 354 ASP A C 1
ATOM 2782 O O . ASP A 1 354 ? -0.987 5.582 41.695 1.00 92.88 354 ASP A O 1
ATOM 2786 N N . GLY A 1 355 ? -2.977 5.728 40.675 1.00 92.25 355 GLY A N 1
ATOM 2787 C CA . GLY A 1 355 ? -2.478 5.900 39.314 1.00 92.25 355 GLY A CA 1
ATOM 2788 C C . GLY A 1 355 ? -2.194 4.598 38.560 1.00 92.25 355 GLY A C 1
ATOM 2789 O O . GLY A 1 355 ? -1.920 4.666 37.358 1.00 92.25 355 GLY A O 1
ATOM 2790 N N . SER A 1 356 ? -2.285 3.436 39.212 1.00 94.94 356 SER A N 1
ATOM 2791 C CA . SER A 1 356 ? -2.133 2.126 38.570 1.00 94.94 356 SER A CA 1
ATOM 2792 C C . SER A 1 356 ? -3.329 1.784 37.672 1.00 94.94 356 SER A C 1
ATOM 2794 O O . SER A 1 356 ? -4.380 2.422 37.733 1.00 94.94 356 SER A O 1
ATOM 2796 N N . TYR A 1 357 ? -3.173 0.779 36.810 1.00 95.88 357 TYR A N 1
ATOM 2797 C CA . TYR A 1 357 ? -4.247 0.261 35.962 1.00 95.88 357 TYR A CA 1
ATOM 2798 C C . TYR A 1 357 ? -4.587 -1.169 36.370 1.00 95.88 357 TYR A C 1
ATOM 2800 O O . TYR A 1 357 ? -3.688 -1.993 36.538 1.00 95.88 357 TYR A O 1
ATOM 2808 N N . LYS A 1 358 ? -5.884 -1.459 36.507 1.00 94.81 358 LYS A N 1
ATOM 2809 C CA . LYS A 1 358 ? -6.395 -2.786 36.868 1.00 94.81 358 LYS A CA 1
ATOM 2810 C C . LYS A 1 358 ? -7.304 -3.331 35.774 1.00 94.81 358 LYS A C 1
ATOM 2812 O O . LYS A 1 358 ? -8.210 -2.624 35.337 1.00 94.81 358 LYS A O 1
ATOM 2817 N N . ASP A 1 359 ? -7.073 -4.579 35.378 1.00 93.81 359 ASP A N 1
ATOM 2818 C CA . ASP A 1 359 ? -7.897 -5.294 34.402 1.00 93.81 359 ASP A CA 1
ATOM 2819 C C . ASP A 1 359 ? -9.359 -5.389 34.873 1.00 93.81 359 ASP A C 1
ATOM 2821 O O . ASP A 1 359 ? -9.644 -5.730 36.027 1.00 93.81 359 ASP A O 1
ATOM 2825 N N . LEU A 1 360 ? -10.283 -5.097 33.960 1.00 90.50 360 LEU A N 1
ATOM 2826 C CA . LEU A 1 360 ? -11.694 -5.442 34.073 1.00 90.50 360 LEU A CA 1
ATOM 2827 C C . LEU A 1 360 ? -11.907 -6.871 33.562 1.00 90.50 360 LEU A C 1
ATOM 2829 O O . LEU A 1 360 ? -11.377 -7.258 32.519 1.00 90.50 360 LEU A O 1
ATOM 2833 N N . ASN A 1 361 ? -12.705 -7.645 34.298 1.00 76.19 361 ASN A N 1
ATOM 2834 C CA . ASN A 1 361 ? -13.008 -9.035 33.948 1.00 76.19 361 AS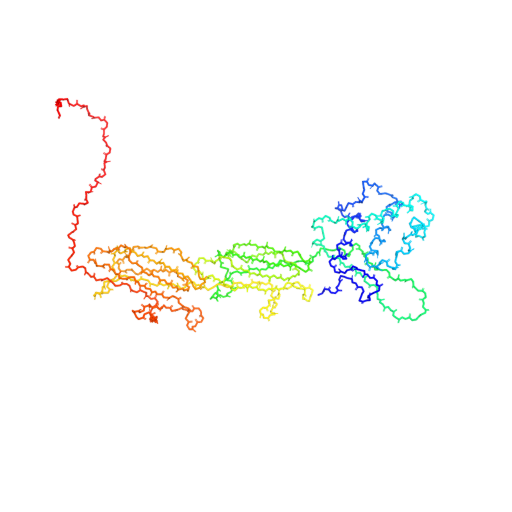N A CA 1
ATOM 2835 C C . ASN A 1 361 ? -14.021 -9.137 32.797 1.00 76.19 361 ASN A C 1
ATOM 2837 O O . ASN A 1 361 ? -14.007 -10.103 32.038 1.00 76.19 361 ASN A O 1
ATOM 2841 N N . ASP A 1 362 ? -14.891 -8.142 32.667 1.00 74.12 362 ASP A N 1
ATOM 2842 C CA . ASP A 1 362 ? -15.846 -7.950 31.590 1.00 74.12 362 ASP A CA 1
ATOM 2843 C C . ASP A 1 362 ? -15.466 -6.689 30.801 1.00 74.12 362 ASP A C 1
ATOM 2845 O O . ASP A 1 362 ? -15.055 -5.684 31.371 1.00 74.12 362 ASP A O 1
ATOM 2849 N N . SER A 1 363 ? -15.573 -6.702 29.470 1.00 80.19 363 SER A N 1
ATOM 2850 C CA . SER A 1 363 ? -15.270 -5.550 28.594 1.00 80.19 363 SER A CA 1
ATOM 2851 C C . SER A 1 363 ? -16.283 -4.392 28.736 1.00 80.19 363 SER A C 1
ATOM 2853 O O . SER A 1 363 ? -16.656 -3.752 27.748 1.00 80.19 363 SER A O 1
ATOM 2855 N N . LYS A 1 364 ? -16.758 -4.149 29.960 1.00 93.12 364 LYS A N 1
ATOM 2856 C CA . LYS A 1 364 ? -17.826 -3.241 30.346 1.00 93.12 364 LYS A CA 1
ATOM 2857 C C . LYS A 1 364 ? -17.288 -2.191 31.320 1.00 93.12 364 LYS A C 1
ATOM 2859 O O . LYS A 1 364 ? -16.965 -2.483 32.465 1.00 93.12 364 LYS A O 1
ATOM 2864 N N . VAL A 1 365 ? -17.220 -0.944 30.867 1.00 96.75 365 VAL A N 1
ATOM 2865 C CA . VAL A 1 365 ? -16.900 0.212 31.710 1.00 96.75 365 VAL A CA 1
ATOM 2866 C C . VAL A 1 365 ? -18.188 0.689 32.377 1.00 96.75 365 VAL A C 1
ATOM 2868 O O . VAL A 1 365 ? -19.135 1.067 31.688 1.00 96.75 365 VAL A O 1
ATOM 2871 N N . VAL A 1 366 ? -18.236 0.666 33.709 1.00 96.44 366 VAL A N 1
ATOM 2872 C CA . VAL A 1 366 ? -19.414 1.079 34.487 1.00 96.44 366 VAL A CA 1
ATOM 2873 C C . VAL A 1 366 ? -19.138 2.409 35.178 1.00 96.44 366 VAL A C 1
ATOM 2875 O O . VAL A 1 366 ? -18.200 2.520 35.964 1.00 96.44 366 VAL A O 1
ATOM 2878 N N . MET A 1 367 ? -19.974 3.405 34.897 1.00 97.50 367 MET A N 1
ATOM 2879 C CA . MET A 1 367 ? -20.022 4.676 35.612 1.00 97.50 367 MET A CA 1
ATOM 2880 C C . MET A 1 367 ? -21.222 4.675 36.556 1.00 97.50 367 MET A C 1
ATOM 2882 O O . MET A 1 367 ? -22.343 4.398 36.130 1.00 97.50 367 MET A O 1
ATOM 2886 N N . LEU A 1 368 ? -20.966 4.962 37.832 1.00 96.75 368 LEU A N 1
ATOM 2887 C CA . LEU A 1 368 ? -21.957 4.905 38.903 1.00 96.75 368 LEU A CA 1
ATOM 2888 C C . LEU A 1 368 ? -22.342 6.312 39.350 1.00 96.75 368 LEU A C 1
ATOM 2890 O O . LEU A 1 368 ? -21.461 7.102 39.691 1.00 96.75 368 LEU A O 1
ATOM 2894 N N . ASP A 1 369 ? -23.644 6.575 39.432 1.00 95.62 369 ASP A N 1
ATOM 2895 C CA . ASP A 1 369 ? -24.176 7.812 39.998 1.00 95.62 369 ASP A CA 1
ATOM 2896 C C . ASP A 1 369 ? -24.807 7.595 41.354 1.00 95.62 369 ASP A C 1
ATOM 2898 O O . ASP A 1 369 ? -25.602 6.681 41.573 1.00 95.62 369 ASP A O 1
ATOM 2902 N N . LYS A 1 370 ? -24.537 8.539 42.247 1.00 95.38 370 LYS A N 1
ATOM 2903 C CA . LYS A 1 370 ? -25.207 8.618 43.535 1.00 95.38 370 LYS A CA 1
ATOM 2904 C C . LYS A 1 370 ? -26.451 9.492 43.419 1.00 95.38 370 LYS A C 1
ATOM 2906 O O . LYS A 1 370 ? -26.371 10.611 42.911 1.00 95.38 370 LYS A O 1
ATOM 2911 N N . LYS A 1 371 ? -27.585 9.027 43.950 1.00 93.81 371 LYS A N 1
ATOM 2912 C CA . LYS A 1 371 ? -28.795 9.854 44.069 1.00 93.81 371 LYS A CA 1
ATOM 2913 C C . LYS A 1 371 ? -28.507 11.138 44.841 1.00 93.81 371 LYS A C 1
ATOM 2915 O O . LYS A 1 371 ? -27.807 11.128 45.856 1.00 93.81 371 LYS A O 1
ATOM 2920 N N . ASN A 1 372 ? -29.085 12.238 44.378 1.00 89.94 372 ASN A N 1
ATOM 2921 C CA . ASN A 1 372 ? -29.044 13.508 45.078 1.00 89.94 372 ASN A CA 1
ATOM 2922 C C . ASN A 1 372 ? -29.990 13.439 46.297 1.00 89.94 372 ASN A C 1
ATOM 2924 O O . ASN A 1 372 ? -31.201 13.312 46.107 1.00 89.94 372 ASN A O 1
ATOM 2928 N N . PRO A 1 373 ? -29.478 13.529 47.541 1.00 82.06 373 PRO A N 1
ATOM 2929 C CA . PRO A 1 373 ? -30.308 13.451 48.744 1.00 82.06 373 PRO A CA 1
ATOM 2930 C C . PRO A 1 373 ? -31.241 14.661 48.912 1.00 82.06 373 PRO A C 1
ATOM 2932 O O . PRO A 1 373 ? -32.233 14.558 49.626 1.00 82.06 373 PRO A O 1
ATOM 2935 N N . ASN A 1 374 ? -30.944 15.779 48.239 1.00 80.88 374 ASN A N 1
ATOM 2936 C CA . ASN A 1 374 ? -31.777 16.977 48.184 1.00 80.88 374 ASN A CA 1
ATOM 2937 C C . ASN A 1 374 ? -32.087 17.307 46.717 1.00 80.88 374 ASN A C 1
ATOM 2939 O O . ASN A 1 374 ? -31.458 18.207 46.149 1.00 80.88 374 ASN A O 1
ATOM 2943 N N . PRO A 1 375 ? -33.018 16.579 46.072 1.00 67.94 375 PRO A N 1
ATOM 2944 C CA . PRO A 1 375 ? -33.407 16.891 44.708 1.00 67.94 375 PRO A CA 1
ATOM 2945 C C . PRO A 1 375 ? -33.926 18.327 44.676 1.00 67.94 375 PRO A C 1
ATOM 2947 O O . PRO A 1 375 ? -34.830 18.695 45.430 1.00 67.94 375 PRO A O 1
ATOM 2950 N N . THR A 1 376 ? -33.335 19.162 43.826 1.00 60.91 376 THR A N 1
ATOM 2951 C CA . THR A 1 376 ? -33.901 20.473 43.525 1.00 60.91 376 THR A CA 1
ATOM 2952 C C . THR A 1 376 ? -35.335 20.239 43.040 1.00 60.91 376 THR A C 1
ATOM 2954 O O . THR A 1 376 ? -35.530 19.381 42.175 1.00 60.91 376 THR A O 1
ATOM 2957 N N . PRO A 1 377 ? -36.350 20.938 43.585 1.00 55.91 377 PRO A N 1
ATOM 2958 C CA .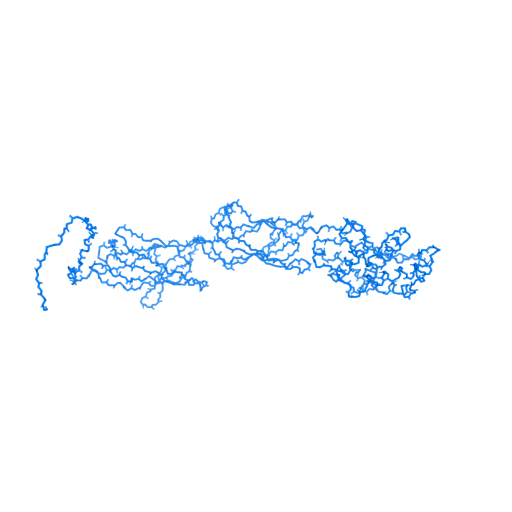 PRO A 1 377 ? -37.713 20.813 43.087 1.00 55.91 377 PRO A CA 1
ATOM 2959 C C . PRO A 1 377 ? -37.712 21.036 41.571 1.00 55.91 377 PRO A C 1
ATOM 2961 O O . PRO A 1 377 ? -36.975 21.917 41.112 1.00 55.91 377 PRO A O 1
ATOM 2964 N N . PRO A 1 378 ? -38.494 20.273 40.786 1.00 48.50 378 PRO A N 1
ATOM 2965 C CA . PRO A 1 378 ? -38.576 20.505 39.353 1.00 48.50 378 PRO A CA 1
ATOM 2966 C C . PRO A 1 378 ? -38.929 21.976 39.132 1.00 48.50 378 PRO A C 1
ATOM 2968 O O . PRO A 1 378 ? -39.923 22.472 39.667 1.00 48.50 378 PRO A O 1
ATOM 2971 N N . ASN A 1 379 ? -38.071 22.690 38.404 1.00 43.28 379 ASN A N 1
ATOM 2972 C CA . ASN A 1 379 ? -38.282 24.096 38.104 1.00 43.28 379 ASN A CA 1
ATOM 2973 C C . ASN A 1 379 ? -39.572 24.205 37.279 1.00 43.28 379 ASN A C 1
ATOM 2975 O O . ASN A 1 379 ? -39.601 23.838 36.106 1.00 43.28 379 ASN A O 1
ATOM 2979 N N . SER A 1 380 ? -40.652 24.682 37.895 1.00 37.53 380 SER A N 1
ATOM 2980 C CA . SER A 1 380 ? -41.969 24.832 37.268 1.00 37.53 380 SER A CA 1
ATOM 2981 C C . SER A 1 380 ? -42.030 25.953 36.221 1.00 37.53 380 SER A C 1
ATOM 2983 O O . SER A 1 380 ? -43.094 26.215 35.670 1.00 37.53 380 SER A O 1
ATOM 2985 N N . ASN A 1 381 ? -40.897 26.565 35.867 1.00 41.16 381 ASN A N 1
ATOM 2986 C CA . ASN A 1 381 ? -40.779 27.490 34.744 1.00 41.16 381 ASN A CA 1
ATOM 2987 C C . ASN A 1 381 ? -40.228 26.802 33.487 1.00 41.16 381 ASN A C 1
ATOM 2989 O O . ASN A 1 381 ? -39.213 27.203 32.925 1.00 41.16 381 ASN A O 1
ATOM 2993 N N . SER A 1 382 ? -40.946 25.790 33.004 1.00 37.38 382 SER A N 1
ATOM 2994 C CA . SER A 1 382 ? -41.050 25.556 31.566 1.00 37.38 382 SER A CA 1
ATOM 2995 C C . SER A 1 382 ? -42.435 26.032 31.161 1.00 37.38 382 SER A C 1
ATOM 2997 O O . SER A 1 382 ? -43.430 25.323 31.314 1.00 37.38 382 SER A O 1
ATOM 2999 N N . SER A 1 383 ? -42.522 27.283 30.706 1.00 33.47 383 SER A N 1
ATOM 3000 C CA . SER A 1 383 ? -43.700 27.725 29.978 1.00 33.47 383 SER A CA 1
ATOM 3001 C C . SER A 1 383 ? -43.819 26.825 28.756 1.00 33.47 383 SER A C 1
ATOM 3003 O O . SER A 1 383 ? -42.992 26.899 27.846 1.00 33.47 383 SER A O 1
ATOM 3005 N N . SER A 1 384 ? -44.847 25.984 28.725 1.00 36.19 384 SER A N 1
ATOM 3006 C CA . SER A 1 384 ? -45.312 25.376 27.492 1.00 36.19 384 SER A CA 1
ATOM 3007 C C . SER A 1 384 ? -45.578 26.505 26.493 1.00 36.19 384 SER A C 1
ATOM 3009 O O . SER A 1 384 ? -46.583 27.216 26.600 1.00 36.19 384 SER A O 1
ATOM 3011 N N . SER A 1 385 ? -44.679 26.695 25.532 1.00 36.25 385 SER A N 1
ATOM 3012 C CA . SER A 1 385 ? -44.993 27.406 24.302 1.00 36.25 385 SER A CA 1
ATOM 3013 C C . SER A 1 385 ? -46.012 26.551 23.557 1.00 36.25 385 SER A C 1
ATOM 3015 O O . SER A 1 385 ? -45.704 25.627 22.808 1.00 36.25 385 SER A O 1
ATOM 3017 N N . LYS A 1 386 ? -47.281 26.837 23.842 1.00 37.06 386 LYS A N 1
ATOM 3018 C CA . LYS A 1 386 ? -48.417 26.401 23.041 1.00 37.06 386 LYS A CA 1
ATOM 3019 C C . LYS A 1 386 ? -48.108 26.776 21.579 1.00 37.06 386 LYS A C 1
ATOM 3021 O O . LYS A 1 386 ? -47.731 27.927 21.346 1.00 37.06 386 LYS A O 1
ATOM 3026 N N . PRO A 1 387 ? -48.242 25.870 20.597 1.00 36.47 387 PRO A N 1
ATOM 3027 C CA . PRO A 1 387 ? -48.085 26.241 19.198 1.00 36.47 387 PRO A CA 1
ATOM 3028 C C . PRO A 1 387 ? -49.105 27.330 18.859 1.00 36.47 387 PRO A C 1
ATOM 3030 O O . PRO A 1 387 ? -50.310 27.132 19.029 1.00 36.47 387 PRO A O 1
ATOM 3033 N N . ASN A 1 388 ? -48.624 28.489 18.407 1.00 34.94 388 ASN A N 1
ATOM 3034 C CA . ASN A 1 388 ? -49.473 29.517 17.823 1.00 34.94 388 ASN A CA 1
ATOM 3035 C C . ASN A 1 388 ? -50.119 28.943 16.559 1.00 34.94 388 ASN A C 1
ATOM 3037 O O . ASN A 1 388 ? -49.488 28.848 15.508 1.00 34.94 388 ASN A O 1
ATOM 3041 N N . THR A 1 389 ? -51.391 28.570 16.657 1.00 43.59 389 THR A N 1
ATOM 3042 C CA . THR A 1 389 ? -52.274 28.473 15.494 1.00 43.59 389 THR A CA 1
ATOM 3043 C C . THR A 1 389 ? -52.355 29.861 14.837 1.00 43.59 389 THR A C 1
ATOM 3045 O O . THR A 1 389 ? -52.574 30.837 15.560 1.00 43.59 389 THR A O 1
ATOM 3048 N N . PRO A 1 390 ? -52.189 29.996 13.508 1.00 36.25 390 PRO A N 1
ATOM 3049 C CA . PRO A 1 390 ? -52.318 31.286 12.829 1.00 36.25 390 PRO A CA 1
ATOM 3050 C C . PRO A 1 390 ? -53.736 31.871 12.981 1.00 36.25 390 PRO A C 1
ATOM 3052 O O . PRO A 1 390 ? -54.700 31.100 12.996 1.00 36.25 390 PRO A O 1
ATOM 3055 N N . PRO A 1 391 ? -53.910 33.206 13.049 1.00 37.44 391 PRO A N 1
ATOM 3056 C CA . PRO A 1 391 ? -55.233 33.815 13.110 1.00 37.44 391 PRO A CA 1
ATOM 3057 C C . PRO A 1 391 ? -55.975 33.691 11.772 1.00 37.44 391 PRO A C 1
ATOM 3059 O O . PRO A 1 391 ? -55.419 33.935 10.703 1.00 37.44 391 PRO A O 1
ATOM 3062 N N . ASN A 1 392 ? -57.257 33.348 11.862 1.00 40.59 392 ASN A N 1
ATOM 3063 C CA . ASN A 1 392 ? -58.239 33.379 10.780 1.00 40.59 392 ASN A CA 1
ATOM 3064 C C . ASN A 1 392 ? -58.457 34.838 10.284 1.00 40.59 392 ASN A C 1
ATOM 3066 O O . ASN A 1 392 ? -58.635 35.708 11.138 1.00 40.59 392 ASN A O 1
ATOM 3070 N N . PRO A 1 393 ? -58.492 35.153 8.969 1.00 35.78 393 PRO A N 1
ATOM 3071 C CA . PRO A 1 393 ? -58.442 36.540 8.475 1.00 35.78 393 PRO A CA 1
ATOM 3072 C C . PRO A 1 393 ? -59.723 37.386 8.594 1.00 35.78 393 PRO A C 1
ATOM 3074 O O . PRO A 1 393 ? -59.771 38.457 8.002 1.00 35.78 393 PRO A O 1
ATOM 3077 N N . ASN A 1 394 ? -60.766 36.961 9.310 1.00 40.91 394 ASN A N 1
ATOM 3078 C CA . ASN A 1 394 ? -62.065 37.645 9.267 1.00 40.91 394 ASN A CA 1
ATOM 3079 C C . ASN A 1 394 ? -62.617 37.999 10.652 1.00 40.91 394 ASN A C 1
ATOM 3081 O O . ASN A 1 394 ? -63.576 37.378 11.108 1.00 40.91 394 ASN A O 1
ATOM 3085 N N . THR A 1 395 ? -62.084 39.058 11.271 1.00 37.84 395 THR A N 1
ATOM 3086 C CA . THR A 1 395 ? -62.857 39.844 12.250 1.00 37.84 395 THR A CA 1
ATOM 3087 C C . THR A 1 395 ? -62.359 41.302 12.318 1.00 37.84 395 THR A C 1
ATOM 3089 O O . THR A 1 395 ? -61.164 41.506 12.528 1.00 37.84 395 THR A O 1
ATOM 3092 N N . PRO A 1 396 ? -63.218 42.330 12.138 1.00 33.00 396 PRO A N 1
ATOM 3093 C CA . PRO A 1 396 ? -62.803 43.741 12.130 1.00 33.00 396 PRO A CA 1
ATOM 3094 C C . PRO A 1 396 ? -62.536 44.305 13.543 1.00 33.00 396 PRO A C 1
ATOM 3096 O O . PRO A 1 396 ? -63.083 43.783 14.517 1.00 33.00 396 PRO A O 1
ATOM 3099 N N . PRO A 1 397 ? -61.749 45.394 13.674 1.00 33.78 397 PRO A N 1
ATOM 3100 C CA . PRO A 1 397 ? -61.348 45.947 14.966 1.00 33.78 397 PRO A CA 1
ATOM 3101 C C . PRO A 1 397 ? -62.454 46.795 15.616 1.00 33.78 397 PRO A C 1
ATOM 3103 O O . PRO A 1 397 ? -63.066 47.641 14.965 1.00 33.78 397 PRO A O 1
ATOM 3106 N N . ASN A 1 398 ? -62.664 46.602 16.922 1.00 32.97 398 ASN A N 1
ATOM 3107 C CA . ASN A 1 398 ? -63.494 47.468 17.766 1.00 32.97 398 ASN A CA 1
ATOM 3108 C C . ASN A 1 398 ? -62.599 48.524 18.456 1.00 32.97 398 ASN A C 1
ATOM 3110 O O . ASN A 1 398 ? -61.577 48.136 19.030 1.00 32.97 398 ASN A O 1
ATOM 3114 N N . PRO A 1 399 ? -62.929 49.828 18.397 1.00 39.16 399 PRO A N 1
ATOM 3115 C CA . PRO A 1 399 ? -62.054 50.897 18.864 1.00 39.16 399 PRO A CA 1
ATOM 3116 C C . PRO A 1 399 ? -62.323 51.304 20.321 1.00 39.16 399 PRO A C 1
ATOM 3118 O O . PRO A 1 399 ? -63.347 50.960 20.907 1.00 39.16 399 PRO A O 1
ATOM 3121 N N . ASN A 1 400 ? -61.421 52.155 20.820 1.00 31.11 400 ASN A N 1
ATOM 3122 C CA . ASN A 1 400 ? -61.429 52.908 22.083 1.00 31.11 400 ASN A CA 1
ATOM 3123 C C . ASN A 1 400 ? -60.746 52.170 23.244 1.00 31.11 400 ASN A C 1
ATOM 3125 O O . ASN A 1 400 ? -61.270 51.219 23.805 1.00 31.11 400 ASN A O 1
ATOM 3129 N N . THR A 1 401 ? -59.575 52.612 23.701 1.00 33.31 401 THR A N 1
ATOM 3130 C CA . THR A 1 401 ? -59.377 53.947 24.299 1.00 33.31 401 THR A CA 1
ATOM 3131 C C . THR A 1 401 ? -57.887 54.363 24.351 1.00 33.31 401 THR A C 1
ATOM 3133 O O . THR A 1 401 ? -57.019 53.503 24.213 1.00 33.31 401 THR A O 1
ATOM 3136 N N . PRO A 1 402 ? -57.589 55.676 24.500 1.00 31.70 402 PRO A N 1
ATOM 3137 C CA . PRO A 1 402 ? -56.288 56.315 24.237 1.00 31.70 402 PRO A CA 1
ATOM 3138 C C . PRO A 1 402 ? -55.324 56.345 25.448 1.00 31.70 402 PRO A C 1
ATOM 3140 O O . PRO A 1 402 ? -55.706 55.935 26.541 1.00 31.70 402 PRO A O 1
ATOM 3143 N N . PRO A 1 403 ? -54.080 56.835 25.258 1.00 37.16 403 PRO A N 1
ATOM 3144 C CA . PRO A 1 403 ? -52.898 56.385 25.984 1.00 37.16 403 PRO A CA 1
ATOM 3145 C C . PRO A 1 403 ? -52.550 57.217 27.224 1.00 37.16 403 PRO A C 1
ATOM 3147 O O . PRO A 1 403 ? -52.793 58.423 27.261 1.00 37.16 403 PRO A O 1
ATOM 3150 N N . THR A 1 404 ? -51.830 56.571 28.140 1.00 39.75 404 THR A N 1
ATOM 3151 C CA . THR A 1 404 ? -50.525 57.038 28.648 1.00 39.75 404 THR A CA 1
ATOM 3152 C C . THR A 1 404 ? -49.615 55.842 28.834 1.00 39.75 404 THR A C 1
ATOM 3154 O O . THR A 1 404 ? -50.137 54.813 29.321 1.00 39.75 404 THR A O 1
#

Mean predicted aligned error: 13.62 Å

Foldseek 3Di:
DQCFQDDDPPPPFAPDDGLRLLFLLVLLCLAQDPPPPNRHDPPPDDDDDPLNVLSNVLSLLSNQCHRGHCPLCVVLLVVALVSVCVVDPPDDSVSSNVSSVSSCVSNPPPRGDPPPPSPFKAAGKADDDPDPDDDDDDRPDTIDGDPVRIDTADKDKFFEAEEAPPDPLAFGDWAWKKWKWFAAPNRDIDIDIDTTDRPGTDIDIDHFTKIKMATPGDGPQWAHDPDIWIWTWDDDPRHTWIQTPVPRDTDRYHYDYTAGFDKAKEFEAAPPPRWGDWFWKKWKWFAAPVRHTDDIDIDTTDTPDIDIDGDHFGKMKMAGPGDDAQWDGFDIWIKGWAADPDPSDIWIWTQDPVRDTHTDPDSYHYTYIYGDPDGDPPPPPPPPPDPDDDDDPDDDDDDDDDDD